Protein AF-0000000068873024 (afdb_homodimer)

Foldseek 3Di:
DKWWAQWWDADPVGATQAGGETDDFDFLAEEEEAEDVSLNLVVVVCCQLVVDDIPDTWMDDPNDTPVPDDPVCSLVSQLQEFEAELQLPADQVDFLLCRLLVNVVVVPHDPVLSVVLLLVLCVLLPCNVRRGPGLVVDDPLVNLSSSSSSRCSSPHQEYEYEASCVPHDLVSLLSVVVSVVVSSVVTRYYYYYDHPCVNCVVPPHHYWYGGNNYTDD/DKWWAQWWDADPVGATQAGGETDDFDFLAEEEEAEDVSLNLVVVVCCQLVVDDIPDTWMDDPNDTPVPDDPVCSLVSQLQEFEAELQLPADQVDFLLCRLLVNVVVVPHDPVLSVVLLLVLCVLLPCNVRRGPGLVVDDPLVNLSSSSSSRCSSPHQEYEYEASCVPHDLVSLLSVVVSVVVSSVVTRYYYYYDHPCVNCVVPPHHYWYGGNNYTDD

Nearest PDB structures (foldseek):
  8tzj-assembly1_A  TM=9.798E-01  e=6.318E-30  Vibrio cholerae
  6z67-assembly2_B  TM=9.689E-01  e=3.636E-28  Streptococcus pneumoniae
  6z4w-assembly1_A  TM=9.703E-01  e=2.047E-27  Streptococcus pneumoniae
  8i6o-assembly1_D  TM=9.025E-01  e=7.315E-26  Pseudomonas aeruginosa
  5x40-assembly1_B  TM=8.911E-01  e=4.493E-21  Rhodobacter capsulatus

InterPro domains:
  IPR003439 ABC transporter-like, ATP-binding domain [PF00005] (18-165)
  IPR003439 ABC transporter-like, ATP-binding domain [PS50893] (2-217)
  IPR003593 AAA+ ATPase domain [SM00382] (27-213)
  IPR005286 Cell division protein FtsE [TIGR02673] (1-214)
  IPR015854 ABC transporter, lipoprotein release, LolD-like [PTHR24220] (1-216)
  IPR027417 P-loop containing nucleoside triphosphate hydrolase [G3DSA:3.40.50.300] (1-217)
  IPR027417 P-loop containing nucleoside triphosphate hydrolase [SSF52540] (1-217)

Organism: Coxiella burnetii (strain RSA 493 / Nine Mile phase I) (NCBI:txid227377)

pLDDT: mean 93.95, std 4.0, range [75.12, 98.62]

Radius of gyration: 22.85 Å; Cα contacts (8 Å, |Δi|>4): 848; chains: 2; bounding box: 42×66×48 Å

Sequence (434 aa):
MIRFANVTKNYPNGHQALNNISFTLKQGEMAFLTGHSGAGKTTLLKLMMMIEAITRGQIYINNRNLSRLSKRQIPYLRRRIGMIFQNPQLLYHRTVFDNVGIPLVISGYRHSEIKRRVRAALDKVGLLKKEKLYPFSLSTGEQQRIGIARAIVNKPMLVIADEPTGNLDPELSSEIMRLFEAFNAVGVTVLIATHDLSLIAPLNYRIITLKEGRLVEMIRFANVTKNYPNGHQALNNISFTLKQGEMAFLTGHSGAGKTTLLKLMMMIEAITRGQIYINNRNLSRLSKRQIPYLRRRIGMIFQNPQLLYHRTVFDNVGIPLVISGYRHSEIKRRVRAALDKVGLLKKEKLYPFSLSTGEQQRIGIARAIVNKPMLVIADEPTGNLDPELSSEIMRLFEAFNAVGVTVLIATHDLSLIAPLNYRIITLKEGRLVE

Secondary structure (DSSP, 8-state):
-EEEEEEEEE-TTS-EEEEEEEEEE-TT-EEEEE--TTSSHHHHHHHHTTSS--SEEEEEETTEEGGG--TTTHHHHHHTEEEE-SS----TTS-HHHHHHHHHHHTT--HHHHHHHHHHHHHHTT-GGGTTS-GGGS-HHHHHHHHHHHHHTT--SEEEEESTTTTS-HHHHHHHHHHHHHHHHTT-EEEEE-S-HHHHTTS-SEEEEEETTEEE-/-EEEEEEEEE-TTS-EEEEEEEEEE-TT-EEEEE--TTSSHHHHHHHHTTSS--SEEEEEETTEEGGG--TTTHHHHHHTEEEE-SS----TTS-HHHHHHHHHHHTT--HHHHHHHHHHHHHHTT-GGGTTS-GGGS-HHHHHHHHHHHHHTT--SEEEEESTTTTS-HHHHHHHHHHHHHHHHTT-EEEEE-S-HHHHTTS-SEEEEEETTEEE-

Solvent-accessible surface area (backbone atoms only — not comparable to full-atom values): 22655 Å² total; per-residue (Å²): 65,38,36,37,43,48,27,23,30,62,45,93,90,67,50,64,42,32,49,57,32,63,52,73,43,52,74,39,36,56,38,34,40,30,39,58,92,83,13,28,62,68,57,54,55,31,41,76,68,60,76,38,76,76,65,38,65,43,44,28,51,73,87,37,54,59,85,72,55,50,82,82,48,48,63,60,54,47,54,38,42,13,60,32,43,52,68,51,42,66,55,61,94,35,30,41,45,53,56,27,31,44,65,43,46,75,71,64,55,54,69,71,57,40,53,52,36,34,46,53,24,25,46,76,58,73,41,47,93,45,33,81,39,42,46,77,82,46,53,73,64,53,39,46,36,46,28,47,22,32,25,44,37,67,64,28,60,33,37,40,26,45,30,62,46,73,86,46,55,71,69,54,29,53,55,53,50,49,50,53,50,54,47,28,73,75,48,25,17,35,42,36,30,41,68,58,54,80,76,46,63,82,46,96,56,54,76,47,37,30,54,80,13,24,73,53,134,64,39,36,36,44,48,26,22,30,62,46,94,90,66,50,64,42,32,48,58,33,64,50,73,43,53,75,38,36,56,36,34,39,31,38,60,91,84,15,28,63,68,58,55,54,30,41,77,67,61,76,39,77,76,66,41,64,43,42,27,52,74,85,37,53,59,86,72,55,50,83,83,47,48,64,60,54,48,55,38,42,14,61,33,42,51,68,51,41,67,55,61,94,35,31,41,45,54,53,26,31,43,66,42,46,76,71,62,55,54,68,70,57,41,53,52,35,33,47,52,24,25,47,76,57,72,40,49,93,45,33,82,38,40,47,78,82,46,53,72,65,54,40,45,36,47,28,47,23,32,24,44,36,68,65,30,59,33,38,40,26,45,29,62,46,73,87,48,55,71,70,53,29,51,53,53,50,50,50,54,50,53,47,29,74,74,49,24,18,35,42,37,30,41,68,59,56,80,75,46,61,83,45,94,57,54,75,46,37,30,54,81,14,25,74,51,136

Structure (mmCIF, N/CA/C/O backbone):
data_AF-0000000068873024-model_v1
#
loop_
_entity.id
_entity.type
_entity.pdbx_description
1 polymer 'Cell division ATP-binding protein FtsE'
#
loop_
_atom_site.group_PDB
_atom_site.id
_atom_site.type_symbol
_atom_site.label_atom_id
_atom_site.label_alt_id
_atom_site.label_comp_id
_atom_site.label_asym_id
_atom_site.label_entity_id
_atom_site.label_seq_id
_atom_site.pdbx_PDB_ins_code
_atom_site.Cartn_x
_atom_site.Cartn_y
_atom_site.Cartn_z
_atom_site.occupancy
_atom_site.B_iso_or_equiv
_atom_site.auth_seq_id
_atom_site.auth_comp_id
_atom_site.auth_asym_id
_atom_site.auth_atom_id
_atom_site.pdbx_PDB_model_num
ATOM 1 N N . MET A 1 1 ? 4.098 -27.766 -9.633 1 94.75 1 MET A N 1
ATOM 2 C CA . MET A 1 1 ? 4.289 -26.422 -9.07 1 94.75 1 MET A CA 1
ATOM 3 C C . MET A 1 1 ? 3.389 -26.203 -7.863 1 94.75 1 MET A C 1
ATOM 5 O O . MET A 1 1 ? 3.879 -25.969 -6.754 1 94.75 1 MET A O 1
ATOM 9 N N . ILE A 1 2 ? 2.072 -26.391 -8.008 1 97.06 2 ILE A N 1
ATOM 10 C CA . ILE A 1 2 ? 1.102 -26.266 -6.922 1 97.06 2 ILE A CA 1
ATOM 11 C C . ILE A 1 2 ? 0.328 -27.562 -6.77 1 97.06 2 ILE A C 1
ATOM 13 O O . ILE A 1 2 ? -0.07 -28.188 -7.762 1 97.06 2 ILE A O 1
ATOM 17 N N . ARG A 1 3 ? 0.145 -28.016 -5.586 1 98 3 ARG A N 1
ATOM 18 C CA . ARG A 1 3 ? -0.697 -29.172 -5.309 1 98 3 ARG A CA 1
ATOM 19 C C . ARG A 1 3 ? -1.545 -28.953 -4.059 1 98 3 ARG A C 1
ATOM 21 O O . ARG A 1 3 ? -1.011 -28.688 -2.979 1 98 3 ARG A O 1
ATOM 28 N N . PHE A 1 4 ? -2.795 -28.922 -4.238 1 97.94 4 PHE A N 1
ATOM 29 C CA . PHE A 1 4 ? -3.752 -29 -3.141 1 97.94 4 PHE A CA 1
ATOM 30 C C . PHE A 1 4 ? -4.18 -30.438 -2.887 1 97.94 4 PHE A C 1
ATOM 32 O O . PHE A 1 4 ? -4.605 -31.141 -3.809 1 97.94 4 PHE A O 1
ATOM 39 N N . ALA A 1 5 ? -4.008 -30.875 -1.674 1 97.94 5 ALA A N 1
ATOM 40 C CA . ALA A 1 5 ? -4.406 -32.219 -1.288 1 97.94 5 ALA A CA 1
ATOM 41 C C . ALA A 1 5 ? -5.426 -32.188 -0.154 1 97.94 5 ALA A C 1
ATOM 43 O O . ALA A 1 5 ? -5.05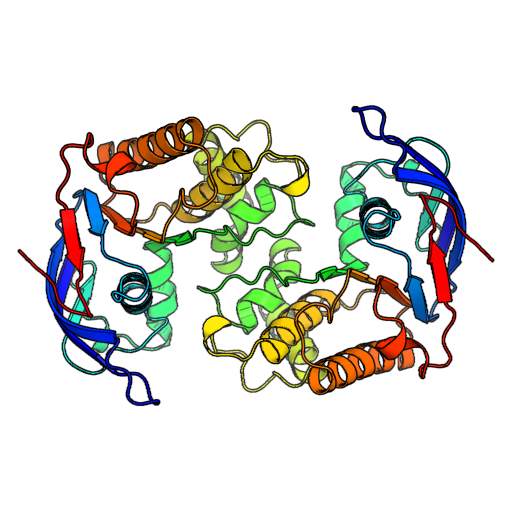9 -32.062 1.017 1 97.94 5 ALA A O 1
ATOM 44 N N . ASN A 1 6 ? -6.734 -32.375 -0.531 1 97.75 6 ASN A N 1
ATOM 45 C CA . ASN A 1 6 ? -7.844 -32.469 0.414 1 97.75 6 ASN A CA 1
ATOM 46 C C . ASN A 1 6 ? -7.848 -31.281 1.384 1 97.75 6 ASN A C 1
ATOM 48 O O . ASN A 1 6 ? -7.961 -31.469 2.596 1 97.75 6 ASN A O 1
ATOM 52 N N . VAL A 1 7 ? -7.73 -30.094 0.881 1 97.88 7 VAL A N 1
ATOM 53 C CA . VAL A 1 7 ? -7.57 -28.891 1.699 1 97.88 7 VAL A CA 1
ATOM 54 C C . VAL A 1 7 ? -8.945 -28.391 2.148 1 97.88 7 VAL A C 1
ATOM 56 O O . VAL A 1 7 ? -9.859 -28.25 1.336 1 97.88 7 VAL A O 1
ATOM 59 N N . THR A 1 8 ? -9.062 -28.188 3.387 1 97.44 8 THR A N 1
ATOM 60 C CA . THR A 1 8 ? -10.25 -27.609 4.008 1 97.44 8 THR A CA 1
ATOM 61 C C . THR A 1 8 ? -9.883 -26.391 4.855 1 97.44 8 THR A C 1
ATOM 63 O O . THR A 1 8 ? -8.867 -26.406 5.555 1 97.44 8 THR A O 1
ATOM 66 N N . LYS A 1 9 ? -10.625 -25.312 4.695 1 96.75 9 LYS A N 1
ATOM 67 C CA . LYS A 1 9 ? -10.445 -24.125 5.523 1 96.75 9 LYS A CA 1
ATOM 68 C C . LYS A 1 9 ? -11.742 -23.734 6.23 1 96.75 9 LYS A C 1
ATOM 70 O O . LYS A 1 9 ? -12.742 -23.406 5.578 1 96.75 9 LYS A O 1
ATOM 75 N N . ASN A 1 10 ? -11.695 -23.812 7.523 1 94.31 10 ASN A N 1
ATOM 76 C CA . ASN A 1 10 ? -12.758 -23.312 8.391 1 94.31 10 ASN A CA 1
ATOM 77 C C . ASN A 1 10 ? -12.328 -22.062 9.148 1 94.31 10 ASN A C 1
ATOM 79 O O . ASN A 1 10 ? -11.258 -22.031 9.758 1 94.31 10 ASN A O 1
ATOM 83 N N . TYR A 1 11 ? -13.156 -21.062 9.078 1 88.81 11 TYR A N 1
ATOM 84 C CA . TYR A 1 11 ? -12.883 -19.875 9.875 1 88.81 11 TYR A CA 1
ATOM 85 C C . TYR A 1 11 ? -13.406 -20.031 11.297 1 88.81 11 TYR A C 1
ATOM 87 O O . TYR A 1 11 ? -14.273 -20.875 11.555 1 88.81 11 TYR A O 1
ATOM 95 N N . PRO A 1 12 ? -12.859 -19.25 12.25 1 83.5 12 PRO A N 1
ATOM 96 C CA . PRO A 1 12 ? -13.273 -19.391 13.648 1 83.5 12 PRO A CA 1
ATOM 97 C C . PRO A 1 12 ? -14.766 -19.172 13.852 1 83.5 12 PRO A C 1
ATOM 99 O O . PRO A 1 12 ? -15.359 -19.75 14.773 1 83.5 12 PRO A O 1
ATOM 102 N N . ASN A 1 13 ? -15.406 -18.391 13.055 1 83.06 13 ASN A N 1
ATOM 103 C CA . ASN A 1 13 ? -16.844 -18.125 13.195 1 83.06 13 ASN A CA 1
ATOM 104 C C . ASN A 1 13 ? -17.688 -19.297 12.703 1 83.06 13 ASN A C 1
ATOM 106 O O . ASN A 1 13 ? -18.906 -19.203 12.68 1 83.06 13 ASN A O 1
ATOM 110 N N . GLY A 1 14 ? -17.031 -20.359 12.242 1 83.5 14 GLY A N 1
ATOM 111 C CA . GLY A 1 14 ? -17.734 -21.562 11.828 1 83.5 14 GLY A CA 1
ATOM 112 C C . GLY A 1 14 ? -17.938 -21.656 10.328 1 83.5 14 GLY A C 1
ATOM 113 O O . GLY A 1 14 ? -18.406 -22.672 9.82 1 83.5 14 GLY A O 1
ATOM 114 N N . HIS A 1 15 ? -17.594 -20.656 9.648 1 87.5 15 HIS A N 1
ATOM 115 C CA . HIS A 1 15 ? -17.766 -20.641 8.195 1 87.5 15 HIS A CA 1
ATOM 116 C C . HIS A 1 15 ? -16.719 -21.531 7.512 1 87.5 15 HIS A C 1
ATOM 118 O O . HIS A 1 15 ? -15.516 -21.359 7.719 1 87.5 15 HIS A O 1
ATOM 124 N N . GLN A 1 16 ? -17.25 -22.5 6.801 1 92.25 16 GLN A N 1
ATOM 125 C CA . GLN A 1 16 ? -16.375 -23.328 5.984 1 92.25 16 GLN A CA 1
ATOM 126 C C . GLN A 1 16 ? -16.141 -22.703 4.609 1 92.25 16 GLN A C 1
ATOM 128 O O . GLN A 1 16 ? -16.984 -22.828 3.717 1 92.25 16 GLN A O 1
ATOM 133 N N . ALA A 1 17 ? -15.031 -22.203 4.406 1 94.19 17 ALA A N 1
ATOM 134 C CA . ALA A 1 17 ? -14.734 -21.453 3.191 1 94.19 17 ALA A CA 1
ATOM 135 C C . ALA A 1 17 ? -14.305 -22.375 2.061 1 94.19 17 ALA A C 1
ATOM 137 O O . ALA A 1 17 ? -14.672 -22.156 0.902 1 94.19 17 ALA A O 1
ATOM 138 N N . LEU A 1 18 ? -13.531 -23.406 2.355 1 97.31 18 LEU A N 1
ATOM 139 C CA . LEU A 1 18 ? -13.094 -24.422 1.41 1 97.31 18 LEU A CA 1
ATOM 140 C C . LEU A 1 18 ? -13.297 -25.828 1.984 1 97.31 18 LEU A C 1
ATOM 142 O O . LEU A 1 18 ? -13.07 -26.047 3.174 1 97.31 18 LEU A O 1
ATOM 146 N N . ASN A 1 19 ? -13.766 -26.688 1.149 1 96.94 19 ASN A N 1
ATOM 147 C CA . ASN A 1 19 ? -14.094 -28.047 1.572 1 96.94 19 ASN A CA 1
ATOM 148 C C . ASN A 1 19 ? -13.453 -29.094 0.667 1 96.94 19 ASN A C 1
ATOM 150 O O . ASN A 1 19 ? -13.922 -29.328 -0.446 1 96.94 19 ASN A O 1
ATOM 154 N N . ASN A 1 20 ? -12.422 -29.703 1.211 1 96.94 20 ASN A N 1
ATOM 155 C CA . ASN A 1 20 ? -11.789 -30.859 0.589 1 96.94 20 ASN A CA 1
ATOM 156 C C . ASN A 1 20 ? -11.352 -30.562 -0.843 1 96.94 20 ASN A C 1
ATOM 158 O O . ASN A 1 20 ? -11.703 -31.297 -1.77 1 96.94 20 ASN A O 1
ATOM 162 N N . ILE A 1 21 ? -10.594 -29.516 -1.026 1 97.56 21 ILE A N 1
ATOM 163 C CA . ILE A 1 21 ? -10.125 -29.047 -2.328 1 97.56 21 ILE A CA 1
ATOM 164 C C . ILE A 1 21 ? -8.875 -29.828 -2.729 1 97.56 21 ILE A C 1
ATOM 166 O O . ILE A 1 21 ? -7.898 -29.875 -1.977 1 97.56 21 ILE A O 1
ATOM 170 N N . SER A 1 22 ? -8.945 -30.5 -3.875 1 97.69 22 SER A N 1
ATOM 171 C CA . SER A 1 22 ? -7.777 -31.172 -4.43 1 97.69 22 SER A CA 1
ATOM 172 C C . SER A 1 22 ? -7.586 -30.828 -5.902 1 97.69 22 SER A C 1
ATOM 174 O O . SER A 1 22 ? -8.516 -30.984 -6.707 1 97.69 22 SER A O 1
ATOM 176 N N . PHE A 1 23 ? -6.414 -30.297 -6.27 1 97.56 23 PHE A N 1
ATOM 177 C CA . PHE A 1 23 ? -6.043 -30.062 -7.66 1 97.56 23 PHE A CA 1
ATOM 178 C C . PHE A 1 23 ? -4.547 -29.797 -7.781 1 97.56 23 PHE A C 1
ATOM 180 O O . PHE A 1 23 ? -3.854 -29.656 -6.773 1 97.56 23 PHE A O 1
ATOM 187 N N . THR A 1 24 ? -4.059 -29.812 -8.984 1 97.5 24 THR A N 1
ATOM 188 C CA . THR A 1 24 ? -2.658 -29.516 -9.25 1 97.5 24 THR A CA 1
ATOM 189 C C . THR A 1 24 ? -2.531 -28.469 -10.367 1 97.5 24 THR A C 1
ATOM 191 O O . THR A 1 24 ? -3.457 -28.297 -11.156 1 97.5 24 THR A O 1
ATOM 194 N N . LEU A 1 25 ? -1.541 -27.719 -10.289 1 97.81 25 LEU A N 1
ATOM 195 C CA . LEU A 1 25 ? -1.094 -26.828 -11.352 1 97.81 25 LEU A CA 1
ATOM 196 C C . LEU A 1 25 ? 0.374 -27.062 -11.688 1 97.81 25 LEU A C 1
ATOM 198 O O . LEU A 1 25 ? 1.239 -26.969 -10.812 1 97.81 25 LEU A O 1
ATOM 202 N N . LYS A 1 26 ? 0.674 -27.344 -12.914 1 97.62 26 LYS A N 1
ATOM 203 C CA . LYS A 1 26 ? 2.027 -27.703 -13.328 1 97.62 26 LYS A CA 1
ATOM 204 C C . LYS A 1 26 ? 2.891 -26.453 -13.508 1 97.62 26 LYS A C 1
ATOM 206 O O . LYS A 1 26 ? 2.371 -25.344 -13.648 1 97.62 26 LYS A O 1
ATOM 211 N N . GLN A 1 27 ? 4.18 -26.734 -13.445 1 97.19 27 GLN A N 1
ATOM 212 C CA . GLN A 1 27 ? 5.113 -25.641 -13.711 1 97.19 27 GLN A CA 1
ATOM 213 C C . GLN A 1 27 ? 4.906 -25.078 -15.117 1 97.19 27 GLN A C 1
ATOM 215 O O . GLN A 1 27 ? 4.816 -25.828 -16.094 1 97.19 27 GLN A O 1
ATOM 220 N N . GLY A 1 28 ? 4.742 -23.797 -15.203 1 97.31 28 GLY A N 1
ATOM 221 C CA . GLY A 1 28 ? 4.574 -23.125 -16.484 1 97.31 28 GLY A CA 1
ATOM 222 C C . GLY A 1 28 ? 3.143 -23.141 -16.984 1 97.31 28 GLY A C 1
ATOM 223 O O . GLY A 1 28 ? 2.854 -22.641 -18.078 1 97.31 28 GLY A O 1
ATOM 224 N N . GLU A 1 29 ? 2.268 -23.641 -16.188 1 97.94 29 GLU A N 1
ATOM 225 C CA . GLU A 1 29 ? 0.857 -23.703 -16.562 1 97.94 29 GLU A CA 1
ATOM 226 C C . GLU A 1 29 ? 0.138 -22.406 -16.172 1 97.94 29 GLU A C 1
ATOM 228 O O . GLU A 1 29 ? 0.453 -21.781 -15.156 1 97.94 29 GLU A O 1
ATOM 233 N N . MET A 1 30 ? -0.774 -22 -17 1 97.94 30 MET A N 1
ATOM 234 C CA . MET A 1 30 ? -1.703 -20.922 -16.688 1 97.94 30 MET A CA 1
ATOM 235 C C . MET A 1 30 ? -3.129 -21.438 -16.562 1 97.94 30 MET A C 1
ATOM 237 O O . MET A 1 30 ? -3.586 -22.219 -17.391 1 97.94 30 MET A O 1
ATOM 241 N N . ALA A 1 31 ? -3.748 -21.078 -15.484 1 98.12 31 ALA A N 1
ATOM 242 C CA . ALA A 1 31 ? -5.121 -21.516 -15.258 1 98.12 31 ALA A CA 1
ATOM 243 C C . ALA A 1 31 ? -5.945 -20.406 -14.609 1 98.12 31 ALA A C 1
ATOM 245 O O . ALA A 1 31 ? -5.391 -19.438 -14.078 1 98.12 31 ALA A O 1
ATOM 246 N N . PHE A 1 32 ? -7.25 -20.562 -14.703 1 97.81 32 PHE A N 1
ATOM 247 C CA . PHE A 1 32 ? -8.188 -19.625 -14.07 1 97.81 32 PHE A CA 1
ATOM 248 C C . PHE A 1 32 ? -8.953 -20.312 -12.953 1 97.81 32 PHE A C 1
ATOM 250 O O . PHE A 1 32 ? -9.305 -21.5 -13.062 1 97.81 32 PHE A O 1
ATOM 257 N N . LEU A 1 33 ? -9.062 -19.625 -11.898 1 97.44 33 LEU A N 1
ATOM 258 C CA . LEU A 1 33 ? -9.945 -20.016 -10.805 1 97.44 33 LEU A CA 1
ATOM 259 C C . LEU A 1 33 ? -11.227 -19.188 -10.812 1 97.44 33 LEU A C 1
ATOM 261 O O . LEU A 1 33 ? -11.188 -17.984 -10.578 1 97.44 33 LEU A O 1
ATOM 265 N N . THR A 1 34 ? -12.383 -19.844 -11.117 1 96.44 34 THR A N 1
ATOM 266 C CA . THR A 1 34 ? -13.641 -19.109 -11.234 1 96.44 34 THR A CA 1
ATOM 267 C C . THR A 1 34 ? -14.648 -19.594 -10.195 1 96.44 34 THR A C 1
ATOM 269 O O . THR A 1 34 ? -14.438 -20.625 -9.562 1 96.44 34 THR A O 1
ATOM 272 N N . GLY A 1 35 ? -15.656 -18.797 -10.023 1 94.31 35 GLY A N 1
ATOM 273 C CA . GLY A 1 35 ? -16.703 -19.031 -9.039 1 94.31 35 GLY A CA 1
ATOM 274 C C . GLY A 1 35 ? -17.438 -17.766 -8.641 1 94.31 35 GLY A C 1
ATOM 275 O O . GLY A 1 35 ? -16.938 -16.656 -8.867 1 94.31 35 GLY A O 1
ATOM 276 N N . HIS A 1 36 ? -18.578 -17.953 -8.078 1 91.38 36 HIS A N 1
ATOM 277 C CA . HIS A 1 36 ? -19.359 -16.797 -7.648 1 91.38 36 HIS A CA 1
ATOM 278 C C . HIS A 1 36 ? -18.703 -16.078 -6.477 1 91.38 36 HIS A C 1
ATOM 280 O O . HIS A 1 36 ? -17.75 -16.594 -5.887 1 91.38 36 HIS A O 1
ATOM 286 N N . SER A 1 37 ? -19.141 -14.875 -6.207 1 88.19 37 SER A N 1
ATOM 287 C CA . SER A 1 37 ? -18.656 -14.156 -5.039 1 88.19 37 SER A CA 1
ATOM 288 C C . SER A 1 37 ? -18.875 -14.961 -3.76 1 88.19 37 SER A C 1
ATOM 290 O O . SER A 1 37 ? -19.969 -15.492 -3.537 1 88.19 37 SER A O 1
ATOM 292 N N . GLY A 1 38 ? -17.859 -15.125 -3.027 1 88.44 38 GLY A N 1
ATOM 293 C CA . GLY A 1 38 ? -17.969 -15.883 -1.791 1 88.44 38 GLY A CA 1
ATOM 294 C C . GLY A 1 38 ? -17.719 -17.375 -1.976 1 88.44 38 GLY A C 1
ATOM 295 O O . GLY A 1 38 ? -17.797 -18.141 -1.02 1 88.44 38 GLY A O 1
ATOM 296 N N . ALA A 1 39 ? -17.281 -17.75 -3.158 1 92.75 39 ALA A N 1
ATOM 297 C CA . ALA A 1 39 ? -17.125 -19.172 -3.457 1 92.75 39 ALA A CA 1
ATOM 298 C C . ALA A 1 39 ? -15.859 -19.719 -2.801 1 92.75 39 ALA A C 1
ATOM 300 O O . ALA A 1 39 ? -15.664 -20.938 -2.725 1 92.75 39 ALA A O 1
ATOM 301 N N . GLY A 1 40 ? -14.945 -18.859 -2.361 1 93.69 40 GLY A N 1
ATOM 302 C CA . GLY A 1 40 ? -13.734 -19.297 -1.692 1 93.69 40 GLY A CA 1
ATOM 303 C C . GLY A 1 40 ? -12.469 -19 -2.475 1 93.69 40 GLY A C 1
ATOM 304 O O . GLY A 1 40 ? -11.383 -19.406 -2.09 1 93.69 40 GLY A O 1
ATOM 305 N N . LYS A 1 41 ? -12.578 -18.266 -3.572 1 94.69 41 LYS A N 1
ATOM 306 C CA . LYS A 1 41 ? -11.438 -17.984 -4.438 1 94.69 41 LYS A CA 1
ATOM 307 C C . LYS A 1 41 ? -10.344 -17.25 -3.674 1 94.69 41 LYS A C 1
ATOM 309 O O . LYS A 1 41 ? -9.18 -17.656 -3.68 1 94.69 41 LYS A O 1
ATOM 314 N N . THR A 1 42 ? -10.789 -16.172 -3.014 1 90.94 42 THR A N 1
ATOM 315 C CA . THR A 1 42 ? -9.844 -15.352 -2.258 1 90.94 42 THR A CA 1
ATOM 316 C C . THR A 1 42 ? -9.219 -16.156 -1.124 1 90.94 42 THR A C 1
ATOM 318 O O . THR A 1 42 ? -8.016 -16.047 -0.869 1 90.94 42 THR A O 1
ATOM 321 N N . THR A 1 43 ? -10.008 -16.938 -0.47 1 92.5 43 THR A N 1
ATOM 322 C CA . THR A 1 43 ? -9.492 -17.781 0.601 1 92.5 43 THR A CA 1
ATOM 323 C C . THR A 1 43 ? -8.438 -18.75 0.069 1 92.5 43 THR A C 1
ATOM 325 O O . THR A 1 43 ? -7.383 -18.922 0.684 1 92.5 43 THR A O 1
ATOM 328 N N . LEU A 1 44 ? -8.719 -19.328 -1.063 1 96 44 LEU A N 1
ATOM 329 C CA . LEU A 1 44 ? -7.777 -20.266 -1.676 1 96 44 LEU A CA 1
ATOM 330 C C . LEU A 1 44 ? -6.441 -19.594 -1.948 1 96 44 LEU A C 1
ATOM 332 O O . LEU A 1 44 ? -5.383 -20.141 -1.623 1 96 44 LEU A O 1
ATO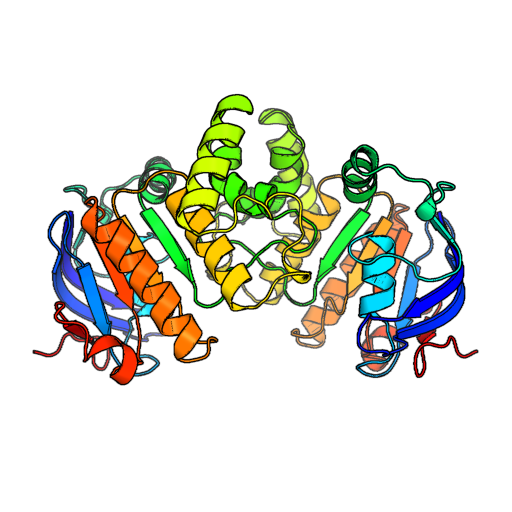M 336 N N . LEU A 1 45 ? -6.484 -18.406 -2.48 1 94.38 45 LEU A N 1
ATOM 337 C CA . LEU A 1 45 ? -5.266 -17.672 -2.795 1 94.38 45 LEU A CA 1
ATOM 338 C C . LEU A 1 45 ? -4.535 -17.266 -1.521 1 94.38 45 LEU A C 1
ATOM 340 O O . LEU A 1 45 ? -3.303 -17.312 -1.465 1 94.38 45 LEU A O 1
ATOM 344 N N . LYS A 1 46 ? -5.273 -16.922 -0.504 1 91.12 46 LYS A N 1
ATOM 345 C CA . LYS A 1 46 ? -4.68 -16.547 0.772 1 91.12 46 LYS A CA 1
ATOM 346 C C . LYS A 1 46 ? -3.961 -17.719 1.421 1 91.12 46 LYS A C 1
ATOM 348 O O . LYS A 1 46 ? -2.943 -17.547 2.094 1 91.12 46 LYS A O 1
ATOM 353 N N . LEU A 1 47 ? -4.469 -18.891 1.22 1 94.44 47 LEU A N 1
ATOM 354 C CA . LEU A 1 47 ? -3.807 -20.078 1.736 1 94.44 47 LEU A CA 1
ATOM 355 C C . LEU A 1 47 ? -2.453 -20.281 1.063 1 94.44 47 LEU A C 1
ATOM 357 O O . LEU A 1 47 ? -1.474 -20.641 1.724 1 94.44 47 LEU A O 1
ATOM 361 N N . MET A 1 48 ? -2.43 -20.016 -0.196 1 95.06 48 MET A N 1
ATOM 362 C CA . MET A 1 48 ? -1.192 -20.188 -0.953 1 95.06 48 MET A CA 1
ATOM 363 C C . MET A 1 48 ? -0.123 -19.203 -0.481 1 95.06 48 MET A C 1
ATOM 365 O O . MET A 1 48 ? 1.065 -19.531 -0.475 1 95.06 48 MET A O 1
ATOM 369 N N . MET A 1 49 ? -0.583 -18.078 -0.012 1 91.75 49 MET A N 1
ATOM 370 C CA . MET A 1 49 ? 0.338 -17.047 0.453 1 91.75 49 MET A CA 1
ATOM 371 C C . MET A 1 49 ? 0.603 -17.188 1.948 1 91.75 49 MET A C 1
ATOM 373 O O . MET A 1 49 ? 1.328 -16.375 2.533 1 91.75 49 MET A O 1
ATOM 377 N N . MET A 1 50 ? -0.041 -18.125 2.566 1 90.69 50 MET A N 1
ATOM 378 C CA . MET A 1 50 ? 0.079 -18.391 3.998 1 90.69 50 MET A CA 1
ATOM 379 C C . MET A 1 50 ? -0.376 -17.188 4.812 1 90.69 50 MET A C 1
ATOM 381 O O . MET A 1 50 ? 0.197 -16.891 5.863 1 90.69 50 MET A O 1
ATOM 385 N N . ILE A 1 51 ? -1.229 -16.453 4.289 1 85.31 51 ILE A N 1
ATOM 386 C CA . ILE A 1 51 ? -1.925 -15.398 5.016 1 85.31 51 ILE A CA 1
ATOM 387 C C . ILE A 1 51 ? -2.977 -16.016 5.938 1 85.31 51 ILE A C 1
ATOM 389 O O . ILE A 1 51 ? -3.209 -15.516 7.043 1 85.31 51 ILE A O 1
ATOM 393 N N . GLU A 1 52 ? -3.613 -17.047 5.422 1 86.62 52 GLU A N 1
ATOM 394 C CA . GLU A 1 52 ? -4.512 -17.891 6.191 1 86.62 52 GLU A CA 1
ATOM 395 C C . GLU A 1 52 ? -3.918 -19.297 6.371 1 86.62 52 GLU A C 1
ATOM 397 O O . GLU A 1 52 ? -3.252 -19.812 5.473 1 86.62 52 GLU A O 1
ATOM 402 N N . ALA A 1 53 ? -4.25 -19.797 7.523 1 89.25 53 ALA A N 1
ATOM 403 C CA . ALA A 1 53 ? -3.764 -21.141 7.781 1 89.25 53 ALA A CA 1
ATOM 404 C C . ALA A 1 53 ? -4.773 -22.188 7.32 1 89.25 53 ALA A C 1
ATOM 406 O O . ALA A 1 53 ? -5.984 -21.984 7.434 1 89.25 53 ALA A O 1
ATOM 407 N N . ILE A 1 54 ? -4.23 -23.234 6.875 1 93.5 54 ILE A N 1
ATOM 408 C CA . ILE A 1 54 ? -5.051 -24.375 6.48 1 93.5 54 ILE A CA 1
ATOM 409 C C . ILE A 1 54 ? -5.629 -25.047 7.723 1 93.5 54 ILE A C 1
ATOM 411 O O . ILE A 1 54 ? -4.973 -25.109 8.758 1 93.5 54 ILE A O 1
ATOM 415 N N . THR A 1 55 ? -6.922 -25.484 7.637 1 94.94 55 THR A N 1
ATOM 416 C CA . THR A 1 55 ? -7.512 -26.25 8.734 1 94.94 55 THR A CA 1
ATOM 417 C C . THR A 1 55 ? -7.168 -27.734 8.609 1 94.94 55 THR A C 1
ATOM 419 O O . THR A 1 55 ? -6.719 -28.344 9.578 1 94.94 55 THR A O 1
ATOM 422 N N . ARG A 1 56 ? -7.402 -28.281 7.465 1 95.94 56 ARG A N 1
ATOM 423 C CA . ARG A 1 56 ? -7.078 -29.672 7.156 1 95.94 56 ARG A CA 1
ATOM 424 C C . ARG A 1 56 ? -6.527 -29.812 5.742 1 95.94 56 ARG A C 1
ATOM 426 O O . ARG A 1 56 ? -6.836 -28.984 4.871 1 95.94 56 ARG A O 1
ATOM 433 N N . GLY A 1 57 ? -5.66 -30.828 5.605 1 97.19 57 GLY A N 1
ATOM 434 C CA . GLY A 1 57 ? -5.082 -31.062 4.293 1 97.19 57 GLY A CA 1
ATOM 435 C C . GLY A 1 57 ? -3.695 -30.453 4.141 1 97.19 57 GLY A C 1
ATOM 436 O O . GLY A 1 57 ? -3.041 -30.125 5.129 1 97.19 57 GLY A O 1
ATOM 437 N N . GLN A 1 58 ? -3.27 -30.516 2.787 1 97.44 58 GLN A N 1
ATOM 438 C CA . GLN A 1 58 ? -1.916 -30.016 2.541 1 97.44 58 GLN A CA 1
ATOM 439 C C . GLN A 1 58 ? -1.841 -29.25 1.227 1 97.44 58 GLN A C 1
ATOM 441 O O . GLN A 1 58 ? -2.541 -29.578 0.266 1 97.44 58 GLN A O 1
ATOM 446 N N . ILE A 1 59 ? -1.031 -28.266 1.259 1 97.75 59 ILE A N 1
ATOM 447 C CA . ILE A 1 59 ? -0.699 -27.516 0.049 1 97.75 59 ILE A CA 1
ATOM 448 C C . ILE A 1 59 ? 0.806 -27.594 -0.2 1 97.75 59 ILE A C 1
ATOM 450 O O . ILE A 1 59 ? 1.603 -27.438 0.729 1 97.75 59 ILE A O 1
ATOM 454 N N . TYR A 1 60 ? 1.143 -27.891 -1.401 1 97.5 60 TYR A N 1
ATOM 455 C CA . TYR A 1 60 ? 2.539 -27.891 -1.825 1 97.5 60 TYR A CA 1
ATOM 456 C C . TYR A 1 60 ? 2.779 -26.828 -2.898 1 97.5 60 TYR A C 1
ATOM 458 O O . TYR A 1 60 ? 1.985 -26.688 -3.832 1 97.5 60 TYR A O 1
ATOM 466 N N . ILE A 1 61 ? 3.797 -26.094 -2.762 1 96.69 61 ILE A N 1
ATOM 467 C CA . ILE A 1 61 ? 4.281 -25.188 -3.793 1 96.69 61 ILE A CA 1
ATOM 468 C C . ILE A 1 61 ? 5.754 -25.453 -4.074 1 96.69 61 ILE A C 1
ATOM 470 O O . ILE A 1 61 ? 6.586 -25.422 -3.164 1 96.69 61 ILE A O 1
ATOM 474 N N . ASN A 1 62 ? 6.059 -25.703 -5.289 1 94.06 62 ASN A N 1
ATOM 475 C CA . ASN A 1 62 ? 7.414 -26.094 -5.68 1 94.06 62 ASN A CA 1
ATOM 476 C C . ASN A 1 62 ? 7.965 -27.203 -4.785 1 94.06 62 ASN A C 1
ATOM 478 O O . ASN A 1 62 ? 9.07 -27.078 -4.25 1 94.06 62 ASN A O 1
ATOM 482 N N . ASN A 1 63 ? 7.148 -28.188 -4.477 1 91.38 63 ASN A N 1
ATOM 483 C CA . ASN A 1 63 ? 7.449 -29.406 -3.75 1 91.38 63 ASN A CA 1
ATOM 484 C C . ASN A 1 63 ? 7.699 -29.141 -2.27 1 91.38 63 ASN A C 1
ATOM 486 O O . ASN A 1 63 ? 8.25 -29.984 -1.562 1 91.38 63 ASN A O 1
ATOM 490 N N . ARG A 1 64 ? 7.383 -28.031 -1.838 1 93.31 64 ARG A N 1
ATOM 491 C CA . ARG A 1 64 ? 7.48 -27.703 -0.417 1 93.31 64 ARG A CA 1
ATOM 492 C C . ARG A 1 64 ? 6.109 -27.734 0.246 1 93.31 64 ARG A C 1
ATOM 494 O O . ARG A 1 64 ? 5.18 -27.062 -0.216 1 93.31 64 ARG A O 1
ATOM 501 N N . ASN A 1 65 ? 6.059 -28.438 1.247 1 96.06 65 ASN A N 1
ATOM 502 C CA . ASN A 1 65 ? 4.828 -28.516 2.027 1 96.06 65 ASN A CA 1
ATOM 503 C C . ASN A 1 65 ? 4.637 -27.266 2.887 1 96.06 65 ASN A C 1
ATOM 505 O O . ASN A 1 65 ? 5.414 -27.016 3.805 1 96.06 65 ASN A O 1
ATOM 509 N N . LEU A 1 66 ? 3.504 -26.531 2.695 1 95.38 66 LEU A N 1
ATOM 510 C CA . LEU A 1 66 ? 3.295 -25.266 3.369 1 95.38 66 LEU A CA 1
ATOM 511 C C . LEU A 1 66 ? 3.043 -25.469 4.859 1 95.38 66 LEU A C 1
ATOM 513 O O . LEU A 1 66 ? 3.357 -24.594 5.672 1 95.38 66 LEU A O 1
ATOM 517 N N . SER A 1 67 ? 2.479 -26.594 5.172 1 91.56 67 SER A N 1
ATOM 518 C CA . SER A 1 67 ? 2.145 -26.859 6.562 1 91.56 67 SER A CA 1
ATOM 519 C C . SER A 1 67 ? 3.398 -27.125 7.395 1 91.56 67 SER A C 1
ATOM 521 O O . SER A 1 67 ? 3.352 -27.078 8.625 1 91.56 67 SER A O 1
ATOM 523 N N . ARG A 1 68 ? 4.5 -27.328 6.766 1 91.88 68 ARG A N 1
ATOM 524 C CA . ARG A 1 68 ? 5.738 -27.672 7.457 1 91.88 68 ARG A CA 1
ATOM 525 C C . ARG A 1 68 ? 6.688 -26.469 7.504 1 91.88 68 ARG A C 1
ATOM 527 O O . ARG A 1 68 ? 7.777 -26.562 8.07 1 91.88 68 ARG A O 1
ATOM 534 N N . LEU A 1 69 ? 6.262 -25.406 6.98 1 92.06 69 LEU A N 1
ATOM 535 C CA . LEU A 1 69 ? 7.125 -24.219 6.949 1 92.06 69 LEU A CA 1
ATOM 536 C C . LEU A 1 69 ? 7.168 -23.547 8.312 1 92.06 69 LEU A C 1
ATOM 538 O O . LEU A 1 69 ? 6.133 -23.391 8.961 1 92.06 69 LEU A O 1
ATOM 542 N N . SER A 1 70 ? 8.367 -23.219 8.688 1 90.19 70 SER A N 1
ATOM 543 C CA . SER A 1 70 ? 8.516 -22.391 9.875 1 90.19 70 SER A CA 1
ATOM 544 C C . SER A 1 70 ? 8.156 -20.938 9.578 1 90.19 70 SER A C 1
ATOM 546 O O . SER A 1 70 ? 8.156 -20.516 8.414 1 90.19 70 SER A O 1
ATOM 548 N N . LYS A 1 71 ? 7.859 -20.203 10.594 1 84.12 71 LYS A N 1
ATOM 549 C CA . LYS A 1 71 ? 7.52 -18.797 10.453 1 84.12 71 LYS A CA 1
ATOM 550 C C . LYS A 1 71 ? 8.625 -18.031 9.734 1 84.12 71 LYS A C 1
ATOM 552 O O . LYS A 1 71 ? 8.344 -17.109 8.961 1 84.12 71 LYS A O 1
ATOM 557 N N . ARG A 1 72 ? 9.875 -18.469 9.898 1 85.25 72 ARG A N 1
ATOM 558 C CA . ARG A 1 72 ? 11.023 -17.781 9.32 1 85.25 72 ARG A CA 1
ATOM 559 C C . ARG A 1 72 ? 11.148 -18.062 7.832 1 85.25 72 ARG A C 1
ATOM 561 O O . ARG A 1 72 ? 11.812 -17.328 7.102 1 85.25 72 ARG A O 1
ATOM 568 N N . GLN A 1 73 ? 10.523 -19.109 7.383 1 91.44 73 GLN A N 1
ATOM 569 C CA . GLN A 1 73 ? 10.633 -19.531 5.988 1 91.44 73 GLN A CA 1
ATOM 570 C C . GLN A 1 73 ? 9.539 -18.891 5.137 1 91.44 73 GLN A C 1
ATOM 572 O O . GLN A 1 73 ? 9.648 -18.844 3.912 1 91.44 73 GLN A O 1
ATOM 577 N N . ILE A 1 74 ? 8.539 -18.422 5.762 1 89.56 74 ILE A N 1
ATOM 578 C CA . ILE A 1 74 ? 7.348 -17.922 5.074 1 89.56 74 ILE A CA 1
ATOM 579 C C . ILE A 1 74 ? 7.711 -16.719 4.207 1 89.56 74 ILE A C 1
ATOM 581 O O . ILE A 1 74 ? 7.344 -16.672 3.031 1 89.56 74 ILE A O 1
ATOM 585 N N . PRO A 1 75 ? 8.531 -15.758 4.695 1 85 75 PRO A N 1
ATOM 586 C CA . PRO A 1 75 ? 8.906 -14.633 3.836 1 85 75 PRO A CA 1
ATOM 587 C C . PRO A 1 75 ? 9.648 -15.07 2.576 1 85 75 PRO A C 1
ATOM 589 O O . PRO A 1 75 ? 9.469 -14.477 1.51 1 85 75 PRO A O 1
ATOM 592 N N . TYR A 1 76 ? 10.383 -16.078 2.68 1 89.25 76 TYR A N 1
ATOM 593 C CA . TYR A 1 76 ? 11.148 -16.562 1.532 1 89.25 76 TYR A CA 1
ATOM 594 C C . TYR A 1 76 ? 10.227 -17.188 0.489 1 89.25 76 TYR A C 1
ATOM 596 O O . TYR A 1 76 ? 10.438 -17.016 -0.714 1 89.25 76 TYR A O 1
ATOM 604 N N . LEU A 1 77 ? 9.258 -17.891 0.985 1 91.75 77 LEU A N 1
ATOM 605 C CA . LEU A 1 77 ? 8.258 -18.422 0.071 1 91.75 77 LEU A CA 1
ATOM 606 C C . LEU A 1 77 ? 7.539 -17.297 -0.669 1 91.75 77 LEU A C 1
ATOM 608 O O . LEU A 1 77 ? 7.395 -17.344 -1.893 1 91.75 77 LEU A O 1
ATOM 612 N N . ARG A 1 78 ? 7.215 -16.297 -0.006 1 90.38 78 ARG A N 1
ATOM 613 C CA . ARG A 1 78 ? 6.422 -15.219 -0.576 1 90.38 78 ARG A CA 1
ATOM 614 C C . ARG A 1 78 ? 7.227 -14.43 -1.6 1 90.38 78 ARG A C 1
ATOM 616 O O . ARG A 1 78 ? 6.664 -13.867 -2.541 1 90.38 78 ARG A O 1
ATOM 623 N N . ARG A 1 79 ? 8.477 -14.406 -1.437 1 89.06 79 ARG A N 1
ATOM 624 C CA . ARG A 1 79 ? 9.336 -13.727 -2.402 1 89.06 79 ARG A CA 1
ATOM 625 C C . ARG A 1 79 ? 9.281 -14.414 -3.762 1 89.06 79 ARG A C 1
ATOM 627 O O . ARG A 1 79 ? 9.578 -13.797 -4.785 1 89.06 79 ARG A O 1
ATOM 634 N N . ARG A 1 80 ? 8.883 -15.625 -3.725 1 93.06 80 ARG A N 1
ATOM 635 C CA . ARG A 1 80 ? 8.859 -16.422 -4.949 1 93.06 80 ARG A CA 1
ATOM 636 C C . ARG A 1 80 ? 7.48 -16.406 -5.59 1 93.06 80 ARG A C 1
ATOM 638 O O . ARG A 1 80 ? 7.27 -17.031 -6.633 1 93.06 80 ARG A O 1
ATOM 645 N N . ILE A 1 81 ? 6.613 -15.734 -4.93 1 95.25 81 ILE A N 1
ATOM 646 C CA . ILE A 1 81 ? 5.246 -15.641 -5.43 1 95.25 81 ILE A CA 1
ATOM 647 C C . ILE A 1 81 ? 4.883 -14.172 -5.66 1 95.25 81 ILE A C 1
ATOM 649 O O . ILE A 1 81 ? 4.996 -13.352 -4.746 1 95.25 81 ILE A O 1
ATOM 653 N N . GLY A 1 82 ? 4.57 -13.867 -6.887 1 95.81 82 GLY A N 1
ATOM 654 C CA . GLY A 1 82 ? 3.986 -12.562 -7.172 1 95.81 82 GLY A CA 1
ATOM 655 C C . GLY A 1 82 ? 2.48 -12.531 -6.992 1 95.81 82 GLY A C 1
ATOM 656 O O . GLY A 1 82 ? 1.764 -13.352 -7.57 1 95.81 82 GLY A O 1
ATOM 657 N N . MET A 1 83 ? 2.092 -11.617 -6.207 1 93.88 83 MET A N 1
ATOM 658 C CA . MET A 1 83 ? 0.656 -11.539 -5.957 1 93.88 83 MET A CA 1
ATOM 659 C C . MET A 1 83 ? 0.09 -10.219 -6.461 1 93.88 83 MET A C 1
ATOM 661 O O . MET A 1 83 ? 0.686 -9.156 -6.246 1 93.88 83 MET A O 1
ATOM 665 N N . ILE A 1 84 ? -1.011 -10.367 -7.16 1 94.88 84 ILE A N 1
ATOM 666 C CA . ILE A 1 84 ? -1.711 -9.195 -7.688 1 94.88 84 ILE A CA 1
ATOM 667 C C . ILE A 1 84 ? -3.139 -9.164 -7.148 1 94.88 84 ILE A C 1
ATOM 669 O O . ILE A 1 84 ? -3.828 -10.188 -7.137 1 94.88 84 ILE A O 1
ATOM 673 N N . PHE A 1 85 ? -3.529 -8 -6.73 1 89.56 85 PHE A N 1
ATOM 674 C CA . PHE A 1 85 ? -4.871 -7.809 -6.191 1 89.56 85 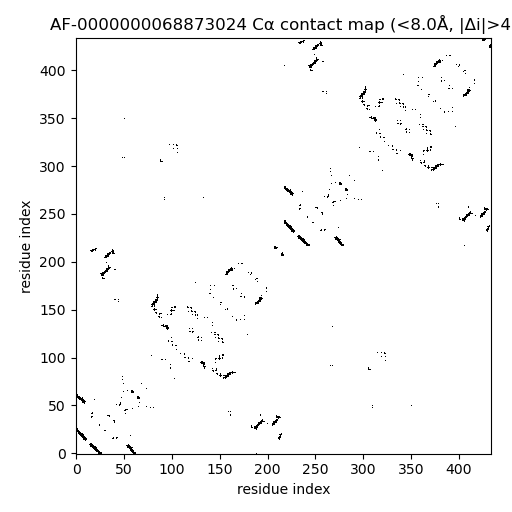PHE A CA 1
ATOM 675 C C . PHE A 1 85 ? -5.707 -6.938 -7.125 1 89.56 85 PHE A C 1
ATOM 677 O O . PHE A 1 85 ? -5.172 -6.305 -8.039 1 89.56 85 PHE A O 1
ATOM 684 N N . GLN A 1 86 ? -6.992 -7.051 -6.789 1 88.62 86 GLN A N 1
ATOM 685 C CA . GLN A 1 86 ? -7.906 -6.188 -7.531 1 88.62 86 GLN A CA 1
ATOM 686 C C . GLN A 1 86 ? -7.531 -4.719 -7.359 1 88.62 86 GLN A C 1
ATOM 688 O O . GLN A 1 86 ? -7.426 -3.98 -8.344 1 88.62 86 GLN A O 1
ATOM 693 N N . ASN A 1 87 ? -7.312 -4.359 -6.137 1 89.38 87 ASN A N 1
ATOM 694 C CA . ASN A 1 87 ? -6.727 -3.062 -5.824 1 89.38 87 ASN A CA 1
ATOM 695 C C . ASN A 1 87 ? -5.23 -3.174 -5.539 1 89.38 87 ASN A C 1
ATOM 697 O O . ASN A 1 87 ? -4.824 -3.857 -4.598 1 89.38 87 ASN A O 1
ATOM 701 N N . PRO A 1 88 ? -4.453 -2.453 -6.348 1 93.25 88 PRO A N 1
ATOM 702 C CA . PRO A 1 88 ? -3.008 -2.656 -6.207 1 93.25 88 PRO A CA 1
ATOM 703 C C . PRO A 1 88 ? -2.447 -2.033 -4.93 1 93.25 88 PRO A C 1
ATOM 705 O O . PRO A 1 88 ? -1.289 -2.271 -4.578 1 93.25 88 PRO A O 1
ATOM 708 N N . GLN A 1 89 ? -3.18 -1.328 -4.207 1 92 89 GLN A N 1
ATOM 709 C CA . GLN A 1 89 ? -2.752 -0.743 -2.941 1 92 89 GLN A CA 1
ATOM 710 C C . GLN A 1 89 ? -1.455 0.043 -3.109 1 92 89 GLN A C 1
ATOM 712 O O . GLN A 1 89 ? -0.488 -0.183 -2.379 1 92 89 GLN A O 1
ATOM 717 N N . LEU A 1 90 ? -1.473 0.919 -3.973 1 93.94 90 LEU A N 1
ATOM 718 C CA . LEU A 1 90 ? -0.274 1.7 -4.258 1 93.94 90 LEU A CA 1
ATOM 719 C C . LEU A 1 90 ? -0.098 2.82 -3.238 1 93.94 90 LEU A C 1
ATOM 721 O O . LEU A 1 90 ? -1.082 3.377 -2.746 1 93.94 90 LEU A O 1
ATOM 725 N N . LEU A 1 91 ? 1.116 3.117 -2.963 1 90.81 91 LEU A N 1
ATOM 726 C CA . LEU A 1 91 ? 1.445 4.297 -2.168 1 90.81 91 LEU A CA 1
ATOM 727 C C . LEU A 1 91 ? 1.449 5.551 -3.033 1 90.81 91 LEU A C 1
ATOM 729 O O . LEU A 1 91 ? 2.404 5.797 -3.773 1 90.81 91 LEU A O 1
ATOM 733 N N . TYR A 1 92 ? 0.56 6.387 -2.865 1 85.69 92 TYR A N 1
ATOM 734 C CA . TYR A 1 92 ? 0.317 7.5 -3.775 1 85.69 92 TYR A CA 1
ATOM 735 C C . TYR A 1 92 ? 1.315 8.625 -3.535 1 85.69 92 TYR A C 1
ATOM 737 O O . TYR A 1 92 ? 1.49 9.5 -4.387 1 85.69 92 TYR A O 1
ATOM 745 N N . HIS A 1 93 ? 1.976 8.672 -2.414 1 83.94 93 HIS A N 1
ATOM 746 C CA . HIS A 1 93 ? 2.961 9.711 -2.135 1 83.94 93 HIS A CA 1
ATOM 747 C C . HIS A 1 93 ? 4.367 9.242 -2.486 1 83.94 93 HIS A C 1
ATOM 749 O O . HIS A 1 93 ? 5.352 9.898 -2.135 1 83.94 93 HIS A O 1
ATOM 755 N N . ARG A 1 94 ? 4.41 8.07 -3.158 1 87.75 94 ARG A N 1
ATOM 756 C CA . ARG A 1 94 ? 5.656 7.531 -3.697 1 87.75 94 ARG A CA 1
ATOM 757 C C . ARG A 1 94 ? 5.574 7.375 -5.215 1 87.75 94 ARG A C 1
ATOM 759 O O . ARG A 1 94 ? 4.484 7.219 -5.77 1 87.75 94 ARG A O 1
ATOM 766 N N . THR A 1 95 ? 6.715 7.41 -5.77 1 92 95 THR A N 1
ATOM 767 C CA . THR A 1 95 ? 6.758 7.301 -7.223 1 92 95 THR A CA 1
ATOM 768 C C . THR A 1 95 ? 6.422 5.879 -7.668 1 92 95 THR A C 1
ATOM 770 O O . THR A 1 95 ? 6.375 4.961 -6.848 1 92 95 THR A O 1
ATOM 773 N N . VAL A 1 96 ? 6.203 5.801 -8.984 1 96.69 96 VAL A N 1
ATOM 774 C CA . VAL A 1 96 ? 6.012 4.504 -9.617 1 96.69 96 VAL A CA 1
ATOM 775 C C . VAL A 1 96 ? 7.219 3.607 -9.336 1 96.69 96 VAL A C 1
ATOM 777 O O . VAL A 1 96 ? 7.059 2.453 -8.938 1 96.69 96 VAL A O 1
ATOM 780 N N . PHE A 1 97 ? 8.375 4.168 -9.516 1 96.88 97 PHE A N 1
ATOM 781 C CA . PHE A 1 97 ? 9.617 3.447 -9.258 1 96.88 97 PHE A CA 1
ATOM 782 C C . PHE A 1 97 ? 9.648 2.918 -7.828 1 96.88 97 PHE A C 1
ATOM 784 O O . PHE A 1 97 ? 9.93 1.737 -7.605 1 96.88 97 PHE A O 1
ATOM 791 N N . ASP A 1 98 ? 9.352 3.721 -6.887 1 94.62 98 ASP A N 1
ATOM 792 C CA . ASP A 1 98 ? 9.406 3.342 -5.477 1 94.62 98 ASP A CA 1
ATOM 793 C C . ASP A 1 98 ? 8.383 2.256 -5.16 1 94.62 98 ASP A C 1
ATOM 795 O O . ASP A 1 98 ? 8.664 1.324 -4.406 1 94.62 98 ASP A O 1
ATOM 799 N N . ASN A 1 99 ? 7.234 2.395 -5.676 1 96.44 99 ASN A N 1
ATOM 800 C CA . ASN A 1 99 ? 6.188 1.4 -5.453 1 96.44 99 ASN A CA 1
ATOM 801 C C . ASN A 1 99 ? 6.625 0.015 -5.922 1 96.44 99 ASN A C 1
ATOM 803 O O . ASN A 1 99 ? 6.473 -0.968 -5.195 1 96.44 99 ASN A O 1
ATOM 807 N N . VAL A 1 100 ? 7.199 -0.034 -7.062 1 98 100 VAL A N 1
ATOM 808 C CA . VAL A 1 100 ? 7.598 -1.299 -7.676 1 98 100 VAL A CA 1
ATOM 809 C C . VAL A 1 100 ? 8.789 -1.883 -6.926 1 98 100 VAL A C 1
ATOM 811 O O . VAL A 1 100 ? 8.93 -3.104 -6.82 1 98 100 VAL A O 1
ATOM 814 N N . GLY A 1 101 ? 9.57 -1.029 -6.324 1 97 101 GLY A N 1
ATOM 815 C CA . GLY A 1 101 ? 10.805 -1.458 -5.691 1 97 101 GLY A CA 1
ATOM 816 C C . GLY A 1 101 ? 10.609 -1.943 -4.27 1 97 101 GLY A C 1
ATOM 817 O O . GLY A 1 101 ? 11.523 -2.529 -3.678 1 97 101 GLY A O 1
ATOM 818 N N . ILE A 1 102 ? 9.438 -1.821 -3.73 1 95.25 102 ILE A N 1
ATOM 819 C CA . ILE A 1 102 ? 9.172 -2.074 -2.318 1 95.25 102 ILE A CA 1
ATOM 820 C C . ILE A 1 102 ? 9.586 -3.5 -1.961 1 95.25 102 ILE A C 1
ATOM 822 O O . ILE A 1 102 ? 10.312 -3.715 -0.992 1 95.25 102 ILE A O 1
ATOM 826 N N . PRO A 1 103 ? 9.211 -4.535 -2.76 1 93.94 103 PRO A N 1
ATOM 827 C CA . PRO A 1 103 ? 9.602 -5.898 -2.395 1 93.94 103 PRO A CA 1
ATOM 828 C C . PRO A 1 103 ? 11.117 -6.086 -2.336 1 93.94 103 PRO A C 1
ATOM 830 O O . PRO A 1 103 ? 11.617 -6.816 -1.48 1 93.94 103 PRO A O 1
ATOM 833 N N . LEU A 1 104 ? 11.828 -5.434 -3.195 1 94.75 104 LEU A N 1
ATOM 834 C CA . LEU A 1 104 ? 13.281 -5.57 -3.238 1 94.75 104 LEU A CA 1
ATOM 835 C C . LEU A 1 104 ? 13.922 -4.867 -2.049 1 94.75 104 LEU A C 1
ATOM 837 O O . LEU A 1 104 ? 14.836 -5.41 -1.419 1 94.75 104 LEU A O 1
ATOM 841 N N . VAL A 1 105 ? 13.375 -3.697 -1.767 1 92.38 105 VAL A N 1
ATOM 842 C CA . VAL A 1 105 ? 13.938 -2.91 -0.672 1 92.38 105 VAL A CA 1
ATOM 843 C C . VAL A 1 105 ? 13.727 -3.643 0.651 1 92.38 105 VAL A C 1
ATOM 845 O O . VAL A 1 105 ? 14.648 -3.736 1.469 1 92.38 105 VAL A O 1
ATOM 848 N N . ILE A 1 106 ? 12.57 -4.199 0.796 1 88.25 106 ILE A N 1
ATOM 849 C CA . ILE A 1 106 ? 12.242 -4.934 2.014 1 88.25 106 ILE A CA 1
ATOM 850 C C . ILE A 1 106 ? 13.125 -6.172 2.123 1 88.25 106 ILE A C 1
ATOM 852 O O . ILE A 1 106 ? 13.516 -6.57 3.225 1 88.25 106 ILE A O 1
ATOM 856 N N . SER A 1 107 ? 13.453 -6.73 1.006 1 88.12 107 SER A N 1
ATOM 857 C CA . SER A 1 107 ? 14.281 -7.934 0.985 1 88.12 107 SER A CA 1
ATOM 858 C C . SER A 1 107 ? 15.758 -7.594 1.111 1 88.12 107 SER A C 1
ATOM 860 O O . SER A 1 107 ? 16.609 -8.492 1.13 1 88.12 107 SER A O 1
ATOM 862 N N . GLY A 1 108 ? 16.172 -6.344 1.029 1 87.38 108 GLY A N 1
ATOM 863 C CA . GLY A 1 108 ? 17.531 -5.918 1.334 1 87.38 108 GLY A CA 1
ATOM 864 C C . GLY A 1 108 ? 18.422 -5.855 0.11 1 87.38 108 GLY A C 1
ATOM 865 O O . GLY A 1 108 ? 19.641 -5.938 0.225 1 87.38 108 GLY A O 1
ATOM 866 N N . TYR A 1 109 ? 17.875 -5.703 -1.016 1 89.81 109 TYR A N 1
ATOM 867 C CA . TYR A 1 109 ? 18.672 -5.582 -2.227 1 89.81 109 TYR A CA 1
ATOM 868 C C . TYR A 1 109 ? 19.422 -4.254 -2.256 1 89.81 109 TYR A C 1
ATOM 870 O O . TYR A 1 109 ? 18.969 -3.266 -1.677 1 89.81 109 TYR A O 1
ATOM 878 N N . ARG A 1 110 ? 20.594 -4.27 -2.982 1 90.69 110 ARG A N 1
ATOM 879 C CA . ARG A 1 110 ? 21.375 -3.051 -3.164 1 90.69 110 ARG A CA 1
ATOM 880 C C . ARG A 1 110 ? 20.703 -2.102 -4.145 1 90.69 110 ARG A C 1
ATOM 882 O O . ARG A 1 110 ? 19.984 -2.543 -5.051 1 90.69 110 ARG A O 1
ATOM 889 N N . HIS A 1 111 ? 20.969 -0.91 -3.99 1 89.75 111 HIS A N 1
ATOM 890 C CA . HIS A 1 111 ? 20.312 0.133 -4.777 1 89.75 111 HIS A CA 1
ATOM 891 C C . HIS A 1 111 ? 20.516 -0.103 -6.27 1 89.75 111 HIS A C 1
ATOM 893 O O . HIS A 1 111 ? 19.578 0.05 -7.055 1 89.75 111 HIS A O 1
ATOM 899 N N . SER A 1 112 ? 21.703 -0.448 -6.633 1 93.56 112 SER A N 1
ATOM 900 C CA . SER A 1 112 ? 21.984 -0.663 -8.055 1 93.56 112 SER A CA 1
ATOM 901 C C . SER A 1 112 ? 21.141 -1.813 -8.609 1 93.56 112 SER A C 1
ATOM 903 O O . SER A 1 112 ? 20.609 -1.723 -9.719 1 93.56 112 SER A O 1
ATOM 905 N N . GLU A 1 113 ? 20.984 -2.887 -7.879 1 95.5 113 GLU A N 1
ATOM 906 C CA . GLU A 1 113 ? 20.172 -4.031 -8.273 1 95.5 113 GLU A CA 1
ATOM 907 C C . GLU A 1 113 ? 18.703 -3.668 -8.32 1 95.5 113 GLU A C 1
ATOM 909 O O . GLU A 1 113 ? 17.969 -4.09 -9.219 1 95.5 113 GLU A O 1
ATOM 914 N N . ILE A 1 114 ? 18.312 -2.904 -7.383 1 96.25 114 ILE A N 1
ATOM 915 C CA . ILE A 1 114 ? 16.922 -2.459 -7.332 1 96.25 114 ILE A CA 1
ATOM 916 C C . ILE A 1 114 ? 16.594 -1.668 -8.594 1 96.25 114 ILE A C 1
ATOM 918 O O . ILE A 1 114 ? 15.57 -1.926 -9.242 1 96.25 114 ILE A O 1
ATOM 922 N N . LYS A 1 115 ? 17.469 -0.743 -8.93 1 96.81 115 LYS A N 1
ATOM 923 C CA . LYS A 1 115 ? 17.266 0.097 -10.102 1 96.81 115 LYS A CA 1
ATOM 924 C C . LYS A 1 115 ? 17.125 -0.75 -11.367 1 96.81 115 LYS A C 1
ATOM 926 O O . LYS A 1 115 ? 16.172 -0.562 -12.141 1 96.81 115 LYS A O 1
ATOM 931 N N . ARG A 1 116 ? 17.969 -1.678 -11.477 1 97.81 116 ARG A N 1
ATOM 932 C CA . ARG A 1 116 ? 17.969 -2.535 -12.656 1 97.81 116 ARG A CA 1
ATOM 933 C C . ARG A 1 116 ? 16.688 -3.377 -12.727 1 97.81 116 ARG A C 1
ATOM 935 O O . ARG A 1 116 ? 16.016 -3.416 -13.75 1 97.81 116 ARG A O 1
ATOM 942 N N . ARG A 1 117 ? 16.328 -3.98 -11.672 1 97.88 117 ARG A N 1
ATOM 943 C CA . ARG A 1 117 ? 15.188 -4.891 -11.633 1 97.88 117 ARG A CA 1
ATOM 944 C C . ARG A 1 117 ? 13.875 -4.133 -11.781 1 97.88 117 ARG A C 1
ATOM 946 O O . ARG A 1 117 ? 12.953 -4.594 -12.461 1 97.88 117 ARG A O 1
ATOM 953 N N . VAL A 1 118 ? 13.812 -3.008 -11.125 1 98.5 118 VAL A N 1
ATOM 954 C CA . VAL A 1 118 ? 12.602 -2.197 -11.211 1 98.5 118 VAL A CA 1
ATOM 955 C C . VAL A 1 118 ? 12.391 -1.733 -12.656 1 98.5 118 VAL A C 1
ATOM 957 O O . VAL A 1 118 ? 11.289 -1.839 -13.188 1 98.5 118 VAL A O 1
ATOM 960 N N . ARG A 1 119 ? 13.43 -1.266 -13.273 1 98.31 119 ARG A N 1
ATOM 961 C CA . ARG A 1 119 ? 13.305 -0.773 -14.641 1 98.31 119 ARG A CA 1
ATOM 962 C C . ARG A 1 119 ? 12.953 -1.905 -15.602 1 98.31 119 ARG A C 1
ATOM 964 O O . ARG A 1 119 ? 12.164 -1.72 -16.531 1 98.31 119 ARG A O 1
ATOM 971 N N . ALA A 1 120 ? 13.539 -3.064 -15.359 1 98.12 120 ALA A N 1
ATOM 972 C CA . ALA A 1 120 ? 13.188 -4.23 -16.172 1 98.12 120 ALA A CA 1
ATOM 973 C C . ALA A 1 120 ? 11.711 -4.586 -16 1 98.12 120 ALA A C 1
ATOM 975 O O . ALA A 1 120 ? 11.016 -4.848 -16.984 1 98.12 120 ALA A O 1
ATOM 976 N N . ALA A 1 121 ? 11.211 -4.594 -14.789 1 98.12 121 ALA A N 1
ATOM 977 C CA . ALA A 1 121 ? 9.805 -4.902 -14.516 1 98.12 121 ALA A CA 1
ATOM 978 C C . ALA A 1 121 ? 8.883 -3.861 -15.141 1 98.12 121 ALA A C 1
ATOM 980 O O . ALA A 1 121 ? 7.859 -4.211 -15.734 1 98.12 121 ALA A O 1
ATOM 981 N N . LEU A 1 122 ? 9.25 -2.594 -15.016 1 98.62 122 LEU A N 1
ATOM 982 C CA . LEU A 1 122 ? 8.461 -1.512 -15.586 1 98.62 122 LEU A CA 1
ATOM 983 C C . LEU A 1 122 ? 8.43 -1.602 -17.109 1 98.62 122 LEU A C 1
ATOM 985 O O . LEU A 1 122 ? 7.41 -1.298 -17.734 1 98.62 122 LEU A O 1
ATOM 989 N N . ASP A 1 123 ? 9.531 -1.969 -17.672 1 98.38 123 ASP A N 1
ATOM 990 C CA . ASP A 1 123 ? 9.586 -2.15 -19.125 1 98.38 123 ASP A CA 1
ATOM 991 C C . ASP A 1 123 ? 8.609 -3.234 -19.578 1 98.38 123 ASP A C 1
ATOM 993 O O . ASP A 1 123 ? 7.91 -3.062 -20.578 1 98.38 123 ASP A O 1
ATOM 997 N N . LYS A 1 124 ? 8.484 -4.277 -18.875 1 97.12 124 LYS A N 1
ATOM 998 C CA . LYS A 1 124 ? 7.629 -5.41 -19.219 1 97.12 124 LYS A CA 1
ATOM 999 C C . LYS A 1 124 ? 6.156 -5.004 -19.219 1 97.12 124 LYS A C 1
ATOM 1001 O O . LYS A 1 124 ? 5.344 -5.609 -19.922 1 97.12 124 LYS A O 1
ATOM 1006 N N . VAL A 1 125 ? 5.879 -4.023 -18.406 1 97.62 125 VAL A N 1
ATOM 1007 C CA . VAL A 1 125 ? 4.473 -3.648 -18.344 1 97.62 125 VAL A CA 1
ATOM 1008 C C . VAL A 1 125 ? 4.25 -2.336 -19.094 1 97.62 125 VAL A C 1
ATOM 1010 O O . VAL A 1 125 ? 3.172 -1.744 -19.016 1 97.62 125 VAL A O 1
ATOM 1013 N N . GLY A 1 126 ? 5.219 -1.795 -19.719 1 97.19 126 GLY A N 1
ATOM 1014 C CA . GLY A 1 126 ? 5.098 -0.63 -20.578 1 97.19 126 GLY A CA 1
ATOM 1015 C C . GLY A 1 126 ? 5.043 0.678 -19.812 1 97.19 126 GLY A C 1
ATOM 1016 O O . GLY A 1 126 ? 4.359 1.617 -20.234 1 97.19 126 GLY A O 1
ATOM 1017 N N . LEU A 1 127 ? 5.754 0.725 -18.672 1 97.88 127 LEU A N 1
ATOM 1018 C CA . LEU A 1 127 ? 5.668 1.928 -17.844 1 97.88 127 LEU A CA 1
ATOM 1019 C C . LEU A 1 127 ? 7.055 2.494 -17.562 1 97.88 127 LEU A C 1
ATOM 1021 O O . LEU A 1 127 ? 7.219 3.32 -16.656 1 97.88 127 LEU A O 1
ATOM 1025 N N . LEU A 1 128 ? 8.055 2.045 -18.312 1 98 128 LEU A N 1
ATOM 1026 C CA . LEU A 1 128 ? 9.438 2.432 -18.047 1 98 128 LEU A CA 1
ATOM 1027 C C . LEU A 1 128 ? 9.586 3.949 -18.062 1 98 128 LEU A C 1
ATOM 1029 O O . LEU A 1 128 ? 10.219 4.523 -17.172 1 98 128 LEU A O 1
ATOM 1033 N N . LYS A 1 129 ? 8.984 4.668 -18.938 1 97.12 129 LYS A N 1
ATOM 1034 C CA . LYS A 1 129 ? 9.117 6.113 -19.109 1 97.12 129 LYS A CA 1
ATOM 1035 C C . LYS A 1 129 ? 8.375 6.867 -18.016 1 97.12 129 LYS A C 1
ATOM 1037 O O . LYS A 1 129 ? 8.516 8.086 -17.891 1 97.12 129 LYS A O 1
ATOM 1042 N N . LYS A 1 130 ? 7.641 6.156 -17.203 1 96.81 130 LYS A N 1
ATOM 1043 C CA . LYS A 1 130 ? 6.809 6.809 -16.203 1 96.81 130 LYS A CA 1
ATOM 1044 C C . LYS A 1 130 ? 7.305 6.492 -14.789 1 96.81 130 LYS A C 1
ATOM 1046 O O . LYS A 1 130 ? 6.574 6.672 -13.812 1 96.81 130 LYS A O 1
ATOM 1051 N N . GLU A 1 131 ? 8.516 6.051 -14.688 1 96.31 131 GLU A N 1
ATOM 1052 C CA . GLU A 1 131 ? 9.055 5.559 -13.422 1 96.31 131 GLU A CA 1
ATOM 1053 C C . GLU A 1 131 ? 9.094 6.668 -12.367 1 96.31 131 GLU A C 1
ATOM 1055 O O . GLU A 1 131 ? 8.977 6.398 -11.172 1 96.31 131 GLU A O 1
ATOM 1060 N N . LYS A 1 132 ? 9.148 7.949 -12.812 1 91.88 132 LYS A N 1
ATOM 1061 C CA . LYS A 1 132 ? 9.32 9.055 -11.875 1 91.88 132 LYS A CA 1
ATOM 1062 C C . LYS A 1 132 ? 7.98 9.68 -11.516 1 91.88 132 LYS A C 1
ATOM 1064 O O . LYS A 1 132 ? 7.91 10.539 -10.625 1 91.88 132 LYS A O 1
ATOM 1069 N N . LEU A 1 133 ? 6.957 9.25 -12.133 1 90.81 133 LEU A N 1
ATOM 1070 C CA . LEU A 1 133 ? 5.633 9.797 -11.875 1 90.81 133 LEU A CA 1
ATOM 1071 C C . LEU A 1 133 ? 5.023 9.18 -10.617 1 90.81 133 LEU A C 1
ATOM 1073 O O . LEU A 1 133 ? 5.57 8.227 -10.07 1 90.81 133 LEU A O 1
ATOM 1077 N N . TYR A 1 134 ? 3.891 9.805 -10.273 1 88.56 134 TYR A N 1
ATOM 1078 C CA . TYR A 1 134 ? 3.135 9.305 -9.125 1 88.56 134 TYR A CA 1
ATOM 1079 C C . TYR A 1 134 ? 1.878 8.57 -9.578 1 88.56 134 TYR A C 1
ATOM 1081 O O . TYR A 1 134 ? 1.269 8.93 -10.586 1 88.56 134 TYR A O 1
ATOM 1089 N N . PRO A 1 135 ? 1.485 7.527 -8.789 1 91.38 135 PRO A N 1
ATOM 1090 C CA . PRO A 1 135 ? 0.344 6.707 -9.203 1 91.38 135 PRO A CA 1
ATOM 1091 C C . PRO A 1 135 ? -0.915 7.531 -9.453 1 91.38 135 PRO A C 1
ATOM 1093 O O . PRO A 1 135 ? -1.682 7.227 -10.375 1 91.38 135 PRO A O 1
ATOM 1096 N N . PHE A 1 136 ? -1.118 8.578 -8.758 1 81.38 136 PHE A N 1
ATOM 1097 C CA . PHE A 1 136 ? -2.352 9.344 -8.883 1 81.38 136 PHE A CA 1
ATOM 1098 C C . PHE A 1 136 ? -2.432 10.023 -10.242 1 81.38 136 PHE A C 1
ATOM 1100 O O . PHE A 1 136 ? -3.516 10.406 -10.688 1 81.38 136 PHE A O 1
ATOM 1107 N N . SER A 1 137 ? -1.339 10.258 -10.859 1 84.69 137 SER A N 1
ATOM 1108 C CA . SER A 1 137 ? -1.3 10.922 -12.156 1 84.69 137 SER A CA 1
ATOM 1109 C C . SER A 1 137 ? -1.535 9.938 -13.297 1 84.69 137 SER A C 1
ATOM 1111 O O . SER A 1 137 ? -1.538 10.328 -14.461 1 84.69 137 SER A O 1
ATOM 1113 N N . LEU A 1 138 ? -1.783 8.68 -12.977 1 91.88 138 LEU A N 1
ATOM 1114 C CA . LEU A 1 138 ? -1.891 7.637 -13.984 1 91.88 138 LEU A CA 1
ATOM 1115 C C . LEU A 1 138 ? -3.305 7.07 -14.039 1 91.88 138 LEU A C 1
ATOM 1117 O O . LEU A 1 138 ? -4.074 7.227 -13.086 1 91.88 138 LEU A O 1
ATOM 1121 N N . SER A 1 139 ? -3.598 6.484 -15.156 1 90.56 139 SER A N 1
ATOM 1122 C CA . SER A 1 139 ? -4.906 5.863 -15.32 1 90.56 139 SER A CA 1
ATOM 1123 C C . SER A 1 139 ? -5.039 4.617 -14.453 1 90.56 139 SER A C 1
ATOM 1125 O O . SER A 1 139 ? -4.043 4.105 -13.938 1 90.56 139 SER A O 1
ATOM 1127 N N . THR A 1 140 ? -6.258 4.168 -14.273 1 91.38 140 THR A N 1
ATOM 1128 C CA . THR A 1 140 ? -6.523 2.975 -13.477 1 91.38 140 THR A CA 1
ATOM 1129 C C . THR A 1 140 ? -5.781 1.769 -14.047 1 91.38 140 THR A C 1
ATOM 1131 O O . THR A 1 140 ? -5.246 0.95 -13.297 1 91.38 140 THR A O 1
ATOM 1134 N N . GLY A 1 141 ? -5.785 1.641 -15.367 1 93.62 141 GLY A N 1
ATOM 1135 C CA . GLY A 1 141 ? -5.051 0.569 -16.016 1 93.62 141 GLY A CA 1
ATOM 1136 C C . GLY A 1 141 ? -3.555 0.63 -15.766 1 93.62 141 GLY A C 1
ATOM 1137 O O . GLY A 1 141 ? -2.918 -0.398 -15.531 1 93.62 141 GLY A O 1
ATOM 1138 N N . GLU A 1 142 ? -3.051 1.847 -15.82 1 96.12 142 GLU A N 1
ATOM 1139 C CA . GLU A 1 142 ? -1.629 2.035 -15.547 1 96.12 142 GLU A CA 1
ATOM 1140 C C . GLU A 1 142 ? -1.297 1.719 -14.094 1 96.12 142 GLU A C 1
ATOM 1142 O O . GLU A 1 142 ? -0.244 1.148 -13.797 1 96.12 142 GLU A O 1
ATOM 1147 N N . GLN A 1 143 ? -2.199 2.092 -13.219 1 96 143 GLN A N 1
ATOM 1148 C CA . GLN A 1 143 ? -1.996 1.769 -11.805 1 96 143 GLN A CA 1
ATOM 1149 C C . GLN A 1 143 ? -1.962 0.259 -11.586 1 96 143 GLN A C 1
ATOM 1151 O O . GLN A 1 143 ? -1.14 -0.245 -10.82 1 96 143 GLN A O 1
ATOM 1156 N N . GLN A 1 144 ? -2.83 -0.445 -12.266 1 96.75 144 GLN A N 1
ATOM 1157 C CA . GLN A 1 144 ? -2.812 -1.901 -12.188 1 96.75 144 GLN A CA 1
ATOM 1158 C C . GLN A 1 144 ? -1.492 -2.465 -12.703 1 96.75 144 GLN A C 1
ATOM 1160 O O . GLN A 1 144 ? -0.949 -3.412 -12.133 1 96.75 144 GLN A O 1
ATOM 1165 N N . ARG A 1 145 ? -0.995 -1.869 -13.766 1 97.62 145 ARG A N 1
ATOM 1166 C CA . ARG A 1 145 ? 0.282 -2.297 -14.328 1 97.62 145 ARG A CA 1
ATOM 1167 C C . ARG A 1 145 ? 1.417 -2.082 -13.336 1 97.62 145 ARG A C 1
ATOM 1169 O O . ARG A 1 145 ? 2.373 -2.861 -13.297 1 97.62 145 ARG A O 1
ATOM 1176 N N . ILE A 1 146 ? 1.314 -1.006 -12.5 1 98 146 ILE A N 1
ATOM 1177 C CA . ILE A 1 146 ? 2.287 -0.808 -11.438 1 98 146 ILE A CA 1
ATOM 1178 C C . ILE A 1 146 ? 2.232 -1.985 -10.461 1 98 146 ILE A C 1
ATOM 1180 O O . ILE A 1 146 ? 3.27 -2.527 -10.078 1 98 146 ILE A O 1
ATOM 1184 N N . GLY A 1 147 ? 1.007 -2.359 -10.109 1 97.19 147 GLY A N 1
ATOM 1185 C CA . GLY A 1 147 ? 0.827 -3.508 -9.242 1 97.19 147 GLY A CA 1
ATOM 1186 C C . GLY A 1 147 ? 1.405 -4.789 -9.812 1 97.19 147 GLY A C 1
ATOM 1187 O O . GLY A 1 147 ? 2.014 -5.578 -9.086 1 97.19 147 GLY A O 1
ATOM 1188 N N . ILE A 1 148 ? 1.2 -4.984 -11.062 1 97.81 148 ILE A N 1
ATOM 1189 C CA . ILE A 1 148 ? 1.724 -6.164 -11.742 1 97.81 148 ILE A CA 1
ATOM 1190 C C . ILE A 1 148 ? 3.25 -6.117 -11.758 1 97.81 148 ILE A C 1
ATOM 1192 O O . ILE A 1 148 ? 3.912 -7.109 -11.445 1 97.81 148 ILE A O 1
ATOM 1196 N N . ALA A 1 149 ? 3.814 -4.938 -12.078 1 98.31 149 ALA A N 1
ATOM 1197 C CA . ALA A 1 149 ? 5.266 -4.781 -12.062 1 98.31 149 ALA A CA 1
ATOM 1198 C C . ALA A 1 149 ? 5.832 -5.098 -10.68 1 98.31 149 ALA A C 1
ATOM 1200 O O . ALA A 1 149 ? 6.863 -5.766 -10.562 1 98.31 149 ALA A O 1
ATOM 1201 N N . ARG A 1 150 ? 5.184 -4.637 -9.703 1 97.44 150 ARG A N 1
ATOM 1202 C CA . ARG A 1 150 ? 5.605 -4.895 -8.328 1 97.44 150 ARG A CA 1
ATOM 1203 C C . ARG A 1 150 ? 5.602 -6.387 -8.023 1 97.44 150 ARG A C 1
ATOM 1205 O O . ARG A 1 150 ? 6.488 -6.887 -7.328 1 97.44 150 ARG A O 1
ATOM 1212 N N . ALA A 1 151 ? 4.652 -7.07 -8.547 1 96.62 151 ALA A N 1
ATOM 1213 C CA . ALA A 1 151 ? 4.496 -8.5 -8.305 1 96.62 151 ALA A CA 1
ATOM 1214 C C . ALA A 1 151 ? 5.598 -9.297 -9 1 96.62 151 ALA A C 1
ATOM 1216 O O . ALA A 1 151 ? 5.996 -10.367 -8.523 1 96.62 151 ALA A O 1
ATOM 1217 N N . ILE A 1 152 ? 6.133 -8.805 -10.078 1 96.88 152 ILE A N 1
ATOM 1218 C CA . ILE A 1 152 ? 7.043 -9.633 -10.859 1 96.88 152 ILE A CA 1
ATOM 1219 C C . ILE A 1 152 ? 8.477 -9.141 -10.688 1 96.88 152 ILE A C 1
ATOM 1221 O O . ILE A 1 152 ? 9.406 -9.711 -11.25 1 96.88 152 ILE A O 1
ATOM 1225 N N . VAL A 1 153 ? 8.656 -8.102 -9.906 1 97.06 153 VAL A N 1
ATOM 1226 C CA . VAL A 1 153 ? 9.945 -7.418 -9.836 1 97.06 153 VAL A CA 1
ATOM 1227 C C . VAL A 1 153 ? 11.008 -8.375 -9.305 1 97.06 153 VAL A C 1
ATOM 1229 O O . VAL A 1 153 ? 12.188 -8.25 -9.648 1 97.06 153 VAL A O 1
ATOM 1232 N N . ASN A 1 154 ? 10.578 -9.367 -8.531 1 94.44 154 ASN A N 1
ATOM 1233 C CA . ASN A 1 154 ? 11.492 -10.359 -7.977 1 94.44 154 ASN A CA 1
ATOM 1234 C C . ASN A 1 154 ? 11.594 -11.594 -8.867 1 94.44 154 ASN A C 1
ATOM 1236 O O . ASN A 1 154 ? 12.156 -12.617 -8.461 1 94.44 154 ASN A O 1
ATOM 1240 N N . LYS A 1 155 ? 11.008 -11.539 -10 1 93.94 155 LYS A N 1
ATOM 1241 C CA . LYS A 1 155 ? 11.016 -12.656 -10.945 1 93.94 155 LYS A CA 1
ATOM 1242 C C . LYS A 1 155 ? 10.461 -13.922 -10.297 1 93.94 155 LYS A C 1
ATOM 1244 O O . LYS A 1 155 ? 11.141 -14.953 -10.258 1 93.94 155 LYS A O 1
ATOM 1249 N N . PRO A 1 156 ? 9.281 -13.859 -9.859 1 95.38 156 PRO A N 1
ATOM 1250 C CA . PRO A 1 156 ? 8.68 -15.016 -9.188 1 95.38 156 PRO A CA 1
ATOM 1251 C C . PRO A 1 156 ? 8.445 -16.188 -10.125 1 95.38 156 PRO A C 1
ATOM 1253 O O . PRO A 1 156 ? 8.336 -16.016 -11.336 1 95.38 156 PRO A O 1
ATOM 1256 N N . MET A 1 157 ? 8.422 -17.375 -9.547 1 94.12 157 MET A N 1
ATOM 1257 C CA . MET A 1 157 ? 8.133 -18.594 -10.32 1 94.12 157 MET A CA 1
ATOM 1258 C C . MET A 1 157 ? 6.625 -18.781 -10.484 1 94.12 157 MET A C 1
ATOM 1260 O O . MET A 1 157 ? 6.18 -19.531 -11.344 1 94.12 157 MET A O 1
ATOM 1264 N N . LEU A 1 158 ? 5.914 -18.172 -9.625 1 97.38 158 LEU A N 1
ATOM 1265 C CA . LEU A 1 158 ? 4.461 -18.281 -9.578 1 97.38 158 LEU A CA 1
ATOM 1266 C C . LEU A 1 158 ? 3.812 -16.922 -9.414 1 97.38 158 LEU A C 1
ATOM 1268 O O . LEU A 1 158 ? 4.277 -16.094 -8.625 1 97.38 158 LEU A O 1
ATOM 1272 N N . VAL A 1 159 ? 2.834 -16.641 -10.258 1 97.88 159 VAL A N 1
ATOM 1273 C CA . VAL A 1 159 ? 2.029 -15.43 -10.148 1 97.88 159 VAL A CA 1
ATOM 1274 C C . VAL A 1 159 ? 0.577 -15.805 -9.852 1 97.88 159 VAL A C 1
ATOM 1276 O O . VAL A 1 159 ? -0.011 -16.641 -10.547 1 97.88 159 VAL A O 1
ATOM 1279 N N . ILE A 1 160 ? 0.086 -15.258 -8.812 1 97.62 160 ILE A N 1
ATOM 1280 C CA . ILE A 1 160 ? -1.327 -15.422 -8.492 1 97.62 160 ILE A CA 1
ATOM 1281 C C . ILE A 1 160 ? -2.021 -14.062 -8.492 1 97.62 160 ILE A C 1
ATOM 1283 O O . ILE A 1 160 ? -1.442 -13.062 -8.062 1 97.62 160 ILE A O 1
ATOM 1287 N N . ALA A 1 161 ? -3.201 -14.023 -9 1 97.19 161 ALA A N 1
ATOM 1288 C CA . ALA A 1 161 ? -3.938 -12.766 -9.094 1 97.19 161 ALA A CA 1
ATOM 1289 C C . ALA A 1 161 ? -5.383 -12.938 -8.625 1 97.19 161 ALA A C 1
ATOM 1291 O O . ALA A 1 161 ? -6.031 -13.938 -8.953 1 97.19 161 ALA A O 1
ATOM 1292 N N . ASP A 1 162 ? -5.805 -12.07 -7.793 1 95.19 162 ASP A N 1
ATOM 1293 C CA . ASP A 1 162 ? -7.184 -12.039 -7.316 1 95.19 162 ASP A CA 1
ATOM 1294 C C . ASP A 1 162 ? -7.969 -10.914 -7.98 1 95.19 162 ASP A C 1
ATOM 1296 O O . ASP A 1 162 ? -7.902 -9.758 -7.547 1 95.19 162 ASP A O 1
ATOM 1300 N N . GLU A 1 163 ? -8.766 -11.242 -8.953 1 95.62 163 GLU A N 1
ATOM 1301 C CA . GLU A 1 163 ? -9.586 -10.312 -9.719 1 95.62 163 GLU A CA 1
ATOM 1302 C C . GLU A 1 163 ? -8.758 -9.133 -10.227 1 95.62 163 GLU A C 1
ATOM 1304 O O . GLU A 1 163 ? -9.109 -7.973 -10 1 95.62 163 GLU A O 1
ATOM 1309 N N . PRO A 1 164 ? -7.746 -9.43 -11.031 1 96.12 164 PRO A N 1
ATOM 1310 C CA . PRO A 1 164 ? -6.82 -8.359 -11.422 1 96.12 164 PRO A CA 1
ATOM 1311 C C . PRO A 1 164 ? -7.449 -7.348 -12.367 1 96.12 164 PRO A C 1
ATOM 1313 O O . PRO A 1 164 ? -6.906 -6.258 -12.562 1 96.12 164 PRO A O 1
ATOM 1316 N N . THR A 1 165 ? -8.594 -7.68 -12.961 1 94.94 165 THR A N 1
ATOM 1317 C CA . THR A 1 165 ? -9.203 -6.781 -13.93 1 94.94 165 THR A CA 1
ATOM 1318 C C . THR A 1 165 ? -10.578 -6.324 -13.453 1 94.94 165 THR A C 1
ATOM 1320 O O . THR A 1 165 ? -11.367 -5.781 -14.234 1 94.94 165 THR A O 1
ATOM 1323 N N . GLY A 1 166 ? -10.922 -6.539 -12.219 1 89.62 166 GLY A N 1
ATOM 1324 C CA . GLY A 1 166 ? -12.25 -6.281 -11.688 1 89.62 166 GLY A CA 1
ATOM 1325 C C . GLY A 1 166 ? -12.688 -4.836 -11.836 1 89.62 166 GLY A C 1
ATOM 1326 O O . GLY A 1 166 ? -13.875 -4.547 -11.953 1 89.62 166 GLY A O 1
ATOM 1327 N N . ASN A 1 167 ? -11.836 -3.916 -11.844 1 85.06 167 ASN A N 1
ATOM 1328 C CA . ASN A 1 167 ? -12.18 -2.498 -11.891 1 85.06 167 ASN A CA 1
ATOM 1329 C C . ASN A 1 167 ? -11.812 -1.875 -13.234 1 85.06 167 ASN A C 1
ATOM 1331 O O . ASN A 1 167 ? -11.742 -0.651 -13.352 1 85.06 167 ASN A O 1
ATOM 1335 N N . LEU A 1 168 ? -11.656 -2.674 -14.219 1 91.69 168 LEU A N 1
ATOM 1336 C CA . LEU A 1 168 ? -11.164 -2.158 -15.492 1 91.69 168 LEU A CA 1
ATOM 1337 C C . LEU A 1 168 ? -12.188 -2.361 -16.594 1 91.69 168 LEU A C 1
ATOM 1339 O O . LEU A 1 168 ? -13.047 -3.246 -16.5 1 91.69 168 LEU A O 1
ATOM 1343 N N . ASP A 1 169 ? -12.125 -1.478 -17.562 1 92.44 169 ASP A N 1
ATOM 1344 C CA . ASP A 1 169 ? -12.961 -1.688 -18.734 1 92.44 169 ASP A CA 1
ATOM 1345 C C . ASP A 1 169 ? -12.469 -2.877 -19.562 1 92.44 169 ASP A C 1
ATOM 1347 O O . ASP A 1 169 ? -11.344 -3.342 -19.375 1 92.44 169 ASP A O 1
ATOM 1351 N N . PRO A 1 170 ? -13.312 -3.375 -20.438 1 91.81 170 PRO A N 1
ATOM 1352 C CA . PRO A 1 170 ? -12.984 -4.594 -21.172 1 91.81 170 PRO A CA 1
ATOM 1353 C C . PRO A 1 170 ? -11.688 -4.469 -21.969 1 91.81 170 PRO A C 1
ATOM 1355 O O . PRO A 1 170 ? -10.906 -5.426 -22.031 1 91.81 170 PRO A O 1
ATOM 1358 N N . GLU A 1 171 ? -11.5 -3.352 -22.562 1 93.81 171 GLU A N 1
ATOM 1359 C CA . GLU A 1 171 ? -10.297 -3.17 -23.359 1 93.81 171 GLU A CA 1
ATOM 1360 C C . GLU A 1 171 ? -9.039 -3.26 -22.484 1 93.81 171 GLU A C 1
ATOM 1362 O O . GLU A 1 171 ? -8.102 -3.992 -22.812 1 93.81 171 GLU A O 1
ATOM 1367 N N . LEU A 1 172 ? -9.07 -2.537 -21.406 1 93.81 172 LEU A N 1
ATOM 1368 C CA . LEU A 1 172 ? -7.945 -2.564 -20.484 1 93.81 172 LEU A CA 1
ATOM 1369 C C . LEU A 1 172 ? -7.781 -3.951 -19.875 1 93.81 172 LEU A C 1
ATOM 1371 O O . LEU A 1 172 ? -6.656 -4.41 -19.656 1 93.81 172 LEU A O 1
ATOM 1375 N N . SER A 1 173 ? -8.875 -4.559 -19.656 1 95.69 173 SER A N 1
ATOM 1376 C CA . SER A 1 173 ? -8.836 -5.906 -19.094 1 95.69 173 SER A CA 1
ATOM 1377 C C . SER A 1 173 ? -8.125 -6.875 -20.031 1 95.69 173 SER A C 1
ATOM 1379 O O . SER A 1 173 ? -7.301 -7.684 -19.594 1 95.69 173 SER A O 1
ATOM 1381 N N . SER A 1 174 ? -8.438 -6.758 -21.266 1 94.69 174 SER A N 1
ATOM 1382 C CA . SER A 1 174 ? -7.797 -7.613 -22.266 1 94.69 174 SER A CA 1
ATOM 1383 C C . SER A 1 174 ? -6.293 -7.367 -22.312 1 94.69 174 SER A C 1
ATOM 1385 O O . SER A 1 174 ? -5.512 -8.305 -22.453 1 94.69 174 SER A O 1
ATOM 1387 N N . GLU A 1 175 ? -5.938 -6.117 -22.188 1 95.12 175 GLU A N 1
ATOM 1388 C CA . GLU A 1 175 ? -4.52 -5.766 -22.203 1 95.12 175 GLU A CA 1
ATOM 1389 C C . GLU A 1 175 ? -3.793 -6.371 -21 1 95.12 175 GLU A C 1
ATOM 1391 O O . GLU A 1 175 ? -2.676 -6.875 -21.141 1 95.12 175 GLU A O 1
ATOM 1396 N N . ILE A 1 176 ? -4.426 -6.285 -19.922 1 96.06 176 ILE A N 1
ATOM 1397 C CA . ILE A 1 176 ? -3.85 -6.84 -18.688 1 96.06 176 ILE A CA 1
ATOM 1398 C C . ILE A 1 176 ? -3.725 -8.352 -18.828 1 96.06 176 ILE A C 1
ATOM 1400 O O . ILE A 1 176 ? -2.715 -8.938 -18.422 1 96.06 176 ILE A O 1
ATOM 1404 N N . MET A 1 177 ? -4.719 -9.023 -19.422 1 96.25 177 MET A N 1
ATOM 1405 C CA . MET A 1 177 ? -4.672 -10.477 -19.625 1 96.25 177 MET A CA 1
ATOM 1406 C C . MET A 1 177 ? -3.516 -10.867 -20.531 1 96.25 177 MET A C 1
ATOM 1408 O O . MET A 1 177 ? -2.846 -11.867 -20.297 1 96.25 177 MET A O 1
ATOM 1412 N N . ARG A 1 178 ? -3.309 -10.078 -21.5 1 95.88 178 ARG A N 1
ATOM 1413 C CA . ARG A 1 178 ? -2.199 -10.336 -22.422 1 95.88 178 ARG A CA 1
ATOM 1414 C C . ARG A 1 178 ? -0.862 -10.273 -21.688 1 95.88 178 ARG A C 1
ATOM 1416 O O . ARG A 1 178 ? 0.067 -11.016 -22.016 1 95.88 178 ARG A O 1
ATOM 1423 N N . LEU A 1 179 ? -0.792 -9.391 -20.719 1 96.25 179 LEU A N 1
ATOM 1424 C CA . LEU A 1 179 ? 0.419 -9.32 -19.906 1 96.25 179 LEU A CA 1
ATOM 1425 C C . LEU A 1 179 ? 0.655 -10.633 -19.172 1 96.25 179 LEU A C 1
ATOM 1427 O O . LEU A 1 179 ? 1.777 -11.141 -19.141 1 96.25 179 LEU A O 1
ATOM 1431 N N . PHE A 1 180 ? -0.384 -11.156 -18.625 1 97.38 180 PHE A N 1
ATOM 1432 C CA . PHE A 1 180 ? -0.264 -12.43 -17.922 1 97.38 180 PHE A CA 1
ATOM 1433 C C . PHE A 1 180 ? 0.154 -13.539 -18.875 1 97.38 180 PHE A C 1
ATOM 1435 O O . PHE A 1 180 ? 0.985 -14.383 -1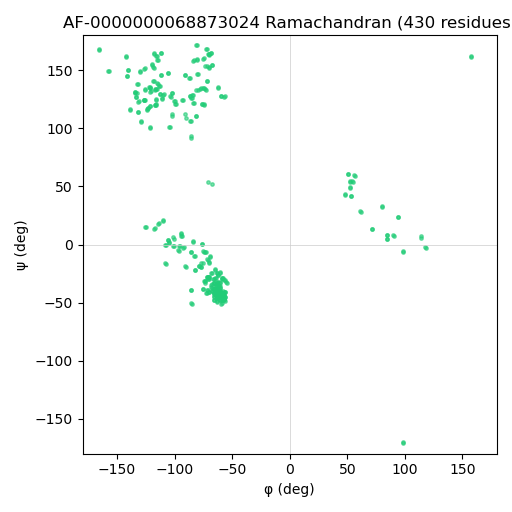8.531 1 97.38 180 PHE A O 1
ATOM 1442 N N . GLU A 1 181 ? -0.417 -13.516 -20.047 1 97.25 181 GLU A N 1
ATOM 1443 C CA . GLU A 1 181 ? -0.052 -14.5 -21.047 1 97.25 181 GLU A CA 1
ATOM 1444 C C . GLU A 1 181 ? 1.423 -14.391 -21.422 1 97.25 181 GLU A C 1
ATOM 1446 O O . GLU A 1 181 ? 2.096 -15.406 -21.625 1 97.25 181 GLU A O 1
ATOM 1451 N N . ALA A 1 182 ? 1.852 -13.188 -21.516 1 96.56 182 ALA A N 1
ATOM 1452 C CA . ALA A 1 182 ? 3.258 -12.969 -21.828 1 96.56 182 ALA A CA 1
ATOM 1453 C C . ALA A 1 182 ? 4.168 -13.539 -20.75 1 96.56 182 ALA A C 1
ATOM 1455 O O . ALA A 1 182 ? 5.203 -14.141 -21.047 1 96.56 182 ALA A O 1
ATOM 1456 N N . PHE A 1 183 ? 3.816 -13.336 -19.516 1 96.38 183 PHE A N 1
ATOM 1457 C CA . PHE A 1 183 ? 4.598 -13.891 -18.422 1 96.38 183 PHE A CA 1
ATOM 1458 C C . PHE A 1 183 ? 4.605 -15.414 -18.484 1 96.38 183 PHE A C 1
ATOM 1460 O O . PHE A 1 183 ? 5.637 -16.047 -18.25 1 96.38 183 PHE A O 1
ATOM 1467 N N . ASN A 1 184 ? 3.465 -15.945 -18.75 1 97.31 184 ASN A N 1
ATOM 1468 C CA . ASN A 1 184 ? 3.354 -17.391 -18.859 1 97.31 184 ASN A CA 1
ATOM 1469 C C . ASN A 1 184 ? 4.18 -17.938 -20.016 1 97.31 184 ASN A C 1
ATOM 1471 O O . ASN A 1 184 ? 4.797 -19 -19.906 1 97.31 184 ASN A O 1
ATOM 1475 N N . ALA A 1 185 ? 4.211 -17.234 -21.094 1 96.25 185 ALA A N 1
ATOM 1476 C CA . ALA A 1 185 ? 4.922 -17.656 -22.297 1 96.25 185 ALA A CA 1
ATOM 1477 C C . ALA A 1 185 ? 6.414 -17.828 -22.031 1 96.25 185 ALA A C 1
ATOM 1479 O O . ALA A 1 185 ? 7.086 -18.625 -22.688 1 96.25 185 ALA A O 1
ATOM 1480 N N . VAL A 1 186 ? 6.891 -17.141 -21.016 1 94.69 186 VAL A N 1
ATOM 1481 C CA . VAL A 1 186 ? 8.312 -17.25 -20.719 1 94.69 186 VAL A CA 1
ATOM 1482 C C . VAL A 1 186 ? 8.531 -18.203 -19.547 1 94.69 186 VAL A C 1
ATOM 1484 O O . VAL A 1 186 ? 9.609 -18.234 -18.953 1 94.69 186 VAL A O 1
ATOM 1487 N N . GLY A 1 187 ? 7.477 -18.844 -19.062 1 95.31 187 GLY A N 1
ATOM 1488 C CA . GLY A 1 187 ? 7.68 -19.969 -18.188 1 95.31 187 GLY A CA 1
ATOM 1489 C C . GLY A 1 187 ? 7.098 -19.766 -16.797 1 95.31 187 GLY A C 1
ATOM 1490 O O . GLY A 1 187 ? 7.137 -20.672 -15.961 1 95.31 187 GLY A O 1
ATOM 1491 N N . VAL A 1 188 ? 6.574 -18.641 -16.547 1 96.56 188 VAL A N 1
ATOM 1492 C CA . VAL A 1 188 ? 6.008 -18.359 -15.227 1 96.56 188 VAL A CA 1
ATOM 1493 C C . VAL A 1 188 ? 4.691 -19.125 -15.062 1 96.56 188 VAL A C 1
ATOM 1495 O O . VAL A 1 188 ? 3.877 -19.172 -15.984 1 96.56 188 VAL A O 1
ATOM 1498 N N . THR A 1 189 ? 4.52 -19.781 -13.93 1 98.31 189 THR A N 1
ATOM 1499 C CA . THR A 1 189 ? 3.227 -20.359 -13.586 1 98.31 189 THR A CA 1
ATOM 1500 C C . THR A 1 189 ? 2.246 -19.281 -13.156 1 98.31 189 THR A C 1
ATOM 1502 O O . THR A 1 189 ? 2.604 -18.375 -12.391 1 98.31 189 THR A O 1
ATOM 1505 N N . VAL A 1 190 ? 0.939 -19.344 -13.703 1 98.31 190 VAL A N 1
ATOM 1506 C CA . VAL A 1 190 ? 0.006 -18.25 -13.438 1 98.31 190 VAL A CA 1
ATOM 1507 C C . VAL A 1 190 ? -1.351 -18.828 -13.023 1 98.31 190 VAL A C 1
ATOM 1509 O O . VAL A 1 190 ? -1.88 -19.719 -13.688 1 98.31 190 VAL A O 1
ATOM 1512 N N . LEU A 1 191 ? -1.842 -18.375 -11.906 1 98.38 191 LEU A N 1
ATOM 1513 C CA . LEU A 1 191 ? -3.197 -18.688 -11.461 1 98.38 191 LEU A CA 1
ATOM 1514 C C . LEU A 1 191 ? -3.992 -17.406 -11.227 1 98.38 191 LEU A C 1
ATOM 1516 O O . LEU A 1 191 ? -3.646 -16.609 -10.352 1 98.38 191 LEU A O 1
ATOM 1520 N N . ILE A 1 192 ? -5.078 -17.219 -11.992 1 97.94 192 ILE A N 1
ATOM 1521 C CA . ILE A 1 192 ? -5.871 -15.992 -11.891 1 97.94 192 ILE A CA 1
ATOM 1522 C C . ILE A 1 192 ? -7.285 -16.328 -11.422 1 97.94 192 ILE A C 1
ATOM 1524 O O . ILE A 1 192 ? -7.984 -17.125 -12.055 1 97.94 192 ILE A O 1
ATOM 1528 N N . ALA A 1 193 ? -7.625 -15.75 -10.305 1 97.19 193 ALA A N 1
ATOM 1529 C CA . ALA A 1 193 ? -9.008 -15.852 -9.852 1 97.19 193 ALA A CA 1
ATOM 1530 C C . ALA A 1 193 ? -9.867 -14.742 -10.453 1 97.19 193 ALA A C 1
ATOM 1532 O O . ALA A 1 193 ? -9.508 -13.562 -10.391 1 97.19 193 ALA A O 1
ATOM 1533 N N . THR A 1 194 ? -11 -15.094 -11.07 1 95.69 194 THR A N 1
ATOM 1534 C CA . THR A 1 194 ? -11.914 -14.117 -11.648 1 95.69 194 THR A CA 1
ATOM 1535 C C . THR A 1 194 ? -13.32 -14.688 -11.773 1 95.69 194 THR A C 1
ATOM 1537 O O . THR A 1 194 ? -13.492 -15.898 -11.922 1 95.69 194 THR A O 1
ATOM 1540 N N . HIS A 1 195 ? -14.203 -13.844 -11.672 1 93.44 195 HIS A N 1
ATOM 1541 C CA . HIS A 1 195 ? -15.586 -14.258 -11.914 1 93.44 195 HIS A CA 1
ATOM 1542 C C . HIS A 1 195 ? -16.047 -13.844 -13.305 1 93.44 195 HIS A C 1
ATOM 1544 O O . HIS A 1 195 ? -17.172 -14.133 -13.703 1 93.44 195 HIS A O 1
ATOM 1550 N N . ASP A 1 196 ? -15.219 -13.203 -14.023 1 92.12 196 ASP A N 1
ATOM 1551 C CA . ASP A 1 196 ? -15.555 -12.703 -15.359 1 92.12 196 ASP A CA 1
ATOM 1552 C C . ASP A 1 196 ? -15.336 -13.781 -16.422 1 92.12 196 ASP A C 1
ATOM 1554 O O . ASP A 1 196 ? -14.312 -13.781 -17.109 1 92.12 196 ASP A O 1
ATOM 1558 N N . LEU A 1 197 ? -16.391 -14.492 -16.672 1 91.12 197 LEU A N 1
ATOM 1559 C CA . LEU A 1 197 ? -16.281 -15.617 -17.609 1 91.12 197 LEU A CA 1
ATOM 1560 C C . LEU A 1 197 ? -16.156 -15.125 -19.047 1 91.12 197 LEU A C 1
ATOM 1562 O O . LEU A 1 197 ? -15.508 -15.773 -19.859 1 91.12 197 LEU A O 1
ATOM 1566 N N . SER A 1 198 ? -16.781 -14.055 -19.297 1 91.69 198 SER A N 1
ATOM 1567 C CA . SER A 1 198 ? -16.719 -13.516 -20.656 1 91.69 198 SER A CA 1
ATOM 1568 C C . SER A 1 198 ? -15.297 -13.148 -21.047 1 91.69 198 SER A C 1
ATOM 1570 O O . SER A 1 198 ? -14.93 -13.258 -22.219 1 91.69 198 SER A O 1
ATOM 1572 N N . LEU A 1 199 ? -14.555 -12.727 -20.062 1 91.56 199 LEU A N 1
ATOM 1573 C CA . LEU A 1 199 ? -13.18 -12.305 -20.297 1 91.56 199 LEU A CA 1
ATOM 1574 C C . LEU A 1 199 ? -12.281 -13.516 -20.562 1 91.56 199 LEU A C 1
ATOM 1576 O O . LEU A 1 199 ? -11.328 -13.422 -21.344 1 91.56 199 LEU A O 1
ATOM 1580 N N . ILE A 1 200 ? -12.594 -14.664 -19.969 1 92.88 200 ILE A N 1
ATOM 1581 C CA . ILE A 1 200 ? -11.602 -15.734 -20.016 1 92.88 200 ILE A CA 1
ATOM 1582 C C . ILE A 1 200 ? -12.07 -16.844 -20.953 1 92.88 200 ILE A C 1
ATOM 1584 O O . ILE A 1 200 ? -11.273 -17.672 -21.391 1 92.88 200 ILE A O 1
ATOM 1588 N N . ALA A 1 201 ? -13.273 -16.891 -21.312 1 90.81 201 ALA A N 1
ATOM 1589 C CA . ALA A 1 201 ? -13.828 -17.938 -22.172 1 90.81 201 ALA A CA 1
ATOM 1590 C C . ALA A 1 201 ? -13.062 -18.016 -23.5 1 90.81 201 ALA A C 1
ATOM 1592 O O . ALA A 1 201 ? -12.711 -19.109 -23.953 1 90.81 201 ALA A O 1
ATOM 1593 N N . PRO A 1 202 ? -12.852 -16.859 -24 1 91.62 202 PRO A N 1
ATOM 1594 C CA . PRO A 1 202 ? -12.164 -16.906 -25.281 1 91.62 202 PRO A CA 1
ATOM 1595 C C . PRO A 1 202 ? -10.711 -17.359 -25.156 1 91.62 202 PRO A C 1
ATOM 1597 O O . PRO A 1 202 ? -10.07 -17.688 -26.156 1 91.62 202 PRO A O 1
ATOM 1600 N N . LEU A 1 203 ? -10.336 -17.406 -23.906 1 89.12 203 LEU A N 1
ATOM 1601 C CA . LEU A 1 203 ? -8.953 -17.797 -23.672 1 89.12 203 LEU A CA 1
ATOM 1602 C C . LEU A 1 203 ? -8.836 -19.312 -23.5 1 89.12 203 LEU A C 1
ATOM 1604 O O . LEU A 1 203 ? -9.742 -19.953 -22.969 1 89.12 203 LEU A O 1
ATOM 1608 N N . ASN A 1 204 ? -8.312 -20.156 -24.203 1 90.56 204 ASN A N 1
ATOM 1609 C CA . ASN A 1 204 ? -8.148 -21.609 -24.234 1 90.56 204 ASN A CA 1
ATOM 1610 C C . ASN A 1 204 ? -7.188 -22.094 -23.156 1 90.56 204 ASN A C 1
ATOM 1612 O O . ASN A 1 204 ? -6.223 -22.797 -23.438 1 90.56 204 ASN A O 1
ATOM 1616 N N . TYR A 1 205 ? -7.5 -21.672 -21.828 1 96.06 205 TYR A N 1
ATOM 1617 C CA . TYR A 1 205 ? -6.742 -22.156 -20.688 1 96.06 205 TYR A CA 1
ATOM 1618 C C . TYR A 1 205 ? -7.625 -22.969 -19.75 1 96.06 205 TYR A C 1
ATOM 1620 O O . TYR A 1 205 ? -8.852 -22.922 -19.844 1 96.06 205 TYR A O 1
ATOM 1628 N N . ARG A 1 206 ? -6.941 -23.719 -18.938 1 96.38 206 ARG A N 1
ATOM 1629 C CA . ARG A 1 206 ? -7.66 -24.531 -17.969 1 96.38 206 ARG A CA 1
ATOM 1630 C C . ARG A 1 206 ? -8.453 -23.656 -17 1 96.38 206 ARG A C 1
ATOM 1632 O O . ARG A 1 206 ? -7.953 -22.625 -16.531 1 96.38 206 ARG A O 1
ATOM 1639 N N . ILE A 1 207 ? -9.711 -24.078 -16.766 1 96.19 207 ILE A N 1
ATOM 1640 C CA . ILE A 1 207 ? -10.578 -23.359 -15.828 1 96.19 207 ILE A CA 1
ATOM 1641 C C . ILE A 1 207 ? -10.922 -24.266 -14.648 1 96.19 207 ILE A C 1
ATOM 1643 O O . ILE A 1 207 ? -11.406 -25.391 -14.836 1 96.19 207 ILE A O 1
ATOM 1647 N N . ILE A 1 208 ? -10.547 -23.797 -13.453 1 96.62 208 ILE A N 1
ATOM 1648 C CA . ILE A 1 208 ? -10.914 -24.453 -12.195 1 96.62 208 ILE A CA 1
ATOM 1649 C C . ILE A 1 208 ? -12.094 -23.719 -11.562 1 96.62 208 ILE A C 1
ATOM 1651 O O . ILE A 1 208 ? -12.016 -22.516 -11.297 1 96.62 208 ILE A O 1
ATOM 1655 N N . THR A 1 209 ? -13.203 -24.422 -11.289 1 96.81 209 THR A N 1
ATOM 1656 C CA . THR A 1 209 ? -14.414 -23.766 -10.812 1 96.81 209 THR A CA 1
ATOM 1657 C C . THR A 1 209 ? -14.695 -24.141 -9.359 1 96.81 209 THR A C 1
ATOM 1659 O O . THR A 1 209 ? -14.711 -25.328 -9 1 96.81 209 THR A O 1
ATOM 1662 N N . LEU A 1 210 ? -14.828 -23.109 -8.625 1 96.5 210 LEU A N 1
ATOM 1663 C CA . LEU A 1 210 ? -15.219 -23.266 -7.227 1 96.5 210 LEU A CA 1
ATOM 1664 C C . LEU A 1 210 ? -16.688 -22.938 -7.035 1 96.5 210 LEU A C 1
ATOM 1666 O O . LEU A 1 210 ? -17.188 -21.938 -7.555 1 96.5 210 LEU A O 1
ATOM 1670 N N . LYS A 1 211 ? -17.422 -23.828 -6.359 1 94.75 211 LYS A N 1
ATOM 1671 C CA . LYS A 1 211 ? -18.812 -23.625 -5.969 1 94.75 211 LYS A CA 1
ATOM 1672 C C . LYS A 1 211 ? -19.031 -23.969 -4.496 1 94.75 211 LYS A C 1
ATOM 1674 O O . LYS A 1 211 ? -18.891 -25.125 -4.098 1 94.75 211 LYS A O 1
ATOM 1679 N N . GLU A 1 212 ? -19.344 -22.953 -3.727 1 92.81 212 GLU A N 1
ATOM 1680 C CA . GLU A 1 212 ? -19.609 -23.125 -2.299 1 92.81 212 GLU A CA 1
ATOM 1681 C C . GLU A 1 212 ? -18.469 -23.859 -1.608 1 92.81 212 GLU A C 1
ATOM 1683 O O . GLU A 1 212 ? -18.703 -24.828 -0.882 1 92.81 212 GLU A O 1
ATOM 1688 N N . GLY A 1 213 ? -17.25 -23.484 -1.976 1 94.56 213 GLY A N 1
ATOM 1689 C CA . GLY A 1 213 ? -16.078 -23.984 -1.292 1 94.56 213 GLY A CA 1
ATOM 1690 C C . GLY A 1 213 ? -15.609 -25.344 -1.82 1 94.56 213 GLY A C 1
ATOM 1691 O O . GLY A 1 213 ? -14.703 -25.953 -1.257 1 94.56 213 GLY A O 1
ATOM 1692 N N . ARG A 1 214 ? -16.234 -25.766 -2.934 1 95.81 214 ARG A N 1
ATOM 1693 C CA . ARG A 1 214 ? -15.867 -27.047 -3.535 1 95.81 214 ARG A CA 1
ATOM 1694 C C . ARG A 1 214 ? -15.516 -26.875 -5.008 1 95.81 214 ARG A C 1
ATOM 1696 O O . ARG A 1 214 ? -15.992 -25.953 -5.668 1 95.81 214 ARG A O 1
ATOM 1703 N N . LEU A 1 215 ? -14.641 -27.766 -5.422 1 95.62 215 LEU A N 1
ATOM 1704 C CA . LEU A 1 215 ? -14.344 -27.781 -6.852 1 95.62 215 LEU A CA 1
ATOM 1705 C C . LEU A 1 215 ? -15.422 -28.516 -7.629 1 95.62 215 LEU A C 1
ATOM 1707 O O . LEU A 1 215 ? -15.914 -29.562 -7.184 1 95.62 215 LEU A O 1
ATOM 1711 N N . VAL A 1 216 ? -15.789 -27.875 -8.633 1 90.94 216 VAL A N 1
ATOM 1712 C CA . VAL A 1 216 ? -16.797 -28.562 -9.453 1 90.94 216 VAL A CA 1
ATOM 1713 C C . VAL A 1 216 ? -16.203 -28.875 -10.828 1 90.94 216 VAL A C 1
ATOM 1715 O O . VAL A 1 216 ? -15.352 -28.141 -11.328 1 90.94 216 VAL A O 1
ATOM 1718 N N . GLU A 1 217 ? -16.453 -30.062 -11.406 1 75.12 217 GLU A N 1
ATOM 1719 C CA . GLU A 1 217 ? -15.977 -30.547 -12.703 1 75.12 217 GLU A CA 1
ATOM 1720 C C . GLU A 1 217 ? -16.703 -29.828 -13.852 1 75.12 217 GLU A C 1
ATOM 1722 O O . GLU A 1 217 ? -17.859 -29.438 -13.703 1 75.12 217 GLU A O 1
ATOM 1727 N N . MET B 1 1 ? 4.727 27.375 10.195 1 94.88 1 MET B N 1
ATOM 1728 C CA . MET B 1 1 ? 4.906 26.016 9.688 1 94.88 1 MET B CA 1
ATOM 1729 C C . MET B 1 1 ? 4.383 25.891 8.258 1 94.88 1 MET B C 1
ATOM 1731 O O . MET B 1 1 ? 5.141 25.562 7.344 1 94.88 1 MET B O 1
ATOM 1735 N N . ILE B 1 2 ? 3.121 26.234 8.016 1 97.25 2 ILE B N 1
ATOM 1736 C CA . ILE B 1 2 ? 2.502 26.219 6.699 1 97.25 2 ILE B CA 1
ATOM 1737 C C . ILE B 1 2 ? 1.979 27.609 6.352 1 97.25 2 ILE B C 1
ATOM 1739 O O . ILE B 1 2 ? 1.39 28.297 7.199 1 97.25 2 ILE B O 1
ATOM 1743 N N . ARG B 1 3 ? 2.209 28.062 5.172 1 98 3 ARG B N 1
ATOM 1744 C CA . ARG B 1 3 ? 1.641 29.312 4.684 1 98 3 ARG B CA 1
ATOM 1745 C C . ARG B 1 3 ? 1.171 29.172 3.238 1 98 3 ARG B C 1
ATOM 1747 O O . ARG B 1 3 ? 1.959 28.828 2.355 1 98 3 ARG B O 1
ATOM 1754 N N . PHE B 1 4 ? -0.067 29.312 3.047 1 98 4 PHE B N 1
ATOM 1755 C CA . PHE B 1 4 ? -0.646 29.484 1.72 1 98 4 PHE B CA 1
ATOM 1756 C C . PHE B 1 4 ? -0.796 30.953 1.38 1 98 4 PHE B C 1
ATOM 1758 O O . PHE B 1 4 ? -1.377 31.719 2.152 1 98 4 PHE B O 1
ATOM 1765 N N . ALA B 1 5 ? -0.23 31.344 0.275 1 97.94 5 ALA B N 1
ATOM 1766 C CA . ALA B 1 5 ? -0.323 32.719 -0.184 1 97.94 5 ALA B CA 1
ATOM 1767 C C . ALA B 1 5 ? -0.966 32.812 -1.565 1 97.94 5 ALA B C 1
ATOM 1769 O O . ALA B 1 5 ? -0.292 32.625 -2.582 1 97.94 5 ALA B O 1
ATOM 1770 N N . ASN B 1 6 ? -2.289 33.156 -1.587 1 97.75 6 ASN B N 1
ATOM 1771 C CA . ASN B 1 6 ? -3.055 33.375 -2.811 1 97.75 6 ASN B CA 1
ATOM 1772 C C . ASN B 1 6 ? -2.924 32.188 -3.764 1 97.75 6 ASN B C 1
ATOM 1774 O O . ASN B 1 6 ? -2.648 32.344 -4.949 1 97.75 6 ASN B O 1
ATOM 1778 N N . VAL B 1 7 ? -3.125 30.984 -3.268 1 97.94 7 VAL B N 1
ATOM 1779 C CA . VAL B 1 7 ? -2.891 29.766 -4.031 1 97.94 7 VAL B CA 1
ATOM 1780 C C . VAL B 1 7 ? -4.121 29.438 -4.871 1 97.94 7 VAL B C 1
ATOM 1782 O O . VAL B 1 7 ? -5.246 29.438 -4.363 1 97.94 7 VAL B O 1
ATOM 1785 N N . THR B 1 8 ? -3.887 29.234 -6.09 1 97.44 8 THR B N 1
ATOM 1786 C CA . THR B 1 8 ? -4.906 28.797 -7.043 1 97.44 8 THR B CA 1
ATOM 1787 C C . THR B 1 8 ? -4.465 27.531 -7.77 1 97.44 8 THR B C 1
ATOM 1789 O O . THR B 1 8 ? -3.297 27.406 -8.141 1 97.44 8 THR B O 1
ATOM 1792 N N . LYS B 1 9 ? -5.359 26.562 -7.867 1 96.75 9 LYS B N 1
ATOM 1793 C CA . LYS B 1 9 ? -5.098 25.344 -8.625 1 96.75 9 LYS B CA 1
ATOM 1794 C C . LYS B 1 9 ? -6.172 25.109 -9.688 1 96.75 9 LYS B C 1
ATOM 1796 O O . LYS B 1 9 ? -7.344 24.922 -9.359 1 96.75 9 LYS B O 1
ATOM 1801 N N . ASN B 1 10 ? -5.727 25.141 -10.906 1 94.25 10 ASN B N 1
ATOM 1802 C CA . ASN B 1 10 ? -6.543 24.781 -12.062 1 94.25 10 ASN B CA 1
ATOM 1803 C C . ASN B 1 10 ? -6.07 23.469 -12.688 1 94.25 10 ASN B C 1
ATOM 1805 O O . ASN B 1 10 ? -4.879 23.297 -12.961 1 94.25 10 ASN B O 1
ATOM 1809 N N . TYR B 1 11 ? -7.004 22.578 -12.867 1 88.81 11 TYR B N 1
ATOM 1810 C CA . TYR B 1 11 ? -6.66 21.344 -13.578 1 88.81 11 TYR B CA 1
ATOM 1811 C C . TYR B 1 11 ? -6.723 21.547 -15.086 1 88.81 11 TYR B C 1
ATOM 1813 O O . TYR B 1 11 ? -7.359 22.5 -15.562 1 88.81 11 TYR B O 1
ATOM 1821 N N . PRO B 1 12 ? -6.031 20.688 -15.828 1 83.38 12 PRO B N 1
ATOM 1822 C CA . PRO B 1 12 ? -5.992 20.859 -17.281 1 83.38 12 PRO B CA 1
ATOM 1823 C C . PRO B 1 12 ? -7.383 20.828 -17.922 1 83.38 12 PRO B C 1
ATOM 1825 O O . PRO B 1 12 ? -7.602 21.438 -18.969 1 83.38 12 PRO B O 1
ATOM 1828 N N . ASN B 1 13 ? -8.32 20.141 -17.359 1 83.06 13 ASN B N 1
ATOM 1829 C CA . ASN B 1 13 ? -9.664 20.047 -17.922 1 83.06 13 ASN B CA 1
ATOM 1830 C C . ASN B 1 13 ? -10.461 21.328 -17.672 1 83.06 13 ASN B C 1
ATOM 1832 O O . ASN B 1 13 ? -11.641 21.406 -18.016 1 83.06 13 ASN B O 1
ATOM 1836 N N . GLY B 1 14 ? -9.844 22.312 -17.016 1 83.38 14 GLY B N 1
ATOM 1837 C CA . GLY B 1 14 ? -10.477 23.609 -16.812 1 83.38 14 GLY B CA 1
ATOM 1838 C C . GLY B 1 14 ? -11.102 23.75 -15.438 1 83.38 14 GLY B C 1
ATOM 1839 O O . GLY B 1 14 ? -11.562 24.828 -15.062 1 83.38 14 GLY B O 1
ATOM 1840 N N . HIS B 1 15 ? -11.094 22.719 -14.703 1 87.38 15 HIS B N 1
ATOM 1841 C CA . HIS B 1 15 ? -11.68 22.75 -13.367 1 87.38 15 HIS B CA 1
ATOM 1842 C C . HIS B 1 15 ? -10.781 23.516 -12.391 1 87.38 15 HIS B C 1
ATOM 1844 O O . HIS B 1 15 ? -9.609 23.172 -12.242 1 87.38 15 HIS B O 1
ATOM 1850 N N . GLN B 1 16 ? -11.375 24.562 -11.859 1 92.12 16 GLN B N 1
ATOM 1851 C CA . GLN B 1 16 ? -10.68 25.297 -10.805 1 92.12 16 GLN B CA 1
ATOM 1852 C C . GLN B 1 16 ? -10.945 24.672 -9.438 1 92.12 16 GLN B C 1
ATOM 1854 O O . GLN B 1 16 ? -11.977 24.922 -8.828 1 92.12 16 GLN B O 1
ATOM 1859 N N . ALA B 1 17 ? -10 24.031 -8.93 1 94.19 17 ALA B N 1
ATOM 1860 C CA . ALA B 1 17 ? -10.172 23.266 -7.695 1 94.19 17 ALA B CA 1
ATOM 1861 C C . ALA B 1 17 ? -9.977 24.156 -6.473 1 94.19 17 ALA B C 1
ATOM 1863 O O . ALA B 1 17 ? -10.688 24.016 -5.477 1 94.19 17 ALA B O 1
ATOM 1864 N N . LEU B 1 18 ? -9.039 25.062 -6.512 1 97.38 18 LEU B N 1
ATOM 1865 C CA . LEU B 1 18 ? -8.766 26.047 -5.461 1 97.38 18 LEU B CA 1
ATOM 1866 C C . LEU B 1 18 ? -8.617 27.438 -6.043 1 97.38 18 LEU B C 1
ATOM 1868 O O . LEU B 1 18 ? -8.023 27.609 -7.109 1 97.38 18 LEU B O 1
ATOM 1872 N N . ASN B 1 19 ? -9.195 28.391 -5.355 1 96.94 19 ASN B N 1
ATOM 1873 C CA . ASN B 1 19 ? -9.211 29.766 -5.828 1 96.94 19 ASN B CA 1
ATOM 1874 C C . ASN B 1 19 ? -8.734 30.734 -4.75 1 96.94 19 ASN B C 1
ATOM 1876 O O . ASN B 1 19 ? -9.477 31.047 -3.82 1 96.94 19 ASN B O 1
ATOM 1880 N N . ASN B 1 20 ? -7.527 31.203 -4.961 1 96.88 20 ASN B N 1
ATOM 1881 C CA . ASN B 1 20 ? -6.961 32.281 -4.156 1 96.88 20 ASN B CA 1
ATOM 1882 C C . ASN B 1 20 ? -7.008 31.953 -2.666 1 96.88 20 ASN B C 1
ATOM 1884 O O . ASN B 1 20 ? -7.52 32.75 -1.867 1 96.88 20 ASN B O 1
ATOM 1888 N N . ILE B 1 21 ? -6.461 30.828 -2.295 1 97.56 21 ILE B N 1
ATOM 1889 C CA . ILE B 1 21 ? -6.453 30.328 -0.921 1 97.56 21 ILE B CA 1
ATOM 1890 C C . ILE B 1 21 ? -5.289 30.953 -0.157 1 97.56 21 ILE B C 1
ATOM 1892 O O . ILE B 1 21 ? -4.137 30.875 -0.591 1 97.56 21 ILE B O 1
ATOM 1896 N N . SER B 1 22 ? -5.605 31.641 0.944 1 97.69 22 SER B N 1
ATOM 1897 C CA . SER B 1 22 ? -4.574 32.188 1.828 1 97.69 22 SER B CA 1
ATOM 1898 C C . SER B 1 22 ? -4.867 31.844 3.287 1 97.69 22 SER B C 1
ATOM 1900 O O . SER B 1 22 ? -5.961 32.125 3.787 1 97.69 22 SER B O 1
ATOM 1902 N N . PHE B 1 23 ? -3.924 31.172 3.953 1 97.56 23 PHE B N 1
ATOM 1903 C CA . PHE B 1 23 ? -4.008 30.922 5.387 1 97.56 23 PHE B CA 1
ATOM 1904 C C . PHE B 1 23 ? -2.662 30.453 5.934 1 97.56 23 PHE B C 1
ATOM 1906 O O . PHE B 1 23 ? -1.727 30.203 5.172 1 97.56 23 PHE B O 1
ATOM 1913 N N . THR B 1 24 ? -2.551 30.438 7.223 1 97.56 24 THR B N 1
ATOM 1914 C CA . THR B 1 24 ? -1.339 29.969 7.887 1 97.56 24 THR B CA 1
ATOM 1915 C C . THR B 1 24 ? -1.676 28.953 8.969 1 97.56 24 THR B C 1
ATOM 1917 O O . THR B 1 24 ? -2.811 28.906 9.445 1 97.56 24 THR B O 1
ATOM 1920 N N . LEU B 1 25 ? -0.801 28.062 9.172 1 97.88 25 LEU B N 1
ATOM 1921 C CA . LEU B 1 25 ? -0.803 27.141 10.305 1 97.88 25 LEU B CA 1
ATOM 1922 C C . LEU B 1 25 ? 0.521 27.203 11.055 1 97.88 25 LEU B C 1
ATOM 1924 O O . LEU B 1 25 ? 1.585 26.984 10.477 1 97.88 25 LEU B O 1
ATOM 1928 N N . LYS B 1 26 ? 0.472 27.469 12.328 1 97.69 26 LYS B N 1
ATOM 1929 C CA . LYS B 1 26 ? 1.678 27.641 13.125 1 97.69 26 LYS B CA 1
ATOM 1930 C C . LYS B 1 26 ? 2.285 26.297 13.523 1 97.69 26 LYS B C 1
ATOM 1932 O O . LYS B 1 26 ? 1.605 25.281 13.484 1 97.69 26 LYS B O 1
ATOM 1937 N N . GLN B 1 27 ? 3.557 26.406 13.844 1 97.25 27 GLN B N 1
ATOM 1938 C CA . GLN B 1 27 ? 4.223 25.219 14.352 1 97.25 27 GLN B CA 1
ATOM 1939 C C . GLN B 1 27 ? 3.547 24.703 15.625 1 97.25 27 GLN B C 1
ATOM 1941 O O . GLN B 1 27 ? 3.273 25.484 16.547 1 97.25 27 GLN B O 1
ATOM 1946 N N . GLY B 1 28 ? 3.211 23.469 15.625 1 97.31 28 GLY B N 1
ATOM 1947 C CA . GLY B 1 28 ? 2.594 22.844 16.781 1 97.31 28 GLY B CA 1
ATOM 1948 C C . GLY B 1 28 ? 1.091 23.047 16.844 1 97.31 28 GLY B C 1
ATOM 1949 O O . GLY B 1 28 ? 0.436 22.609 17.797 1 97.31 28 GLY B O 1
ATOM 1950 N N . GLU B 1 29 ? 0.568 23.641 15.836 1 97.94 29 GLU B N 1
ATOM 1951 C CA . GLU B 1 29 ? -0.871 23.891 15.781 1 97.94 29 GLU B CA 1
ATOM 1952 C C . GLU B 1 29 ? -1.606 22.688 15.188 1 97.94 29 GLU B C 1
ATOM 1954 O O . GLU B 1 29 ? -1.091 22.016 14.289 1 97.94 29 GLU B O 1
ATOM 1959 N N . MET B 1 30 ? -2.777 22.406 15.695 1 97.94 30 MET B N 1
ATOM 1960 C CA . MET B 1 30 ? -3.703 21.453 15.102 1 97.94 30 MET B CA 1
ATOM 1961 C C . MET B 1 30 ? -4.949 22.156 14.57 1 97.94 30 MET B C 1
ATOM 1963 O O . MET B 1 30 ? -5.527 23 15.258 1 97.94 30 MET B O 1
ATOM 1967 N N . ALA B 1 31 ? -5.262 21.859 13.375 1 98.19 31 ALA B N 1
ATOM 1968 C CA . ALA B 1 31 ? -6.441 22.453 12.758 1 98.19 31 ALA B CA 1
ATOM 1969 C C . ALA B 1 31 ? -7.176 21.453 11.875 1 98.19 31 ALA B C 1
ATOM 1971 O O . ALA B 1 31 ? -6.617 20.406 11.516 1 98.19 31 ALA B O 1
ATOM 1972 N N . PHE B 1 32 ? -8.422 21.766 11.586 1 97.81 32 PHE B N 1
ATOM 1973 C CA . PHE B 1 32 ? -9.25 20.953 10.695 1 97.81 32 PHE B CA 1
ATOM 1974 C C . PHE B 1 32 ? -9.562 21.719 9.414 1 97.81 32 PHE B C 1
ATOM 1976 O O . PHE B 1 32 ? -9.773 22.938 9.438 1 97.81 32 PHE B O 1
ATOM 1983 N N . LEU B 1 33 ? -9.453 21.031 8.352 1 97.5 33 LEU B N 1
ATOM 1984 C CA . LEU B 1 33 ? -9.914 21.5 7.055 1 97.5 33 LEU B CA 1
ATOM 1985 C C . LEU B 1 33 ? -11.242 20.859 6.676 1 97.5 33 LEU B C 1
ATOM 1987 O O . LEU B 1 33 ? -11.297 19.641 6.434 1 97.5 33 LEU B O 1
ATOM 1991 N N . THR B 1 34 ? -12.352 21.641 6.648 1 96.5 34 THR B N 1
ATOM 1992 C CA . THR B 1 34 ? -13.664 21.078 6.375 1 96.5 34 THR B CA 1
ATOM 1993 C C . THR B 1 34 ? -14.258 21.672 5.102 1 96.5 34 THR B C 1
ATOM 1995 O O . THR B 1 34 ? -13.742 22.656 4.57 1 96.5 34 THR B O 1
ATOM 1998 N N . GLY B 1 35 ? -15.258 21 4.629 1 94.38 35 GLY B N 1
ATOM 1999 C CA . GLY B 1 35 ? -15.938 21.359 3.389 1 94.38 35 GLY B CA 1
ATOM 2000 C C . GLY B 1 35 ? -16.672 20.188 2.766 1 94.38 35 GLY B C 1
ATOM 2001 O O . GLY B 1 35 ? -16.406 19.031 3.1 1 94.38 35 GLY B O 1
ATOM 2002 N N . HIS B 1 36 ? -17.562 20.484 1.894 1 91.56 36 HIS B N 1
ATOM 2003 C CA . HIS B 1 36 ? -18.328 19.438 1.23 1 91.56 36 HIS B CA 1
ATOM 2004 C C . HIS B 1 36 ? -17.438 18.625 0.293 1 91.56 36 HIS B C 1
ATOM 2006 O O . HIS B 1 36 ? -16.297 19.016 0.014 1 91.56 36 HIS B O 1
ATOM 2012 N N . SER B 1 37 ? -17.938 17.484 -0.118 1 88.31 37 SER B N 1
ATOM 2013 C CA . SER B 1 37 ? -17.219 16.688 -1.107 1 88.31 37 SER B CA 1
ATOM 2014 C C . SER B 1 37 ? -16.953 17.484 -2.379 1 88.31 37 SER B C 1
ATOM 2016 O O . SER B 1 37 ? -17.859 18.141 -2.9 1 88.31 37 SER B O 1
ATOM 2018 N N . GLY B 1 38 ? -15.75 17.516 -2.781 1 88.5 38 GLY B N 1
ATOM 2019 C CA . GLY B 1 38 ? -15.406 18.25 -3.982 1 88.5 38 GLY B CA 1
ATOM 2020 C C . GLY B 1 38 ? -15.031 19.703 -3.701 1 88.5 38 GLY B C 1
ATOM 2021 O O . GLY B 1 38 ? -14.734 20.453 -4.625 1 88.5 38 GLY B O 1
ATOM 2022 N N . ALA B 1 39 ? -14.93 20.047 -2.439 1 92.81 39 ALA B N 1
ATOM 2023 C CA . ALA B 1 39 ? -14.672 21.438 -2.076 1 92.81 39 ALA B CA 1
ATOM 2024 C C . ALA B 1 39 ? -13.211 21.812 -2.324 1 92.81 39 ALA B C 1
ATOM 2026 O O . ALA B 1 39 ? -12.859 23 -2.316 1 92.81 39 ALA B O 1
ATOM 2027 N N . GLY B 1 40 ? -12.336 20.812 -2.502 1 93.75 40 GLY B N 1
ATOM 2028 C CA . GLY B 1 40 ? -10.93 21.094 -2.777 1 93.75 40 GLY B CA 1
ATOM 2029 C C . GLY B 1 40 ? -10 20.641 -1.665 1 93.75 40 GLY B C 1
ATOM 2030 O O . GLY B 1 40 ? -8.805 20.906 -1.705 1 93.75 40 GLY B O 1
ATOM 2031 N N . LYS B 1 41 ? -10.516 19.969 -0.662 1 94.75 41 LYS B N 1
ATOM 2032 C CA . LYS B 1 41 ? -9.727 19.562 0.494 1 94.75 41 LYS B CA 1
ATOM 2033 C C . LYS B 1 41 ? -8.562 18.672 0.072 1 94.75 41 LYS B C 1
ATOM 2035 O O . LYS B 1 41 ? -7.41 18.938 0.426 1 94.75 41 LYS B O 1
ATOM 2040 N N . THR B 1 42 ? -8.922 17.656 -0.71 1 91.12 42 THR B N 1
ATOM 2041 C CA . THR B 1 42 ? -7.914 16.703 -1.176 1 91.12 42 THR B CA 1
ATOM 2042 C C . THR B 1 42 ? -6.883 17.406 -2.061 1 91.12 42 THR B C 1
ATOM 2044 O O . THR B 1 42 ? -5.684 17.125 -1.959 1 91.12 42 THR B O 1
ATOM 2047 N N . THR B 1 43 ? -7.344 18.266 -2.908 1 92.5 43 THR B N 1
ATOM 2048 C CA . THR B 1 43 ? -6.438 19.016 -3.766 1 92.5 43 THR B CA 1
ATOM 2049 C C . THR B 1 43 ? -5.469 19.844 -2.93 1 92.5 43 THR B C 1
ATOM 2051 O O . THR B 1 43 ? -4.266 19.875 -3.209 1 92.5 43 THR B O 1
ATOM 2054 N N . LEU B 1 44 ? -5.98 20.484 -1.908 1 96 44 LEU B N 1
A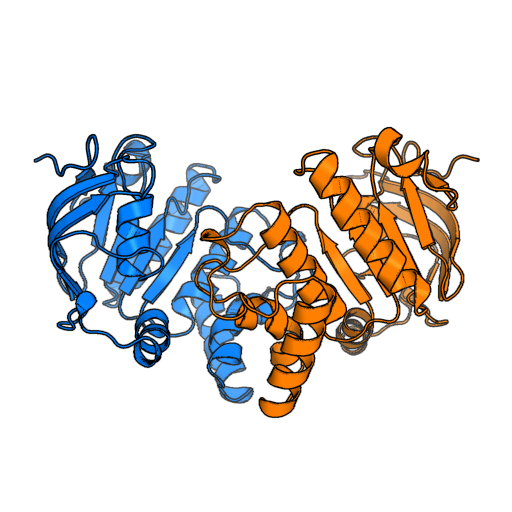TOM 2055 C CA . LEU B 1 44 ? -5.148 21.297 -1.029 1 96 44 LEU B CA 1
ATOM 2056 C C . LEU B 1 44 ? -4.047 20.453 -0.392 1 96 44 LEU B C 1
ATOM 2058 O O . LEU B 1 44 ? -2.881 20.859 -0.386 1 96 44 LEU B O 1
ATOM 2062 N N . LEU B 1 45 ? -4.398 19.297 0.072 1 94.44 45 LEU B N 1
ATOM 2063 C CA . LEU B 1 45 ? -3.428 18.422 0.714 1 94.44 45 LEU B CA 1
ATOM 2064 C C . LEU B 1 45 ? -2.412 17.891 -0.297 1 94.44 45 LEU B C 1
ATOM 2066 O O . LEU B 1 45 ? -1.223 17.797 0.01 1 94.44 45 LEU B O 1
ATOM 2070 N N . LYS B 1 46 ? -2.854 17.656 -1.483 1 91.19 46 LYS B N 1
ATOM 2071 C CA . LYS B 1 46 ? -1.964 17.172 -2.539 1 91.19 46 LYS B CA 1
ATOM 2072 C C . LYS B 1 46 ? -0.944 18.234 -2.924 1 91.19 46 LYS B C 1
ATOM 2074 O O . LYS B 1 46 ? 0.194 17.922 -3.273 1 91.19 46 LYS B O 1
ATOM 2079 N N . LEU B 1 47 ? -1.34 19.469 -2.865 1 94.56 47 LEU B N 1
ATOM 2080 C CA . LEU B 1 47 ? -0.41 20.562 -3.139 1 94.56 47 LEU B CA 1
ATOM 2081 C C . LEU B 1 47 ? 0.701 20.609 -2.096 1 94.56 47 LEU B C 1
ATOM 2083 O O . LEU B 1 47 ? 1.866 20.828 -2.432 1 94.56 47 LEU B O 1
ATOM 2087 N N . MET B 1 48 ? 0.323 20.344 -0.888 1 95.12 48 MET B N 1
ATOM 2088 C CA . MET B 1 48 ? 1.296 20.375 0.201 1 95.12 48 MET B CA 1
ATOM 2089 C C . MET B 1 48 ? 2.324 19.266 0.044 1 95.12 48 MET B C 1
ATOM 2091 O O . MET B 1 48 ? 3.494 19.438 0.394 1 95.12 48 MET B O 1
ATOM 2095 N N . MET B 1 49 ? 1.879 18.188 -0.561 1 91.88 49 MET B N 1
ATOM 2096 C CA . MET B 1 49 ? 2.758 17.047 -0.758 1 91.88 49 MET B CA 1
ATOM 2097 C C . MET B 1 49 ? 3.463 17.125 -2.107 1 91.88 49 MET B C 1
ATOM 2099 O O . MET B 1 49 ? 4.219 16.219 -2.471 1 91.88 49 MET B O 1
ATOM 2103 N N . MET B 1 50 ? 3.16 18.125 -2.863 1 90.75 50 MET B N 1
ATOM 2104 C CA . MET B 1 50 ? 3.725 18.344 -4.191 1 90.75 50 MET B CA 1
ATOM 2105 C C . MET B 1 50 ? 3.381 17.188 -5.125 1 90.75 50 MET B C 1
ATOM 2107 O O . MET B 1 50 ? 4.195 16.812 -5.969 1 90.75 50 MET B O 1
ATOM 2111 N N . ILE B 1 51 ? 2.324 16.578 -4.891 1 85.31 51 ILE B N 1
ATOM 2112 C CA . ILE B 1 51 ? 1.741 15.609 -5.809 1 85.31 51 ILE B CA 1
ATOM 2113 C C . ILE B 1 51 ? 1.094 16.344 -6.984 1 85.31 51 ILE B C 1
ATOM 2115 O O . ILE B 1 51 ? 1.134 15.852 -8.117 1 85.31 51 ILE B O 1
ATOM 2119 N N . GLU B 1 52 ? 0.477 17.453 -6.668 1 86.62 52 GLU B N 1
ATOM 2120 C CA . GLU B 1 52 ? -0.038 18.406 -7.648 1 86.62 52 GLU B CA 1
ATOM 2121 C C . GLU B 1 52 ? 0.752 19.703 -7.617 1 86.62 52 GLU B C 1
ATOM 2123 O O . GLU B 1 52 ? 1.19 20.141 -6.555 1 86.62 52 GLU B O 1
ATOM 2128 N N . ALA B 1 53 ? 0.829 20.203 -8.805 1 89.19 53 ALA B N 1
ATOM 2129 C CA . ALA B 1 53 ? 1.539 21.484 -8.883 1 89.19 53 ALA B CA 1
ATOM 2130 C C . ALA B 1 53 ? 0.579 22.656 -8.719 1 89.19 53 ALA B C 1
ATOM 2132 O O . ALA B 1 53 ? -0.561 22.609 -9.18 1 89.19 53 ALA B O 1
ATOM 2133 N N . ILE B 1 54 ? 1.093 23.641 -8.117 1 93.38 54 ILE B N 1
ATOM 2134 C CA . ILE B 1 54 ? 0.348 24.875 -7.953 1 93.38 54 ILE B CA 1
ATOM 2135 C C . ILE B 1 54 ? 0.244 25.594 -9.297 1 93.38 54 ILE B C 1
ATOM 2137 O O . ILE B 1 54 ? 1.181 25.562 -10.102 1 93.38 54 ILE B O 1
ATOM 2141 N N . THR B 1 55 ? -0.955 26.203 -9.578 1 94.94 55 THR B N 1
ATOM 2142 C CA . THR B 1 55 ? -1.1 27 -10.789 1 94.94 55 THR B CA 1
ATOM 2143 C C . THR B 1 55 ? -0.619 28.438 -10.547 1 94.94 55 THR B C 1
ATOM 2145 O O . THR B 1 55 ? 0.166 28.969 -11.328 1 94.94 55 THR B O 1
ATOM 2148 N N . ARG B 1 56 ? -1.103 29.031 -9.492 1 95.94 56 ARG B N 1
ATOM 2149 C CA . ARG B 1 56 ? -0.708 30.375 -9.078 1 95.94 56 ARG B CA 1
ATOM 2150 C C . ARG B 1 56 ? -0.584 30.469 -7.562 1 95.94 56 ARG B C 1
ATOM 2152 O O . ARG B 1 56 ? -1.234 29.719 -6.836 1 95.94 56 ARG B O 1
ATOM 2159 N N . GLY B 1 57 ? 0.325 31.359 -7.164 1 97.25 57 GLY B N 1
ATOM 2160 C CA . GLY B 1 57 ? 0.522 31.547 -5.734 1 97.25 57 GLY B CA 1
ATOM 2161 C C . GLY B 1 57 ? 1.714 30.781 -5.191 1 97.25 57 GLY B C 1
ATOM 2162 O O . GLY B 1 57 ? 2.578 30.344 -5.957 1 97.25 57 GLY B O 1
ATOM 2163 N N . GLN B 1 58 ? 1.735 30.812 -3.773 1 97.44 58 GLN B N 1
ATOM 2164 C CA . GLN B 1 58 ? 2.883 30.156 -3.15 1 97.44 58 GLN B CA 1
ATOM 2165 C C . GLN B 1 58 ? 2.469 29.406 -1.889 1 97.44 58 GLN B C 1
ATOM 2167 O O . GLN B 1 58 ? 1.566 29.844 -1.169 1 97.44 58 GLN B O 1
ATOM 2172 N N . ILE B 1 59 ? 3.125 28.328 -1.706 1 97.81 59 ILE B N 1
ATOM 2173 C CA . ILE B 1 59 ? 2.992 27.562 -0.468 1 97.81 59 ILE B CA 1
ATOM 2174 C C . ILE B 1 59 ? 4.355 27.438 0.211 1 97.81 59 ILE B C 1
ATOM 2176 O O . ILE B 1 59 ? 5.359 27.172 -0.448 1 97.81 59 ILE B O 1
ATOM 2180 N N . TYR B 1 60 ? 4.355 27.734 1.458 1 97.5 60 TYR B N 1
ATOM 2181 C CA . TYR B 1 60 ? 5.555 27.562 2.27 1 97.5 60 TYR B CA 1
ATOM 2182 C C . TYR B 1 60 ? 5.332 26.5 3.348 1 97.5 60 TYR B C 1
ATOM 2184 O O . TYR B 1 60 ? 4.289 26.484 4.004 1 97.5 60 TYR B O 1
ATOM 2192 N N . ILE B 1 61 ? 6.254 25.641 3.492 1 96.75 61 ILE B N 1
ATOM 2193 C CA . ILE B 1 61 ? 6.293 24.688 4.605 1 96.75 61 ILE B CA 1
ATOM 2194 C C . ILE B 1 61 ? 7.645 24.781 5.309 1 96.75 61 ILE B C 1
ATOM 2196 O O . ILE B 1 61 ? 8.695 24.609 4.68 1 96.75 61 ILE B O 1
ATOM 2200 N N . ASN B 1 62 ? 7.598 25.016 6.559 1 94.19 62 ASN B N 1
ATOM 2201 C CA . ASN B 1 62 ? 8.812 25.234 7.336 1 94.19 62 ASN B CA 1
ATOM 2202 C C . ASN B 1 62 ? 9.742 26.234 6.66 1 94.19 62 ASN B C 1
ATOM 2204 O O . ASN B 1 62 ? 10.93 25.953 6.461 1 94.19 62 ASN B O 1
ATOM 2208 N N . ASN B 1 63 ? 9.188 27.312 6.145 1 91.5 63 ASN B N 1
ATOM 2209 C CA . ASN B 1 63 ? 9.844 28.469 5.559 1 91.5 63 ASN B CA 1
ATOM 2210 C C . ASN B 1 63 ? 10.477 28.141 4.211 1 91.5 63 ASN B C 1
ATOM 2212 O O . ASN B 1 63 ? 11.312 28.891 3.711 1 91.5 63 ASN B O 1
ATOM 2216 N N . ARG B 1 64 ? 10.148 27.078 3.688 1 93.44 64 ARG B N 1
ATOM 2217 C CA . ARG B 1 64 ? 10.617 26.719 2.352 1 93.44 64 ARG B CA 1
ATOM 2218 C C . ARG B 1 64 ? 9.508 26.906 1.319 1 93.44 64 ARG B C 1
ATOM 2220 O O . ARG B 1 64 ? 8.414 26.359 1.479 1 93.44 64 ARG B O 1
ATOM 2227 N N . ASN B 1 65 ? 9.859 27.594 0.356 1 96.12 65 ASN B N 1
ATOM 2228 C CA . ASN B 1 65 ? 8.93 27.812 -0.749 1 96.12 65 ASN B CA 1
ATOM 2229 C C . ASN B 1 65 ? 8.836 26.578 -1.649 1 96.12 65 ASN B C 1
ATOM 2231 O O . ASN B 1 65 ? 9.812 26.219 -2.314 1 96.12 65 ASN B O 1
ATOM 2235 N N . LEU B 1 66 ? 7.621 26 -1.796 1 95.44 66 LEU B N 1
ATOM 2236 C CA . LEU B 1 66 ? 7.457 24.75 -2.523 1 95.44 66 LEU B CA 1
ATOM 2237 C C . LEU B 1 66 ? 7.68 24.953 -4.02 1 95.44 66 LEU B C 1
ATOM 2239 O O . LEU B 1 66 ? 8.102 24.031 -4.719 1 95.44 66 LEU B O 1
ATOM 2243 N N . SER B 1 67 ? 7.375 26.141 -4.465 1 91.62 67 SER B N 1
ATOM 2244 C CA . SER B 1 67 ? 7.5 26.422 -5.891 1 91.62 67 SER B CA 1
ATOM 2245 C C . SER B 1 67 ? 8.961 26.5 -6.312 1 91.62 67 SER B C 1
ATOM 2247 O O . SER B 1 67 ? 9.273 26.438 -7.504 1 91.62 67 SER B O 1
ATOM 2249 N N . ARG B 1 68 ? 9.852 26.578 -5.383 1 91.94 68 ARG B N 1
ATOM 2250 C CA . ARG B 1 68 ? 11.273 26.734 -5.68 1 91.94 68 ARG B CA 1
ATOM 2251 C C . ARG B 1 68 ? 12.031 25.438 -5.465 1 91.94 68 ARG B C 1
ATOM 2253 O O . ARG B 1 68 ? 13.242 25.375 -5.691 1 91.94 68 ARG B O 1
ATOM 2260 N N . LEU B 1 69 ? 11.328 24.438 -5.117 1 92.12 69 LEU B N 1
ATOM 2261 C CA . LEU B 1 69 ? 11.992 23.172 -4.855 1 92.12 69 LEU B CA 1
ATOM 2262 C C . LEU B 1 69 ? 12.344 22.453 -6.16 1 92.12 69 LEU B C 1
ATOM 2264 O O . LEU B 1 69 ? 11.531 22.422 -7.09 1 92.12 69 LEU B O 1
ATOM 2268 N N . SER B 1 70 ? 13.555 21.984 -6.18 1 90.31 70 SER B N 1
ATOM 2269 C CA . SER B 1 70 ? 13.93 21.109 -7.285 1 90.31 70 SER B CA 1
ATOM 2270 C C . SER B 1 70 ? 13.32 19.719 -7.133 1 90.31 70 SER B C 1
ATOM 2272 O O . SER B 1 70 ? 12.93 19.328 -6.031 1 90.31 70 SER B O 1
ATOM 2274 N N . LYS B 1 71 ? 13.258 19 -8.195 1 84.12 71 LYS B N 1
ATOM 2275 C CA . LYS B 1 71 ? 12.711 17.656 -8.188 1 84.12 71 LYS B CA 1
ATOM 2276 C C . LYS B 1 71 ? 13.453 16.766 -7.188 1 84.12 71 LYS B C 1
ATOM 2278 O O . LYS B 1 71 ? 12.852 15.898 -6.551 1 84.12 71 LYS B O 1
ATOM 2283 N N . ARG B 1 72 ? 14.734 17.047 -6.973 1 85.19 72 ARG B N 1
ATOM 2284 C CA . ARG B 1 72 ? 15.578 16.219 -6.098 1 85.19 72 ARG B CA 1
ATOM 2285 C C . ARG B 1 72 ? 15.289 16.516 -4.629 1 85.19 72 ARG B C 1
ATOM 2287 O O . ARG B 1 72 ? 15.602 15.711 -3.756 1 85.19 72 ARG B O 1
ATOM 2294 N N . GLN B 1 73 ? 14.703 17.641 -4.371 1 91.5 73 GLN B N 1
ATOM 2295 C CA . GLN B 1 73 ? 14.453 18.078 -3 1 91.5 73 GLN B CA 1
ATOM 2296 C C . GLN B 1 73 ? 13.086 17.594 -2.52 1 91.5 73 GLN B C 1
ATOM 2298 O O . GLN B 1 73 ? 12.82 17.547 -1.315 1 91.5 73 GLN B O 1
ATOM 2303 N N . ILE B 1 74 ? 12.25 17.25 -3.412 1 89.56 74 ILE B N 1
ATOM 2304 C CA . ILE B 1 74 ? 10.859 16.922 -3.113 1 89.56 74 ILE B CA 1
ATOM 2305 C C . ILE B 1 74 ? 10.805 15.703 -2.203 1 89.56 74 ILE B C 1
ATOM 2307 O O . ILE B 1 74 ? 10.102 15.711 -1.188 1 89.56 74 ILE B O 1
ATOM 2311 N N . PRO B 1 75 ? 11.602 14.633 -2.439 1 84.94 75 PRO B N 1
ATOM 2312 C CA . PRO B 1 75 ? 11.562 13.477 -1.532 1 84.94 75 PRO B CA 1
ATOM 2313 C C . PRO B 1 75 ? 11.953 13.844 -0.103 1 84.94 75 PRO B C 1
ATOM 2315 O O . PRO B 1 75 ? 11.391 13.305 0.853 1 84.94 75 PRO B O 1
ATOM 2318 N N . TYR B 1 76 ? 12.805 14.766 0.032 1 89.19 76 TYR B N 1
ATOM 2319 C CA . TYR B 1 76 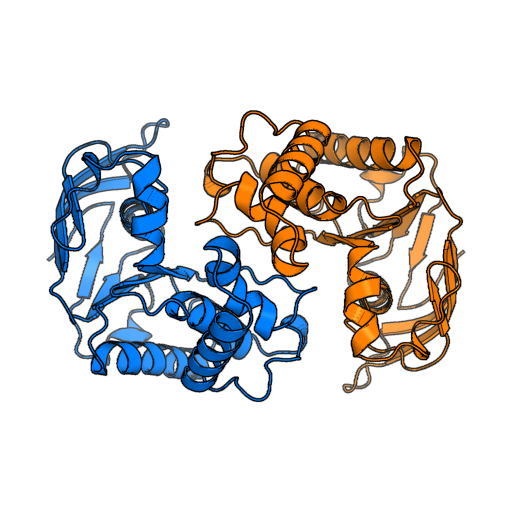? 13.25 15.164 1.361 1 89.19 76 TYR B CA 1
ATOM 2320 C C . TYR B 1 76 ? 12.156 15.922 2.1 1 89.19 76 TYR B C 1
ATOM 2322 O O . TYR B 1 76 ? 11.977 15.75 3.307 1 89.19 76 TYR B O 1
ATOM 2330 N N . LEU B 1 77 ? 11.469 16.734 1.354 1 91.75 77 LEU B N 1
ATOM 2331 C CA . LEU B 1 77 ? 10.312 17.406 1.941 1 91.75 77 LEU B CA 1
ATOM 2332 C C . LEU B 1 77 ? 9.273 16.391 2.418 1 91.75 77 LEU B C 1
ATOM 2334 O O . LEU B 1 77 ? 8.781 16.484 3.545 1 91.75 77 LEU B O 1
ATOM 2338 N N . ARG B 1 78 ? 9.039 15.43 1.671 1 90.38 78 ARG B N 1
ATOM 2339 C CA . ARG B 1 78 ? 7.984 14.469 1.962 1 90.38 78 ARG B CA 1
ATOM 2340 C C . ARG B 1 78 ? 8.344 13.602 3.164 1 90.38 78 ARG B C 1
ATOM 2342 O O . ARG B 1 78 ? 7.465 13.133 3.887 1 90.38 78 ARG B O 1
ATOM 2349 N N . ARG B 1 79 ? 9.562 13.422 3.371 1 89.06 79 ARG B N 1
ATOM 2350 C CA . ARG B 1 79 ? 10.008 12.664 4.535 1 89.06 79 ARG B CA 1
ATOM 2351 C C . ARG B 1 79 ? 9.641 13.383 5.828 1 89.06 79 ARG B C 1
ATOM 2353 O O . ARG B 1 79 ? 9.547 12.758 6.887 1 89.06 79 ARG B O 1
ATOM 2360 N N . ARG B 1 80 ? 9.438 14.633 5.695 1 93.06 80 ARG B N 1
ATOM 2361 C CA . ARG B 1 80 ? 9.164 15.445 6.875 1 93.06 80 ARG B CA 1
ATOM 2362 C C . ARG B 1 80 ? 7.664 15.625 7.078 1 93.06 80 ARG B C 1
ATOM 2364 O O . ARG B 1 80 ? 7.234 16.281 8.023 1 93.06 80 ARG B O 1
ATOM 2371 N N . ILE B 1 81 ? 6.945 15.062 6.191 1 95.25 81 ILE B N 1
ATOM 2372 C CA . ILE B 1 81 ? 5.492 15.148 6.262 1 95.25 81 ILE B CA 1
ATOM 2373 C C . ILE B 1 81 ? 4.895 13.75 6.344 1 95.25 81 ILE B C 1
ATOM 2375 O O . ILE B 1 81 ? 5.152 12.906 5.48 1 95.25 81 ILE B O 1
ATOM 2379 N N . GLY B 1 82 ? 4.203 13.5 7.422 1 95.81 82 GLY B N 1
ATOM 2380 C CA . GLY B 1 82 ? 3.402 12.289 7.496 1 95.81 82 GLY B CA 1
ATOM 2381 C C . GLY B 1 82 ? 2.023 12.445 6.883 1 95.81 82 GLY B C 1
ATOM 2382 O O . GLY B 1 82 ? 1.274 13.352 7.25 1 95.81 82 GLY B O 1
ATOM 2383 N N . MET B 1 83 ? 1.776 11.57 6.004 1 93.88 83 MET B N 1
ATOM 2384 C CA . MET B 1 83 ? 0.477 11.672 5.344 1 93.88 83 MET B CA 1
ATOM 2385 C C . MET B 1 83 ? -0.374 10.438 5.633 1 93.88 83 MET B C 1
ATOM 2387 O O . MET B 1 83 ? 0.122 9.312 5.582 1 93.88 83 MET B O 1
ATOM 2391 N N . ILE B 1 84 ? -1.604 10.727 5.977 1 94.88 84 ILE B N 1
ATOM 2392 C CA . ILE B 1 84 ? -2.568 9.672 6.254 1 94.88 84 ILE B CA 1
ATOM 2393 C C . ILE B 1 84 ? -3.771 9.805 5.324 1 94.88 84 ILE B C 1
ATOM 2395 O O . ILE B 1 84 ? -4.293 10.906 5.133 1 94.88 84 ILE B O 1
ATOM 2399 N N . PHE B 1 85 ? -4.16 8.695 4.785 1 89.69 85 PHE B N 1
ATOM 2400 C CA . PHE B 1 85 ? -5.305 8.664 3.881 1 89.69 85 PHE B CA 1
ATOM 2401 C C . PHE B 1 85 ? -6.477 7.922 4.512 1 89.69 85 PHE B C 1
ATOM 2403 O O . PHE B 1 85 ? -6.312 7.25 5.527 1 89.69 85 PHE B O 1
ATOM 2410 N N . GLN B 1 86 ? -7.59 8.188 3.82 1 88.62 86 GLN B N 1
ATOM 2411 C CA . GLN B 1 86 ? -8.781 7.461 4.246 1 88.62 86 GLN B CA 1
ATOM 2412 C C . GLN B 1 86 ? -8.562 5.953 4.16 1 88.62 86 GLN B C 1
ATOM 2414 O O . GLN B 1 86 ? -8.844 5.223 5.113 1 88.62 86 GLN B O 1
ATOM 2419 N N . ASN B 1 87 ? -8.047 5.555 3.037 1 89.38 87 ASN B N 1
ATOM 2420 C CA . ASN B 1 87 ? -7.562 4.188 2.877 1 89.38 87 ASN B CA 1
ATOM 2421 C C . ASN B 1 87 ? -6.051 4.102 3.043 1 89.38 87 ASN B C 1
ATOM 2423 O O . ASN B 1 87 ? -5.301 4.707 2.27 1 89.38 87 ASN B O 1
ATOM 2427 N N . PRO B 1 88 ? -5.637 3.299 4.031 1 93.19 88 PRO B N 1
ATOM 2428 C CA . PRO B 1 88 ? -4.199 3.312 4.316 1 93.19 88 PRO B CA 1
ATOM 2429 C C . PRO B 1 88 ? -3.379 2.594 3.25 1 93.19 88 PRO B C 1
ATOM 2431 O O . PRO B 1 88 ? -2.146 2.676 3.254 1 93.19 88 PRO B O 1
ATOM 2434 N N . GLN B 1 89 ? -3.953 1.979 2.33 1 91.81 89 GLN B N 1
ATOM 2435 C CA . GLN B 1 89 ? -3.256 1.319 1.231 1 91.81 89 GLN B CA 1
ATOM 2436 C C . GLN B 1 89 ? -2.172 0.379 1.753 1 91.81 89 GLN B C 1
ATOM 2438 O O . GLN B 1 89 ? -1.016 0.466 1.337 1 91.81 89 GLN B O 1
ATOM 2443 N N . LEU B 1 90 ? -2.557 -0.468 2.58 1 93.88 90 LEU B N 1
ATOM 2444 C CA . LEU B 1 90 ? -1.601 -1.388 3.188 1 93.88 90 LEU B CA 1
ATOM 2445 C C . LEU B 1 90 ? -1.278 -2.539 2.24 1 93.88 90 LEU B C 1
ATOM 2447 O O . LEU B 1 90 ? -2.139 -2.979 1.475 1 93.88 90 LEU B O 1
ATOM 2451 N N . LEU B 1 91 ? -0.076 -2.984 2.314 1 90.88 91 LEU B N 1
ATOM 2452 C CA . LEU B 1 91 ? 0.318 -4.211 1.626 1 90.88 91 LEU B CA 1
ATOM 2453 C C . LEU B 1 91 ? -0.087 -5.441 2.432 1 90.88 91 LEU B C 1
ATOM 2455 O O . LEU B 1 91 ? 0.57 -5.785 3.416 1 90.88 91 LEU B O 1
ATOM 2459 N N . TYR B 1 92 ? -0.986 -6.168 1.994 1 85.81 92 TYR B N 1
ATOM 2460 C CA . TYR B 1 92 ? -1.622 -7.23 2.768 1 85.81 92 TYR B CA 1
ATOM 2461 C C . TYR B 1 92 ? -0.747 -8.477 2.809 1 85.81 92 TYR B C 1
ATOM 2463 O O . TYR B 1 92 ? -0.943 -9.352 3.652 1 85.81 92 TYR B O 1
ATOM 2471 N N . HIS B 1 93 ? 0.2 -8.609 1.917 1 84 93 HIS B N 1
ATOM 2472 C CA . HIS B 1 93 ? 1.085 -9.773 1.92 1 84 93 HIS B CA 1
ATOM 2473 C C . HIS B 1 93 ? 2.373 -9.477 2.682 1 84 93 HIS B C 1
ATOM 2475 O O . HIS B 1 93 ? 3.33 -10.25 2.613 1 84 93 HIS B O 1
ATOM 2481 N N . ARG B 1 94 ? 2.369 -8.312 3.373 1 87.94 94 ARG B N 1
ATOM 2482 C CA . ARG B 1 94 ? 3.457 -7.922 4.266 1 87.94 94 ARG B CA 1
ATOM 2483 C C . ARG B 1 94 ? 2.955 -7.738 5.691 1 87.94 94 ARG B C 1
ATOM 2485 O O . ARG B 1 94 ? 1.777 -7.441 5.906 1 87.94 94 ARG B O 1
ATOM 2492 N N . THR B 1 95 ? 3.865 -7.898 6.551 1 92.06 95 THR B N 1
ATOM 2493 C CA . THR B 1 95 ? 3.496 -7.773 7.957 1 92.06 95 THR B CA 1
ATOM 2494 C C . THR B 1 95 ? 3.227 -6.316 8.32 1 92.06 95 THR B C 1
ATOM 2496 O O . THR B 1 95 ? 3.533 -5.41 7.539 1 92.06 95 THR B O 1
ATOM 2499 N N . VAL B 1 96 ? 2.652 -6.191 9.516 1 96.69 96 VAL B N 1
ATOM 2500 C CA . VAL B 1 96 ? 2.447 -4.867 10.102 1 96.69 96 VAL B CA 1
ATOM 2501 C C . VAL B 1 96 ? 3.785 -4.137 10.203 1 96.69 96 VAL B C 1
ATOM 2503 O O . VAL B 1 96 ? 3.9 -2.98 9.797 1 96.69 96 VAL B O 1
ATOM 2506 N N . PHE B 1 97 ? 4.77 -4.832 10.688 1 96.88 97 PHE B N 1
ATOM 2507 C CA . PHE B 1 97 ? 6.109 -4.281 10.82 1 96.88 97 PHE B CA 1
ATOM 2508 C C . PHE B 1 97 ? 6.629 -3.787 9.477 1 96.88 97 PHE B C 1
ATOM 2510 O O . PHE B 1 97 ? 7.109 -2.656 9.367 1 96.88 97 PHE B O 1
ATOM 2517 N N . ASP B 1 98 ? 6.504 -4.562 8.477 1 94.62 98 ASP B N 1
ATOM 2518 C CA . ASP B 1 98 ? 7.016 -4.219 7.148 1 94.62 98 ASP B CA 1
ATOM 2519 C C . ASP B 1 98 ? 6.273 -3.02 6.566 1 94.62 98 ASP B C 1
ATOM 2521 O O . ASP B 1 98 ? 6.883 -2.146 5.945 1 94.62 98 ASP B O 1
ATOM 2525 N N . ASN B 1 99 ? 5.02 -3.006 6.723 1 96.44 99 ASN B N 1
ATOM 2526 C CA . ASN B 1 99 ? 4.219 -1.892 6.227 1 96.44 99 ASN B CA 1
ATOM 2527 C C . ASN B 1 99 ? 4.672 -0.565 6.832 1 96.44 99 ASN B C 1
ATOM 2529 O O . ASN B 1 99 ? 4.859 0.418 6.113 1 96.44 99 ASN B O 1
ATOM 2533 N N . VAL B 1 100 ? 4.895 -0.568 8.086 1 97.94 100 VAL B N 1
ATOM 2534 C CA . VAL B 1 100 ? 5.25 0.646 8.812 1 97.94 100 VAL B CA 1
ATOM 2535 C C . VAL B 1 100 ? 6.676 1.062 8.453 1 97.94 100 VAL B C 1
ATOM 2537 O O . VAL B 1 100 ? 6.992 2.254 8.422 1 97.94 100 VAL B O 1
ATOM 2540 N N . GLY B 1 101 ? 7.477 0.113 8.094 1 96.94 101 GLY B N 1
ATOM 2541 C CA . GLY B 1 101 ? 8.891 0.371 7.855 1 96.94 101 GLY B CA 1
ATOM 2542 C C . GLY B 1 101 ? 9.18 0.849 6.445 1 96.94 101 GLY B C 1
ATOM 2543 O O . GLY B 1 101 ? 10.289 1.305 6.152 1 96.94 101 GLY B O 1
ATOM 2544 N N . ILE B 1 102 ? 8.203 0.862 5.578 1 95.25 102 ILE B N 1
ATOM 2545 C CA . ILE B 1 102 ? 8.391 1.118 4.156 1 95.25 102 ILE B CA 1
ATOM 2546 C C . ILE B 1 102 ? 9.07 2.471 3.959 1 95.25 102 ILE B C 1
ATOM 2548 O O . ILE B 1 102 ? 10.07 2.572 3.246 1 95.25 102 ILE B O 1
ATOM 2552 N N . PRO B 1 103 ? 8.625 3.564 4.633 1 93.88 103 PRO B N 1
ATOM 2553 C CA . PRO B 1 103 ? 9.273 4.859 4.422 1 93.88 103 PRO B CA 1
ATOM 2554 C C . PRO B 1 103 ? 10.75 4.848 4.812 1 93.88 103 PRO B C 1
ATOM 2556 O O . PRO B 1 103 ? 11.57 5.496 4.156 1 93.88 103 PRO B O 1
ATOM 2559 N N . LEU B 1 104 ? 11.086 4.137 5.824 1 94.69 104 LEU B N 1
ATOM 2560 C CA . LEU B 1 104 ? 12.469 4.082 6.293 1 94.69 104 LEU B CA 1
ATOM 2561 C C . LEU B 1 104 ? 13.336 3.281 5.332 1 94.69 104 LEU B C 1
ATOM 2563 O O . LEU B 1 104 ? 14.453 3.693 5.004 1 94.69 104 LEU B O 1
ATOM 2567 N N . VAL B 1 105 ? 12.758 2.182 4.879 1 92.31 105 VAL B N 1
ATOM 2568 C CA . VAL B 1 105 ? 13.508 1.311 3.982 1 92.31 105 VAL B CA 1
ATOM 2569 C C . VAL B 1 105 ? 13.781 2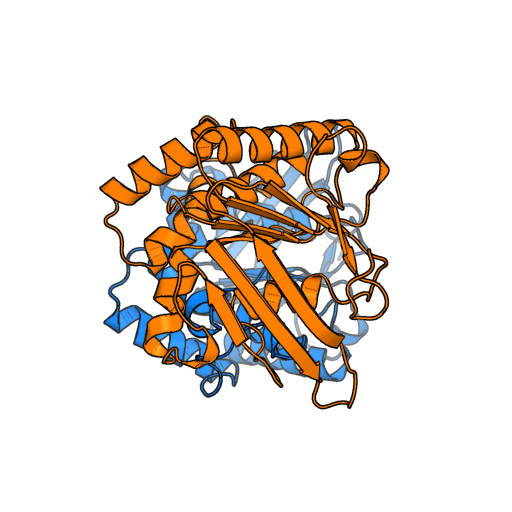.037 2.668 1 92.31 105 VAL B C 1
ATOM 2571 O O . VAL B 1 105 ? 14.898 1.995 2.152 1 92.31 105 VAL B O 1
ATOM 2574 N N . ILE B 1 106 ? 12.797 2.738 2.199 1 88.25 106 ILE B N 1
ATOM 2575 C CA . ILE B 1 106 ? 12.93 3.486 0.954 1 88.25 106 ILE B CA 1
ATOM 2576 C C . ILE B 1 106 ? 13.961 4.602 1.128 1 88.25 106 ILE B C 1
ATOM 2578 O O . ILE B 1 106 ? 14.695 4.926 0.193 1 88.25 106 ILE B O 1
ATOM 2582 N N . SER B 1 107 ? 14.016 5.125 2.311 1 88 107 SER B N 1
ATOM 2583 C CA . SER B 1 107 ? 14.938 6.219 2.592 1 88 107 SER B CA 1
ATOM 2584 C C . SER B 1 107 ? 16.344 5.695 2.896 1 88 107 SER B C 1
ATOM 2586 O O . SER B 1 107 ? 17.266 6.477 3.137 1 88 107 SER B O 1
ATOM 2588 N N . GLY B 1 108 ? 16.547 4.395 3.072 1 87.31 108 GLY B N 1
ATOM 2589 C CA . GLY B 1 108 ? 17.875 3.799 3.168 1 87.31 108 GLY B CA 1
ATOM 2590 C C . GLY B 1 108 ? 18.359 3.648 4.598 1 87.31 108 GLY B C 1
ATOM 2591 O O . GLY B 1 108 ? 19.562 3.572 4.844 1 87.31 108 GLY B O 1
ATOM 2592 N N . TYR B 1 109 ? 17.484 3.588 5.508 1 89.56 109 TYR B N 1
ATOM 2593 C CA . TYR B 1 109 ? 17.875 3.391 6.898 1 89.56 109 TYR B CA 1
ATOM 2594 C C . TYR B 1 109 ? 18.406 1.979 7.121 1 89.56 109 TYR B C 1
ATOM 2596 O O . TYR B 1 109 ? 18.016 1.044 6.418 1 89.56 109 TYR B O 1
ATOM 2604 N N . ARG B 1 110 ? 19.328 1.873 8.164 1 90.62 110 ARG B N 1
ATOM 2605 C CA . ARG B 1 110 ? 19.859 0.57 8.547 1 90.62 110 ARG B CA 1
ATOM 2606 C C . ARG B 1 110 ? 18.797 -0.266 9.266 1 90.62 110 ARG B C 1
ATOM 2608 O O . ARG B 1 110 ? 17.922 0.279 9.938 1 90.62 110 ARG B O 1
ATOM 2615 N N . HIS B 1 111 ? 18.953 -1.496 9.172 1 89.56 111 HIS B N 1
ATOM 2616 C CA . HIS B 1 111 ? 17.969 -2.434 9.711 1 89.56 111 HIS B CA 1
ATOM 2617 C C . HIS B 1 111 ? 17.75 -2.197 11.203 1 89.56 111 HIS B C 1
ATOM 2619 O O . HIS B 1 111 ? 16.609 -2.221 11.68 1 89.56 111 HIS B O 1
ATOM 2625 N N . SER B 1 112 ? 18.812 -1.997 11.898 1 93.38 112 SER B N 1
ATOM 2626 C CA . SER B 1 112 ? 18.703 -1.793 13.336 1 93.38 112 SER B CA 1
ATOM 2627 C C . SER B 1 112 ? 17.891 -0.536 13.648 1 93.38 112 SER B C 1
ATOM 2629 O O . SER B 1 112 ? 17.047 -0.54 14.555 1 93.38 112 SER B O 1
ATOM 2631 N N . GLU B 1 113 ? 18.094 0.536 12.938 1 95.44 113 GLU B N 1
ATOM 2632 C CA . GLU B 1 113 ? 17.344 1.781 13.102 1 95.44 113 GLU B CA 1
ATOM 2633 C C . GLU B 1 113 ? 15.891 1.606 12.711 1 95.44 113 GLU B C 1
ATOM 2635 O O . GLU B 1 113 ? 14.992 2.137 13.367 1 95.44 113 GLU B O 1
ATOM 2640 N N . ILE B 1 114 ? 15.688 0.884 11.688 1 96.19 114 ILE B N 1
ATOM 2641 C CA . ILE B 1 114 ? 14.336 0.618 11.227 1 96.19 114 ILE B CA 1
ATOM 2642 C C . ILE B 1 114 ? 13.547 -0.101 12.32 1 96.19 114 ILE B C 1
ATOM 2644 O O . ILE B 1 114 ? 12.43 0.295 12.648 1 96.19 114 ILE B O 1
ATOM 2648 N N . LYS B 1 115 ? 14.18 -1.131 12.883 1 96.75 115 LYS B N 1
ATOM 2649 C CA . LYS B 1 115 ? 13.531 -1.913 13.93 1 96.75 115 LYS B CA 1
ATOM 2650 C C . LYS B 1 115 ? 13.125 -1.028 15.109 1 96.75 115 LYS B C 1
ATOM 2652 O O . LYS B 1 115 ? 11.984 -1.08 15.57 1 96.75 115 LYS B O 1
ATOM 2657 N N . ARG B 1 116 ? 14.008 -0.219 15.484 1 97.81 116 ARG B N 1
ATOM 2658 C CA . ARG B 1 116 ? 13.766 0.654 16.625 1 97.81 116 ARG B CA 1
ATOM 2659 C C . ARG B 1 116 ? 12.648 1.653 16.328 1 97.81 116 ARG B C 1
ATOM 2661 O O . ARG B 1 116 ? 11.711 1.798 17.125 1 97.81 116 ARG B O 1
ATOM 2668 N N . ARG B 1 117 ? 12.688 2.279 15.234 1 97.81 117 ARG B N 1
ATOM 2669 C CA . ARG B 1 117 ? 11.742 3.326 14.875 1 97.81 117 ARG B CA 1
ATOM 2670 C C . ARG B 1 117 ? 10.352 2.742 14.617 1 97.81 117 ARG B C 1
ATOM 2672 O O . ARG B 1 117 ? 9.344 3.33 15.016 1 97.81 117 ARG B O 1
ATOM 2679 N N . VAL B 1 118 ? 10.352 1.628 13.953 1 98.44 118 VAL B N 1
ATOM 2680 C CA . VAL B 1 118 ? 9.078 0.977 13.672 1 98.44 118 VAL B CA 1
ATOM 2681 C C . VAL B 1 118 ? 8.398 0.57 14.977 1 98.44 118 VAL B C 1
ATOM 2683 O O . VAL B 1 118 ? 7.207 0.824 15.172 1 98.44 118 VAL B O 1
ATOM 2686 N N . ARG B 1 119 ? 9.141 -0.018 15.859 1 98.31 119 ARG B N 1
ATOM 2687 C CA . ARG B 1 119 ? 8.562 -0.466 17.125 1 98.31 119 ARG B CA 1
ATOM 2688 C C . ARG B 1 119 ? 8.094 0.719 17.953 1 98.31 119 ARG B C 1
ATOM 2690 O O . ARG B 1 119 ? 7.051 0.652 18.609 1 98.31 119 ARG B O 1
ATOM 2697 N N . ALA B 1 120 ? 8.867 1.791 17.938 1 98.12 120 ALA B N 1
ATOM 2698 C CA . ALA B 1 120 ? 8.445 3.006 18.625 1 98.12 120 ALA B CA 1
ATOM 2699 C C . ALA B 1 120 ? 7.141 3.543 18.047 1 98.12 120 ALA B C 1
ATOM 2701 O O . ALA B 1 120 ? 6.227 3.91 18.781 1 98.12 120 ALA B O 1
ATOM 2702 N N . ALA B 1 121 ? 7.016 3.59 16.734 1 98.12 121 ALA B N 1
ATOM 2703 C CA . ALA B 1 121 ? 5.809 4.07 16.062 1 98.12 121 ALA B CA 1
ATOM 2704 C C . ALA B 1 121 ? 4.617 3.166 16.375 1 98.12 121 ALA B C 1
ATOM 2706 O O . ALA B 1 121 ? 3.516 3.652 16.656 1 98.12 121 ALA B O 1
ATOM 2707 N N . LEU B 1 122 ? 4.844 1.868 16.328 1 98.62 122 LEU B N 1
ATOM 2708 C CA . LEU B 1 122 ? 3.785 0.907 16.625 1 98.62 122 LEU B CA 1
ATOM 2709 C C . LEU B 1 122 ? 3.322 1.028 18.062 1 98.62 122 LEU B C 1
ATOM 2711 O O . LEU B 1 122 ? 2.135 0.87 18.359 1 98.62 122 LEU B O 1
ATOM 2715 N N . ASP B 1 123 ? 4.242 1.256 18.938 1 98.38 123 ASP B N 1
ATOM 2716 C CA . ASP B 1 123 ? 3.895 1.455 20.344 1 98.38 123 ASP B CA 1
ATOM 2717 C C . ASP B 1 123 ? 2.975 2.662 20.516 1 98.38 123 ASP B C 1
ATOM 2719 O O . ASP B 1 123 ? 1.995 2.6 21.266 1 98.38 123 ASP B O 1
ATOM 2723 N N . LYS B 1 124 ? 3.199 3.701 19.828 1 97.12 124 LYS B N 1
ATOM 2724 C CA . LYS B 1 124 ? 2.432 4.938 19.922 1 97.12 124 LYS B CA 1
ATOM 2725 C C . LYS B 1 124 ? 0.984 4.723 19.5 1 97.12 124 LYS B C 1
ATOM 2727 O O . LYS B 1 124 ? 0.084 5.438 19.938 1 97.12 124 LYS B O 1
ATOM 2732 N N . VAL B 1 125 ? 0.833 3.77 18.625 1 97.56 125 VAL B N 1
ATOM 2733 C CA . VAL B 1 125 ? -0.529 3.574 18.141 1 97.56 125 VAL B CA 1
ATOM 2734 C C . VAL B 1 125 ? -1.124 2.314 18.766 1 97.56 125 VAL B C 1
ATOM 2736 O O . VAL B 1 125 ? -2.199 1.862 18.359 1 97.56 125 VAL B O 1
ATOM 2739 N N . GLY B 1 126 ? -0.453 1.661 19.641 1 97.12 126 GLY B N 1
ATOM 2740 C CA . GLY B 1 126 ? -0.97 0.538 20.406 1 97.12 126 GLY B CA 1
ATOM 2741 C C . GLY B 1 126 ? -0.959 -0.767 19.625 1 97.12 126 GLY B C 1
ATOM 2742 O O . GLY B 1 126 ? -1.845 -1.606 19.812 1 97.12 126 GLY B O 1
ATOM 2743 N N . LEU B 1 127 ? 0.033 -0.922 18.734 1 97.88 127 LEU B N 1
ATOM 2744 C CA . LEU B 1 127 ? 0.039 -2.119 17.906 1 97.88 127 LEU B CA 1
ATOM 2745 C C . LEU B 1 127 ? 1.366 -2.861 18.031 1 97.88 127 LEU B C 1
ATOM 2747 O O . LEU B 1 127 ? 1.684 -3.719 17.203 1 97.88 127 LEU B O 1
ATOM 2751 N N . LEU B 1 128 ? 2.172 -2.533 19.047 1 97.94 128 LEU B N 1
ATOM 2752 C CA . LEU B 1 128 ? 3.508 -3.098 19.188 1 97.94 128 LEU B CA 1
ATOM 2753 C C . LEU B 1 128 ? 3.455 -4.621 19.219 1 97.94 128 LEU B C 1
ATOM 2755 O O . LEU B 1 128 ? 4.242 -5.289 18.547 1 97.94 128 LEU B O 1
ATOM 2759 N N . LYS B 1 129 ? 2.514 -5.227 19.875 1 97.19 129 LYS B N 1
ATOM 2760 C CA . LYS B 1 129 ? 2.408 -6.672 20.047 1 97.19 129 LYS B CA 1
ATOM 2761 C C . LYS B 1 129 ? 1.923 -7.348 18.781 1 97.19 129 LYS B C 1
ATOM 2763 O O . LYS B 1 129 ? 1.93 -8.578 18.672 1 97.19 129 LYS B O 1
ATOM 2768 N N . LYS B 1 130 ? 1.57 -6.582 17.797 1 96.81 130 LYS B N 1
ATOM 2769 C CA . LYS B 1 130 ? 0.994 -7.141 16.578 1 96.81 130 LYS B CA 1
ATOM 2770 C C . LYS B 1 130 ? 1.916 -6.918 15.383 1 96.81 130 LYS B C 1
ATOM 2772 O O . LYS B 1 130 ? 1.484 -7.012 14.234 1 96.81 130 LYS B O 1
ATOM 2777 N N . GLU B 1 131 ? 3.15 -6.633 15.641 1 96.31 131 GLU B N 1
ATOM 2778 C CA . GLU B 1 131 ? 4.09 -6.234 14.602 1 96.31 131 GLU B CA 1
ATOM 2779 C C . GLU B 1 131 ? 4.293 -7.359 13.586 1 96.31 131 GLU B C 1
ATOM 2781 O O . GLU B 1 131 ? 4.559 -7.102 12.406 1 96.31 131 GLU B O 1
ATOM 2786 N N . LYS B 1 132 ? 4.051 -8.625 14.008 1 91.88 132 LYS B N 1
ATOM 2787 C CA . LYS B 1 132 ? 4.348 -9.758 13.133 1 91.88 132 LYS B CA 1
ATOM 2788 C C . LYS B 1 132 ? 3.102 -10.219 12.391 1 91.88 132 LYS B C 1
ATOM 2790 O O . LYS B 1 132 ? 3.18 -11.078 11.508 1 91.88 132 LYS B O 1
ATOM 2795 N N . LEU B 1 133 ? 2.004 -9.648 12.68 1 90.88 133 LEU B N 1
ATOM 2796 C CA . LEU B 1 133 ? 0.752 -10.031 12.031 1 90.88 133 LEU B CA 1
ATOM 2797 C C . LEU B 1 133 ? 0.618 -9.367 10.672 1 90.88 133 LEU B C 1
ATOM 2799 O O . LEU B 1 133 ? 1.412 -8.484 10.32 1 90.88 133 LEU B O 1
ATOM 2803 N N . TYR B 1 134 ? -0.423 -9.844 9.992 1 88.62 134 TYR B N 1
ATOM 2804 C CA . TYR B 1 134 ? -0.744 -9.273 8.688 1 88.62 134 TYR B CA 1
ATOM 2805 C C . TYR B 1 134 ? -1.975 -8.383 8.766 1 88.62 134 TYR B C 1
ATOM 2807 O O . TYR B 1 134 ? -2.893 -8.648 9.547 1 88.62 134 TYR B O 1
ATOM 2815 N N . PRO B 1 135 ? -1.986 -7.32 7.914 1 91.38 135 PRO B N 1
ATOM 2816 C CA . PRO B 1 135 ? -3.086 -6.355 7.984 1 91.38 135 PRO B CA 1
ATOM 2817 C C . PRO B 1 135 ? -4.457 -7.012 7.852 1 91.38 135 PRO B C 1
ATOM 2819 O O . PRO B 1 135 ? -5.414 -6.594 8.508 1 91.38 135 PRO B O 1
ATOM 2822 N N . PHE B 1 136 ? -4.578 -8.039 7.109 1 81.38 136 PHE B N 1
ATOM 2823 C CA . PHE B 1 136 ? -5.875 -8.648 6.855 1 81.38 136 PHE B CA 1
ATOM 2824 C C . PHE B 1 136 ? -6.434 -9.281 8.125 1 81.38 136 PHE B C 1
ATOM 2826 O O . PHE B 1 136 ? -7.637 -9.523 8.227 1 81.38 136 PHE B O 1
ATOM 2833 N N . SER B 1 137 ? -5.598 -9.633 9.023 1 84.75 137 SER B N 1
ATOM 2834 C CA . SER B 1 137 ? -6.023 -10.273 10.258 1 84.75 137 SER B CA 1
ATOM 2835 C C . SER B 1 137 ? -6.457 -9.242 11.297 1 84.75 137 SER B C 1
ATOM 2837 O O . SER B 1 137 ? -6.848 -9.602 12.406 1 84.75 137 SER B O 1
ATOM 2839 N N . LEU B 1 138 ? -6.457 -7.973 10.945 1 91.94 138 LEU B N 1
ATOM 2840 C CA . LEU B 1 138 ? -6.723 -6.906 11.898 1 91.94 138 LEU B CA 1
ATOM 2841 C C . LEU B 1 138 ? -8.008 -6.164 11.547 1 91.94 138 LEU B C 1
ATOM 2843 O O . LEU B 1 138 ? -8.484 -6.242 10.406 1 91.94 138 LEU B O 1
ATOM 2847 N N . SER B 1 139 ? -8.531 -5.512 12.547 1 90.62 139 SER B N 1
ATOM 2848 C CA . SER B 1 139 ? -9.742 -4.723 12.336 1 90.62 139 SER B CA 1
ATOM 2849 C C . SER B 1 139 ? -9.453 -3.49 11.484 1 90.62 139 SER B C 1
ATOM 2851 O O . SER B 1 139 ? -8.297 -3.119 11.289 1 90.62 139 SER B O 1
ATOM 2853 N N . THR B 1 140 ? -10.508 -2.898 10.961 1 91.31 140 THR B N 1
ATOM 2854 C CA . THR B 1 140 ? -10.375 -1.697 10.148 1 91.31 140 THR B CA 1
ATOM 2855 C C . THR B 1 140 ? -9.688 -0.583 10.93 1 91.31 140 THR B C 1
ATOM 2857 O O . THR B 1 140 ? -8.859 0.148 10.383 1 91.31 140 THR B O 1
ATOM 2860 N N . GLY B 1 141 ? -10.07 -0.43 12.195 1 93.62 141 GLY B N 1
ATOM 2861 C CA . GLY B 1 141 ? -9.422 0.552 13.055 1 93.62 141 GLY B CA 1
ATOM 2862 C C . GLY B 1 141 ? -7.941 0.297 13.25 1 93.62 141 GLY B C 1
ATOM 2863 O O . GLY B 1 141 ? -7.137 1.232 13.234 1 93.62 141 GLY B O 1
ATOM 2864 N N . GLU B 1 142 ? -7.633 -0.968 13.414 1 96.06 142 GLU B N 1
ATOM 2865 C CA . GLU B 1 142 ? -6.23 -1.341 13.57 1 96.06 142 GLU B CA 1
ATOM 2866 C C . GLU B 1 142 ? -5.453 -1.097 12.281 1 96.06 142 GLU B C 1
ATOM 2868 O O . GLU B 1 142 ? -4.297 -0.669 12.32 1 96.06 142 GLU B O 1
ATOM 2873 N N . GLN B 1 143 ? -6.09 -1.364 11.172 1 96 143 GLN B N 1
ATOM 2874 C CA . GLN B 1 143 ? -5.445 -1.095 9.891 1 96 143 GLN B CA 1
ATOM 2875 C C . GLN B 1 143 ? -5.16 0.394 9.719 1 96 143 GLN B C 1
ATOM 2877 O O . GLN B 1 143 ? -4.09 0.774 9.234 1 96 143 GLN B O 1
ATOM 2882 N N . GLN B 1 144 ? -6.09 1.204 10.141 1 96.69 144 GLN B N 1
ATOM 2883 C CA . GLN B 1 144 ? -5.867 2.646 10.094 1 96.69 144 GLN B CA 1
ATOM 2884 C C . GLN B 1 144 ? -4.695 3.047 10.984 1 96.69 144 GLN B C 1
ATOM 2886 O O . GLN B 1 144 ? -3.895 3.908 10.617 1 96.69 144 GLN B O 1
ATOM 2891 N N . ARG B 1 145 ? -4.602 2.416 12.125 1 97.56 145 ARG B N 1
ATOM 2892 C CA . ARG B 1 145 ? -3.502 2.689 13.047 1 97.56 145 ARG B CA 1
ATOM 2893 C C . ARG B 1 145 ? -2.162 2.312 12.422 1 97.56 145 ARG B C 1
ATOM 2895 O O . ARG B 1 145 ? -1.146 2.961 12.68 1 97.56 145 ARG B O 1
ATOM 2902 N N . ILE B 1 146 ? -2.156 1.247 11.578 1 98 146 ILE B N 1
ATOM 2903 C CA . ILE B 1 146 ? -0.947 0.91 10.836 1 98 146 ILE B CA 1
ATOM 2904 C C . ILE B 1 146 ? -0.568 2.066 9.914 1 98 146 ILE B C 1
ATOM 2906 O O . ILE B 1 146 ? 0.597 2.469 9.859 1 98 146 ILE B O 1
ATOM 2910 N N . GLY B 1 147 ? -1.578 2.582 9.227 1 97.19 147 GLY B N 1
ATOM 2911 C CA . GLY B 1 147 ? -1.35 3.729 8.359 1 97.19 147 GLY B CA 1
ATOM 2912 C C . GLY B 1 147 ? -0.807 4.938 9.102 1 97.19 147 GLY B C 1
ATOM 2913 O O . GLY B 1 147 ? 0.081 5.629 8.602 1 97.19 147 GLY B O 1
ATOM 2914 N N . ILE B 1 148 ? -1.332 5.18 10.242 1 97.75 148 ILE B N 1
ATOM 2915 C CA . ILE B 1 148 ? -0.886 6.297 11.07 1 97.75 148 ILE B CA 1
ATOM 2916 C C . ILE B 1 148 ? 0.551 6.059 11.523 1 97.75 148 ILE B C 1
ATOM 2918 O O . ILE B 1 148 ? 1.393 6.957 11.445 1 97.75 148 ILE B O 1
ATOM 2922 N N . ALA B 1 149 ? 0.837 4.828 11.977 1 98.31 149 ALA B N 1
ATOM 2923 C CA . ALA B 1 149 ? 2.199 4.488 12.383 1 98.31 149 ALA B CA 1
ATOM 2924 C C . ALA B 1 149 ? 3.182 4.707 11.234 1 98.31 149 ALA B C 1
ATOM 2926 O O . ALA B 1 149 ? 4.277 5.234 11.438 1 98.31 149 ALA B O 1
ATOM 2927 N N . ARG B 1 150 ? 2.795 4.305 10.102 1 97.44 150 ARG B N 1
ATOM 2928 C CA . ARG B 1 150 ? 3.629 4.48 8.914 1 97.44 150 ARG B CA 1
ATOM 2929 C C . ARG B 1 150 ? 3.9 5.957 8.648 1 97.44 150 ARG B C 1
ATOM 2931 O O . ARG B 1 150 ? 5.008 6.328 8.25 1 97.44 150 ARG B O 1
ATOM 2938 N N . ALA B 1 151 ? 2.941 6.762 8.891 1 96.56 151 ALA B N 1
ATOM 2939 C CA . ALA B 1 151 ? 3.045 8.195 8.641 1 96.56 151 ALA B CA 1
ATOM 2940 C C . ALA B 1 151 ? 3.988 8.859 9.641 1 96.56 151 ALA B C 1
ATOM 2942 O O . ALA B 1 151 ? 4.637 9.859 9.32 1 96.56 151 ALA B O 1
ATOM 2943 N N . ILE B 1 152 ? 4.121 8.328 10.812 1 96.88 152 ILE B N 1
ATOM 2944 C CA . ILE B 1 152 ? 4.859 9.055 11.844 1 96.88 152 ILE B CA 1
ATOM 2945 C C . ILE B 1 152 ? 6.207 8.375 12.086 1 96.88 152 ILE B C 1
ATOM 2947 O O . ILE B 1 152 ? 6.996 8.828 12.914 1 96.88 152 ILE B O 1
ATOM 2951 N N . VAL B 1 153 ? 6.469 7.312 11.375 1 97 153 VAL B N 1
ATOM 2952 C CA . VAL B 1 153 ? 7.621 6.469 11.664 1 97 153 VAL B CA 1
ATOM 2953 C C . VAL B 1 153 ? 8.906 7.273 11.492 1 97 153 VAL B C 1
ATOM 2955 O O . VAL B 1 153 ? 9.914 7.004 12.156 1 97 153 VAL B O 1
ATOM 2958 N N . ASN B 1 154 ? 8.859 8.305 10.656 1 94.44 154 ASN B N 1
ATOM 2959 C CA . ASN B 1 154 ? 10.016 9.164 10.414 1 94.44 154 ASN B CA 1
ATOM 2960 C C . ASN B 1 154 ? 10 10.391 11.32 1 94.44 154 ASN B C 1
ATOM 2962 O O . ASN B 1 154 ? 10.773 11.328 11.117 1 94.44 154 ASN B O 1
ATOM 2966 N N . LYS B 1 155 ? 9.102 10.422 12.227 1 93.94 155 LYS B N 1
ATOM 2967 C CA . LYS B 1 155 ? 8.969 11.539 13.156 1 93.94 155 LYS B CA 1
ATOM 2968 C C . LYS B 1 155 ? 8.797 12.859 12.406 1 93.94 155 LYS B C 1
ATOM 2970 O O . LYS B 1 155 ? 9.578 13.797 12.594 1 93.94 155 LYS B O 1
ATOM 2975 N N . PRO B 1 156 ? 7.809 12.938 11.648 1 95.38 156 PRO B N 1
ATOM 2976 C CA . PRO B 1 156 ? 7.582 14.148 10.852 1 95.38 156 PRO B CA 1
ATOM 2977 C C . PRO B 1 156 ? 7.234 15.367 11.703 1 95.38 156 PRO B C 1
ATOM 2979 O O . PRO B 1 156 ? 6.75 15.219 12.828 1 95.38 156 PRO B O 1
ATOM 2982 N N . MET B 1 157 ? 7.535 16.531 11.164 1 94.06 157 MET B N 1
ATOM 2983 C CA . MET B 1 157 ? 7.184 17.781 11.844 1 94.06 157 MET B CA 1
ATOM 2984 C C . MET B 1 157 ? 5.73 18.156 11.562 1 94.06 157 MET B C 1
ATOM 2986 O O . MET B 1 157 ? 5.152 18.984 12.273 1 94.06 157 MET B O 1
ATOM 2990 N N . LEU B 1 158 ? 5.238 17.641 10.516 1 97.44 158 LEU B N 1
ATOM 2991 C CA . LEU B 1 158 ? 3.891 17.938 10.047 1 97.44 158 LEU B CA 1
ATOM 2992 C C . LEU B 1 158 ? 3.148 16.656 9.68 1 97.44 158 LEU B C 1
ATOM 2994 O O . LEU B 1 158 ? 3.713 15.773 9.023 1 97.44 158 LEU B O 1
ATOM 2998 N N . VAL B 1 159 ? 1.938 16.531 10.195 1 97.88 159 VAL B N 1
ATOM 2999 C CA . VAL B 1 159 ? 1.052 15.43 9.836 1 97.88 159 VAL B CA 1
ATOM 3000 C C . VAL B 1 159 ? -0.194 15.969 9.141 1 97.88 159 VAL B C 1
ATOM 3002 O O . VAL B 1 159 ? -0.847 16.891 9.648 1 97.88 159 VAL B O 1
ATOM 3005 N N . ILE B 1 160 ? -0.419 15.477 7.984 1 97.62 160 ILE B N 1
ATOM 3006 C CA . ILE B 1 160 ? -1.646 15.82 7.273 1 97.62 160 ILE B CA 1
ATOM 3007 C C . ILE B 1 160 ? -2.479 14.562 7.043 1 97.62 160 ILE B C 1
ATOM 3009 O O . ILE B 1 160 ? -1.931 13.484 6.781 1 97.62 160 ILE B O 1
ATOM 3013 N N . ALA B 1 161 ? -3.754 14.672 7.172 1 97.25 161 ALA B N 1
ATOM 3014 C CA . ALA B 1 161 ? -4.641 13.523 7.023 1 97.25 161 ALA B CA 1
ATOM 3015 C C . ALA B 1 161 ? -5.848 13.867 6.16 1 97.25 161 ALA B C 1
ATOM 3017 O O . ALA B 1 161 ? -6.43 14.953 6.297 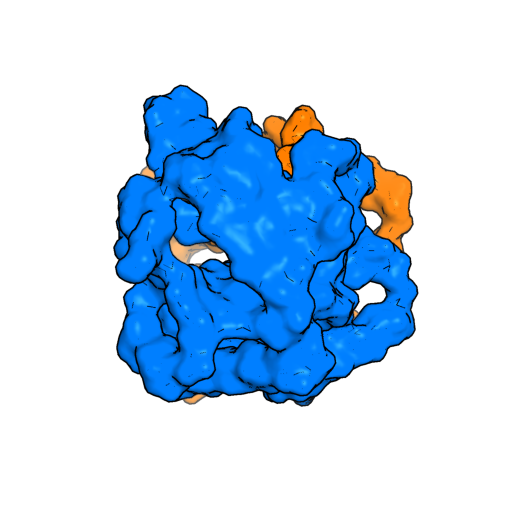1 97.25 161 ALA B O 1
ATOM 3018 N N . ASP B 1 162 ? -6.113 13.039 5.227 1 95.25 162 ASP B N 1
ATOM 3019 C CA . ASP B 1 162 ? -7.285 13.18 4.367 1 95.25 162 ASP B CA 1
ATOM 3020 C C . ASP B 1 162 ? -8.367 12.172 4.75 1 95.25 162 ASP B C 1
ATOM 3022 O O . ASP B 1 162 ? -8.328 11.016 4.328 1 95.25 162 ASP B O 1
ATOM 3026 N N . GLU B 1 163 ? -9.359 12.617 5.457 1 95.69 163 GLU B N 1
ATOM 3027 C CA . GLU B 1 163 ? -10.484 11.812 5.93 1 95.69 163 GLU B CA 1
ATOM 3028 C C . GLU B 1 163 ? -9.992 10.547 6.625 1 95.69 163 GLU B C 1
ATOM 3030 O O . GLU B 1 163 ? -10.414 9.438 6.281 1 95.69 163 GLU B O 1
ATOM 3035 N N . PRO B 1 164 ? -9.234 10.727 7.691 1 96.12 164 PRO B N 1
ATOM 3036 C CA . PRO B 1 164 ? -8.602 9.555 8.305 1 96.12 164 PRO B CA 1
ATOM 3037 C C . PRO B 1 164 ? -9.609 8.641 9.008 1 96.12 164 PRO B C 1
ATOM 3039 O O . PRO B 1 164 ? -9.289 7.496 9.336 1 96.12 164 PRO B O 1
ATOM 3042 N N . THR B 1 165 ? -10.812 9.133 9.266 1 94.94 165 THR B N 1
ATOM 3043 C CA . THR B 1 165 ? -11.789 8.336 9.992 1 94.94 165 THR B CA 1
ATOM 3044 C C . THR B 1 165 ? -13.016 8.055 9.125 1 94.94 165 THR B C 1
ATOM 3046 O O . THR B 1 165 ? -14.055 7.625 9.633 1 94.94 165 THR B O 1
ATOM 3049 N N . GLY B 1 166 ? -12.945 8.281 7.855 1 89.62 166 GLY B N 1
ATOM 3050 C CA . GLY B 1 166 ? -14.086 8.188 6.953 1 89.62 166 GLY B CA 1
ATOM 3051 C C . GLY B 1 166 ? -14.727 6.809 6.941 1 89.62 166 GLY B C 1
ATOM 3052 O O . GLY B 1 166 ? -15.93 6.684 6.707 1 89.62 166 GLY B O 1
ATOM 3053 N N . ASN B 1 167 ? -14.055 5.785 7.168 1 84.88 167 ASN B N 1
ATOM 3054 C CA . ASN B 1 167 ? -14.578 4.426 7.086 1 84.88 167 ASN B CA 1
ATOM 3055 C C . ASN B 1 167 ? -14.695 3.783 8.469 1 84.88 167 ASN B C 1
ATOM 3057 O O . ASN B 1 167 ? -14.828 2.564 8.578 1 84.88 167 ASN B O 1
ATOM 3061 N N . LEU B 1 168 ? -14.742 4.574 9.469 1 91.75 168 LEU B N 1
ATOM 3062 C CA . LEU B 1 168 ? -14.711 4.023 10.82 1 91.75 168 LEU B CA 1
ATOM 3063 C C . LEU B 1 168 ? -15.984 4.375 11.586 1 91.75 168 LEU B C 1
ATOM 3065 O O . LEU B 1 168 ? -16.656 5.359 11.266 1 91.75 168 LEU B O 1
ATOM 3069 N N . ASP B 1 169 ? -16.297 3.518 12.508 1 92.62 169 ASP B N 1
ATOM 3070 C CA . ASP B 1 169 ? -17.406 3.854 13.391 1 92.62 169 ASP B CA 1
ATOM 3071 C C . ASP B 1 169 ? -17.031 4.984 14.344 1 92.62 169 ASP B C 1
ATOM 3073 O O . ASP B 1 169 ? -15.844 5.297 14.5 1 92.62 169 ASP B O 1
ATOM 3077 N N . PRO B 1 170 ? -18.031 5.582 14.945 1 91.88 170 PRO B N 1
ATOM 3078 C CA . PRO B 1 170 ? -17.781 6.762 15.781 1 91.88 170 PRO B CA 1
ATOM 3079 C C . PRO B 1 170 ? -16.797 6.488 16.906 1 91.88 170 PRO B C 1
ATOM 3081 O O . PRO B 1 170 ? -15.953 7.336 17.219 1 91.88 170 PRO B O 1
ATOM 3084 N N . GLU B 1 171 ? -16.922 5.375 17.5 1 93.88 171 GLU B N 1
ATOM 3085 C CA . GLU B 1 171 ? -16.031 5.055 18.609 1 93.88 171 GLU B CA 1
ATOM 3086 C C . GLU B 1 171 ? -14.586 4.973 18.156 1 93.88 171 GLU B C 1
ATOM 3088 O O . GLU B 1 171 ? -13.695 5.582 18.75 1 93.88 171 GLU B O 1
ATOM 3093 N N . LEU B 1 172 ? -14.391 4.238 17.109 1 93.88 172 LEU B N 1
ATOM 3094 C CA . LEU B 1 172 ? -13.055 4.109 16.547 1 93.88 172 LEU B CA 1
ATOM 3095 C C . LEU B 1 172 ? -12.547 5.453 16.031 1 93.88 172 LEU B C 1
ATOM 3097 O O . LEU B 1 172 ? -11.359 5.762 16.156 1 93.88 172 LEU B O 1
ATOM 3101 N N . SER B 1 173 ? -13.445 6.188 15.508 1 95.69 173 SER B N 1
ATOM 3102 C CA . SER B 1 173 ? -13.078 7.512 15.016 1 95.69 173 SER B CA 1
ATOM 3103 C C . SER B 1 173 ? -12.555 8.398 16.141 1 95.69 173 SER B C 1
ATOM 3105 O O . SER B 1 173 ? -11.547 9.086 15.977 1 95.69 173 SER B O 1
ATOM 3107 N N . SER B 1 174 ? -13.219 8.344 17.234 1 94.75 174 SER B N 1
ATOM 3108 C CA . SER B 1 174 ? -12.797 9.125 18.391 1 94.75 174 SER B CA 1
ATOM 3109 C C . SER B 1 174 ? -11.414 8.695 18.875 1 94.75 174 SER B C 1
ATOM 3111 O O . SER B 1 174 ? -10.594 9.531 19.25 1 94.75 174 SER B O 1
ATOM 3113 N N . GLU B 1 175 ? -11.211 7.41 18.828 1 95.06 175 GLU B N 1
ATOM 3114 C CA . GLU B 1 175 ? -9.914 6.879 19.25 1 95.06 175 GLU B CA 1
ATOM 3115 C C . GLU B 1 175 ? -8.797 7.367 18.328 1 95.06 175 GLU B C 1
ATOM 3117 O O . GLU B 1 175 ? -7.715 7.723 18.781 1 95.06 175 GLU B O 1
ATOM 3122 N N . ILE B 1 176 ? -9.086 7.344 17.109 1 96 176 ILE B N 1
ATOM 3123 C CA . ILE B 1 176 ? -8.117 7.797 16.109 1 96 176 ILE B CA 1
ATOM 3124 C C . ILE B 1 176 ? -7.84 9.289 16.312 1 96 176 ILE B C 1
ATOM 3126 O O . ILE B 1 176 ? -6.691 9.727 16.234 1 96 176 ILE B O 1
ATOM 3130 N N . MET B 1 177 ? -8.875 10.094 16.609 1 96.25 177 MET B N 1
ATOM 3131 C CA . MET B 1 177 ? -8.703 11.523 16.844 1 96.25 177 MET B CA 1
ATOM 3132 C C . MET B 1 177 ? -7.82 11.781 18.062 1 96.25 177 MET B C 1
ATOM 3134 O O . MET B 1 177 ? -6.988 12.688 18.047 1 96.25 177 MET B O 1
ATOM 3138 N N . ARG B 1 178 ? -8.008 11 19.016 1 95.88 178 ARG B N 1
ATOM 3139 C CA . ARG B 1 178 ? -7.188 11.125 20.219 1 95.88 178 ARG B CA 1
ATOM 3140 C C . ARG B 1 178 ? -5.715 10.883 19.906 1 95.88 178 ARG B C 1
ATOM 3142 O O . ARG B 1 178 ? -4.836 11.5 20.516 1 95.88 178 ARG B O 1
ATOM 3149 N N . LEU B 1 179 ? -5.484 9.977 19 1 96.25 179 LEU B N 1
ATOM 3150 C CA . LEU B 1 179 ? -4.109 9.734 18.578 1 96.25 179 LEU B CA 1
ATOM 3151 C C . LEU B 1 179 ? -3.5 10.984 17.953 1 96.25 179 LEU B C 1
ATOM 3153 O O . LEU B 1 179 ? -2.359 11.344 18.266 1 96.25 179 LEU B O 1
ATOM 3157 N N . PHE B 1 180 ? -4.254 11.641 17.156 1 97.38 180 PHE B N 1
ATOM 3158 C CA . PHE B 1 180 ? -3.773 12.875 16.531 1 97.38 180 PHE B CA 1
ATOM 3159 C C . PHE B 1 180 ? -3.514 13.938 17.594 1 97.38 180 PHE B C 1
ATOM 3161 O O . PHE B 1 180 ? -2.518 14.664 17.516 1 97.38 180 PHE B O 1
ATOM 3168 N N . GLU B 1 181 ? -4.391 14.008 18.547 1 97.25 181 GLU B N 1
ATOM 3169 C CA . GLU B 1 181 ? -4.215 14.961 19.641 1 97.25 181 GLU B CA 1
ATOM 3170 C C . GLU B 1 181 ? -2.939 14.664 20.422 1 97.25 181 GLU B C 1
ATOM 3172 O O . GLU B 1 181 ? -2.232 15.586 20.828 1 97.25 181 GLU B O 1
ATOM 3177 N N . ALA B 1 182 ? -2.719 13.43 20.594 1 96.56 182 ALA B N 1
ATOM 3178 C CA . ALA B 1 182 ? -1.509 13.031 21.312 1 96.56 182 ALA B CA 1
ATOM 3179 C C . ALA B 1 182 ? -0.258 13.461 20.547 1 96.56 182 ALA B C 1
ATOM 3181 O O . ALA B 1 182 ? 0.713 13.93 21.156 1 96.56 182 ALA B O 1
ATOM 3182 N N . PHE B 1 183 ? -0.258 13.289 19.266 1 96.31 183 PHE B N 1
ATOM 3183 C CA . PHE B 1 183 ? 0.874 13.719 18.469 1 96.31 183 PHE B CA 1
ATOM 3184 C C . PHE B 1 183 ? 1.056 15.234 18.547 1 96.31 183 PHE B C 1
ATOM 3186 O O . PHE B 1 183 ? 2.182 15.719 18.656 1 96.31 183 PHE B O 1
ATOM 3193 N N . ASN B 1 184 ? -0.039 15.906 18.5 1 97.38 184 ASN B N 1
ATOM 3194 C CA . ASN B 1 184 ? 0.01 17.359 18.594 1 97.38 184 ASN B CA 1
ATOM 3195 C C . ASN B 1 184 ? 0.52 17.812 19.953 1 97.38 184 ASN B C 1
ATOM 3197 O O . ASN B 1 184 ? 1.271 18.797 20.047 1 97.38 184 ASN B O 1
ATOM 3201 N N . ALA B 1 185 ? 0.155 17.141 20.984 1 96.25 185 ALA B N 1
ATOM 3202 C CA . ALA B 1 185 ? 0.528 17.484 22.344 1 96.25 185 ALA B CA 1
ATOM 3203 C C . ALA B 1 185 ? 2.043 17.469 22.531 1 96.25 185 ALA B C 1
ATOM 3205 O O . ALA B 1 185 ? 2.588 18.172 23.375 1 96.25 185 ALA B O 1
ATOM 3206 N N . VAL B 1 186 ? 2.701 16.703 21.688 1 94.62 186 VAL B N 1
ATOM 3207 C CA . VAL B 1 186 ? 4.152 16.625 21.828 1 94.62 186 VAL B CA 1
ATOM 3208 C C . VAL B 1 186 ? 4.82 17.516 20.781 1 94.62 186 VAL B C 1
ATOM 3210 O O . VAL B 1 186 ? 6.023 17.406 20.531 1 94.62 186 VAL B O 1
ATOM 3213 N N . GLY B 1 187 ? 4.051 18.281 20.031 1 95.38 187 GLY B N 1
ATOM 3214 C CA . GLY B 1 187 ? 4.641 19.359 19.266 1 95.38 187 GLY B CA 1
ATOM 3215 C C . GLY B 1 187 ? 4.473 19.203 17.766 1 95.38 187 GLY B C 1
ATOM 3216 O O . GLY B 1 187 ? 4.875 20.078 17 1 95.38 187 GLY B O 1
ATOM 3217 N N . VAL B 1 188 ? 3.893 18.156 17.344 1 96.56 188 VAL B N 1
ATOM 3218 C CA . VAL B 1 188 ? 3.703 17.922 15.922 1 96.56 188 VAL B CA 1
ATOM 3219 C C . VAL B 1 188 ? 2.602 18.844 15.391 1 96.56 188 VAL B C 1
ATOM 3221 O O . VAL B 1 188 ? 1.565 19.016 16.031 1 96.56 188 VAL B O 1
ATOM 3224 N N . THR B 1 189 ? 2.857 19.484 14.266 1 98.31 189 THR B N 1
ATOM 3225 C CA . THR B 1 189 ? 1.801 20.219 13.57 1 98.31 189 THR B CA 1
ATOM 3226 C C . THR B 1 189 ? 0.862 19.266 12.852 1 98.31 189 THR B C 1
ATOM 3228 O O . THR B 1 189 ? 1.312 18.312 12.203 1 98.31 189 THR B O 1
ATOM 3231 N N . VAL B 1 190 ? -0.533 19.5 12.992 1 98.31 190 VAL B N 1
ATOM 3232 C CA . VAL B 1 190 ? -1.479 18.547 12.445 1 98.31 190 VAL B CA 1
ATOM 3233 C C . VAL B 1 190 ? -2.572 19.266 11.672 1 98.31 190 VAL B C 1
ATOM 3235 O O . VAL B 1 190 ? -3.158 20.234 12.172 1 98.31 190 VAL B O 1
ATOM 3238 N N . LEU B 1 191 ? -2.764 18.859 10.445 1 98.44 191 LEU B N 1
ATOM 3239 C CA . LEU B 1 191 ? -3.881 19.328 9.633 1 98.44 191 LEU B CA 1
ATOM 3240 C C . LEU B 1 191 ? -4.727 18.156 9.141 1 98.44 191 LEU B C 1
ATOM 3242 O O . LEU B 1 191 ? -4.242 17.312 8.391 1 98.44 191 LEU B O 1
ATOM 3246 N N . ILE B 1 192 ? -6.008 18.125 9.555 1 98 192 ILE B N 1
ATOM 3247 C CA . ILE B 1 192 ? -6.883 17.016 9.211 1 98 192 ILE B CA 1
ATOM 3248 C C . ILE B 1 192 ? -8.047 17.531 8.352 1 98 192 ILE B C 1
ATOM 3250 O O . ILE B 1 192 ? -8.797 18.406 8.773 1 98 192 ILE B O 1
ATOM 3254 N N . ALA B 1 193 ? -8.109 16.969 7.172 1 97.25 193 ALA B N 1
ATOM 3255 C CA . ALA B 1 193 ? -9.273 17.234 6.332 1 97.25 193 ALA B CA 1
ATOM 3256 C C . ALA B 1 193 ? -10.406 16.266 6.641 1 97.25 193 ALA B C 1
ATOM 3258 O O . ALA B 1 193 ? -10.195 15.047 6.66 1 97.25 193 ALA B O 1
ATOM 3259 N N . THR B 1 194 ? -11.625 16.766 6.902 1 95.75 194 THR B N 1
ATOM 3260 C CA . THR B 1 194 ? -12.781 15.922 7.176 1 95.75 194 THR B CA 1
ATOM 3261 C C . THR B 1 194 ? -14.078 16.672 6.898 1 95.75 194 THR B C 1
ATOM 3263 O O . THR B 1 194 ? -14.133 17.906 7.012 1 95.75 194 THR B O 1
ATOM 3266 N N . HIS B 1 195 ? -15 15.945 6.523 1 93.5 195 HIS B N 1
ATOM 3267 C CA . HIS B 1 195 ? -16.328 16.531 6.363 1 93.5 195 HIS B CA 1
ATOM 3268 C C . HIS B 1 195 ? -17.219 16.203 7.559 1 93.5 195 HIS B C 1
ATOM 3270 O O . HIS B 1 195 ? -18.375 16.641 7.613 1 93.5 195 HIS B O 1
ATOM 3276 N N . ASP B 1 196 ? -16.734 15.484 8.469 1 92.19 196 ASP B N 1
ATOM 3277 C CA . ASP B 1 196 ? -17.5 15.055 9.633 1 92.19 196 ASP B CA 1
ATOM 3278 C C . ASP B 1 196 ? -17.453 16.109 10.734 1 92.19 196 ASP B C 1
ATOM 3280 O O . ASP B 1 196 ? -16.688 15.992 11.688 1 92.19 196 ASP B O 1
ATOM 3284 N N . LEU B 1 197 ? -18.453 16.953 10.703 1 91.25 197 LEU B N 1
ATOM 3285 C CA . LEU B 1 197 ? -18.469 18.062 11.648 1 91.25 197 LEU B CA 1
ATOM 3286 C C . LEU B 1 197 ? -18.828 17.594 13.047 1 91.25 197 LEU B C 1
ATOM 3288 O O . LEU B 1 197 ? -18.359 18.156 14.039 1 91.25 197 LEU B O 1
ATOM 3292 N N . SER B 1 198 ? -19.609 16.609 13.078 1 91.75 198 SER B N 1
ATOM 3293 C CA . SER B 1 198 ? -20.016 16.094 14.383 1 91.75 198 SER B CA 1
ATOM 3294 C C . SER B 1 198 ? -18.828 15.547 15.172 1 91.75 198 SER B C 1
ATOM 3296 O O . SER B 1 198 ? -18.812 15.625 16.406 1 91.75 198 SER B O 1
ATOM 3298 N N . LEU B 1 199 ? -17.906 15.023 14.438 1 91.69 199 LEU B N 1
ATOM 3299 C CA . LEU B 1 199 ? -16.719 14.438 15.055 1 91.69 199 LEU B CA 1
ATOM 3300 C C . LEU B 1 199 ? -15.789 15.523 15.586 1 91.69 199 LEU B C 1
ATOM 3302 O O . LEU B 1 199 ? -15.125 15.328 16.609 1 91.69 199 LEU B O 1
ATOM 3306 N N . ILE B 1 200 ? -15.758 16.703 14.945 1 92.88 200 ILE B N 1
ATOM 3307 C CA . ILE B 1 200 ? -14.695 17.641 15.297 1 92.88 200 ILE B CA 1
ATOM 3308 C C . ILE B 1 200 ? -15.273 18.812 16.094 1 92.88 200 ILE B C 1
ATOM 3310 O O . ILE B 1 200 ? -14.539 19.547 16.75 1 92.88 200 ILE B O 1
ATOM 3314 N N . ALA B 1 201 ? -16.516 19.031 16.078 1 90.88 201 ALA B N 1
ATOM 3315 C CA . ALA B 1 201 ? -17.156 20.156 16.766 1 90.88 201 ALA B CA 1
ATOM 3316 C C . ALA B 1 201 ? -16.812 20.156 18.25 1 90.88 201 ALA B C 1
ATOM 3318 O O . ALA B 1 201 ? -16.469 21.188 18.812 1 90.88 201 ALA B O 1
ATOM 3319 N N . PRO B 1 202 ? -16.906 18.984 18.766 1 91.75 202 PRO B N 1
ATOM 3320 C CA . PRO B 1 202 ? -16.625 18.969 20.203 1 91.75 202 PRO B CA 1
ATOM 3321 C C . PRO B 1 202 ? -15.156 19.234 20.516 1 91.75 202 PRO B C 1
ATOM 3323 O O . PRO B 1 202 ? -14.805 19.484 21.672 1 91.75 202 PRO B O 1
ATOM 3326 N N . LEU B 1 203 ? -14.445 19.188 19.422 1 89.06 203 LEU B N 1
ATOM 3327 C CA . LEU B 1 203 ? -13.016 19.391 19.609 1 89.06 203 LEU B CA 1
ATOM 3328 C C . LEU B 1 203 ? -12.656 20.875 19.5 1 89.06 203 LEU B C 1
ATOM 3330 O O . LEU B 1 203 ? -13.289 21.609 18.734 1 89.06 203 LEU B O 1
ATOM 3334 N N . ASN B 1 204 ? -12.305 21.703 20.328 1 90.56 204 ASN B N 1
ATOM 3335 C CA . ASN B 1 204 ? -11.977 23.109 20.438 1 90.56 204 ASN B CA 1
ATOM 3336 C C . ASN B 1 204 ? -10.688 23.453 19.688 1 90.56 204 ASN B C 1
ATOM 3338 O O . ASN B 1 204 ? -9.789 24.078 20.266 1 90.56 204 ASN B O 1
ATOM 3342 N N . TYR B 1 205 ? -10.633 23.031 18.344 1 96.06 205 TYR B N 1
ATOM 3343 C CA . TYR B 1 205 ? -9.508 23.391 17.484 1 96.06 205 TYR B CA 1
ATOM 3344 C C . TYR B 1 205 ? -9.969 24.297 16.344 1 96.06 205 TYR B C 1
ATOM 3346 O O . TYR B 1 205 ? -11.164 24.406 16.078 1 96.06 205 TYR B O 1
ATOM 3354 N N . ARG B 1 206 ? -8.977 24.938 15.781 1 96.44 206 ARG B N 1
ATOM 3355 C CA . ARG B 1 206 ? -9.266 25.828 14.656 1 96.44 206 ARG B CA 1
ATOM 3356 C C . ARG B 1 206 ? -9.844 25.047 13.484 1 96.44 206 ARG B C 1
ATOM 3358 O O . ARG B 1 206 ? -9.367 23.953 13.164 1 96.44 206 ARG B O 1
ATOM 3365 N N . ILE B 1 207 ? -10.922 25.609 12.898 1 96.25 207 ILE B N 1
ATOM 3366 C CA . ILE B 1 207 ? -11.562 24.984 11.742 1 96.25 207 ILE B CA 1
ATOM 3367 C C . ILE B 1 207 ? -11.43 25.906 10.531 1 96.25 207 ILE B C 1
ATOM 3369 O O . ILE B 1 207 ? -11.797 27.078 10.594 1 96.25 207 ILE B O 1
ATOM 3373 N N . ILE B 1 208 ? -10.773 25.375 9.484 1 96.75 208 ILE B N 1
ATOM 3374 C CA . ILE B 1 208 ? -10.672 26.047 8.195 1 96.75 208 ILE B CA 1
ATOM 3375 C C . ILE B 1 208 ? -11.695 25.453 7.227 1 96.75 208 ILE B C 1
ATOM 3377 O O . ILE B 1 208 ? -11.695 24.25 6.969 1 96.75 208 ILE B O 1
ATOM 3381 N N . THR B 1 209 ? -12.586 26.297 6.66 1 96.88 209 THR B N 1
ATOM 3382 C CA . THR B 1 209 ? -13.68 25.797 5.836 1 96.88 209 THR B CA 1
ATOM 3383 C C . THR B 1 209 ? -13.477 26.172 4.371 1 96.88 209 THR B C 1
ATOM 3385 O O . THR B 1 209 ? -13.242 27.328 4.055 1 96.88 209 THR B O 1
ATOM 3388 N N . LEU B 1 210 ? -13.516 25.156 3.615 1 96.5 210 LEU B N 1
ATOM 3389 C CA . LEU B 1 210 ? -13.453 25.328 2.168 1 96.5 210 LEU B CA 1
ATOM 3390 C C . LEU B 1 210 ? -14.844 25.188 1.548 1 96.5 210 LEU B C 1
ATOM 3392 O O . LEU B 1 210 ? -15.594 24.266 1.881 1 96.5 210 LEU B O 1
ATOM 3396 N N . LYS B 1 211 ? -15.219 26.156 0.7 1 94.88 211 LYS B N 1
ATOM 3397 C CA . LYS B 1 211 ? -16.438 26.125 -0.086 1 94.88 211 LYS B CA 1
ATOM 3398 C C . LYS B 1 211 ? -16.172 26.469 -1.549 1 94.88 211 LYS B C 1
ATOM 3400 O O . LYS B 1 211 ? -15.781 27.594 -1.87 1 94.88 211 LYS B O 1
ATOM 3405 N N . GLU B 1 212 ? -16.375 25.484 -2.395 1 92.81 212 GLU B N 1
ATOM 3406 C CA . GLU B 1 212 ? -16.188 25.656 -3.834 1 92.81 212 GLU B CA 1
ATOM 3407 C C . GLU B 1 212 ? -14.812 26.219 -4.148 1 92.81 212 GLU B C 1
ATOM 3409 O O . GLU B 1 212 ? -14.695 27.203 -4.895 1 92.81 212 GLU B O 1
ATOM 3414 N N . GLY B 1 213 ? -13.82 25.703 -3.443 1 94.62 213 GLY B N 1
ATOM 3415 C CA . GLY B 1 213 ? -12.438 26.047 -3.742 1 94.62 213 GLY B CA 1
ATOM 3416 C C . GLY B 1 213 ? -11.984 27.328 -3.08 1 94.62 213 GLY B C 1
ATOM 3417 O O . GLY B 1 213 ? -10.883 27.812 -3.346 1 94.62 213 GLY B O 1
ATOM 3418 N N . ARG B 1 214 ? -12.844 27.859 -2.184 1 95.81 214 ARG B N 1
ATOM 3419 C CA . ARG B 1 214 ? -12.508 29.094 -1.478 1 95.81 214 ARG B CA 1
ATOM 3420 C C . ARG B 1 214 ? -12.617 28.906 0.032 1 95.81 214 ARG B C 1
ATOM 3422 O O . ARG B 1 214 ? -13.383 28.062 0.504 1 95.81 214 ARG B O 1
ATOM 3429 N N . LEU B 1 215 ? -11.82 29.688 0.701 1 95.62 215 LEU B N 1
ATOM 3430 C CA . LEU B 1 215 ? -11.945 29.688 2.154 1 95.62 215 LEU B CA 1
ATOM 3431 C C . LEU B 1 215 ? -13.102 30.578 2.6 1 95.62 215 LEU B C 1
ATOM 3433 O O . LEU B 1 215 ? -13.305 31.656 2.047 1 95.62 215 LEU B O 1
ATOM 3437 N N . VAL B 1 216 ? -13.82 30 3.439 1 91 216 VAL B N 1
ATOM 3438 C CA . VAL B 1 216 ? -14.922 30.812 3.939 1 91 216 VAL B CA 1
ATOM 3439 C C . VAL B 1 216 ? -14.727 31.094 5.43 1 91 216 VAL B C 1
ATOM 3441 O O . VAL B 1 216 ? -14.164 30.266 6.148 1 91 216 VAL B O 1
ATOM 3444 N N . GLU B 1 217 ? -14.977 32.312 5.938 1 75.12 217 GLU B N 1
ATOM 3445 C CA . GLU B 1 217 ? -14.852 32.75 7.32 1 75.12 217 GLU B CA 1
ATOM 3446 C C . GLU B 1 217 ? -15.961 32.156 8.195 1 75.12 217 GLU B C 1
ATOM 3448 O O . GLU B 1 217 ? -17.062 31.891 7.715 1 75.12 217 GLU B O 1
#